Protein AF-A0A7C1K0L9-F1 (afdb_monomer_lite)

pLDDT: mean 90.0, std 12.3, range [24.45, 98.69]

Secondary structure (DSSP, 8-state):
-HHHHHHHHHHTTT-HHHHHHHHH------S-S-HHHHHHHHHT-TT--S-S---S-S-TTTTSGGGGGG-S--GGG-SSSS-GGGT-SS-BS-TTSTTB--SSTT-SHHHHHHHHHHHH-TT--EEEEEEESS-EEEES---EETGGGEESPPPPHHHHHHHHHHHHHHHHHHHHHH-----GGGEEEHHHHS---TT-HHHHHHHHH--EEEEEEE-PPEEEEETTEEEEE---SS--IIIIIHHHHHHHHHHHHHHHHHHHHHHH--PPP-EEEES-SEEESSPEEEEEEESSS--EEEEESBSPPP-TTSPBP-BSSTTPPBPEEEE-S-EEEEEEEE-SS--BPPPEEEEEEE-BPPPEEEE--SEEETTPPPEE-EEEETT-PPPEEEES-TTTEEEETTEEEE-SSEEEEEEEE---BTTB---EEEEEEEEEPEEEEEEEEEEEETTPPP--EEEEE---TT--GGG-BS--EEEES--TTPPSEEEEEEEE-TT-B-SSEEEEE---EEEEEPEEEEEEE-S-SEEE-SSTT--EEEEEEEEEEEEGGGSTT-TT--S----GGGEEEEEEEGGGTTEEEEE--SPEEEETTEEEEEEEEEEEEEE-TTSSEEEEEEEEEEEETEEB--STT-EEEEEE---TTEEEEEEEEE-SS--STTPPPTT-EEEEEEEEE--SSS----------------

Radius of gyration: 68.53 Å; chains: 1; bounding box: 120×63×201 Å

Sequence (706 aa):
CLETAERLLRNYAIDPTTKTMVDNLDIFIMPSYNPDGGHYSMYDSNSQRKNMTRYCPVTATSGMPASRNSWGVDNNRNNGVGSIYDGYAGASLSCTSETYAGPAKYSEPENLNEKWIVDTFENIKFSMNIHTYGGYYMWSPGAYITSGRVTLPRPNIGVEAYFFAGANLVLNRIKEIRGTVVLPERTGPVADVLYSAAGNSADDHWYRKDIIAYSFEAGADRFVSTTTGVQQTPVGFQPNYATEGKFEALEFASGNYGLLETALQYAFDNEPPVAELVPNGGESEDPIRATFRYVNEPAIIYYTLDGSEPTFSSPTWEAQGPRQPGQVFLFTQNTTVKWIAKDIKGNVSAVREAFFKVEKLANIEFSAPTSKTYGEPPFAIGVVASTGQTVTLTSQTPTICAVSGNVVTILNVGECVVRGSTVASPGFGATFAETSIQINKATLNYTANSTKQYSDPILYSFQFDGFQYNDTAAVISGSPSCTTAATPTSPPGVYPIACTNATLSAANYEFNYAGGSLVVTPEDARALYSGLQFILTSSPSSNKVSVYLAASIQDITDLPGDPAYDQHGGDIRTATVTFVNRDANNAVLCTAGPIQLHDPRNPKAGAASCTWTADVGGADSVQFTVGIVVGGNYIRNASEENAIVTVAKPLSGFVVGGGYLTNQASAGAAAGDAGLCTNWGFGVRTAKSGAFFGIGAGAQLVEQHQ

Structure (mmCIF, N/CA/C/O backbone):
data_AF-A0A7C1K0L9-F1
#
_entry.id   AF-A0A7C1K0L9-F1
#
loop_
_atom_site.group_PDB
_atom_site.id
_atom_site.type_symbol
_atom_site.label_atom_id
_atom_site.label_alt_id
_atom_site.label_comp_id
_atom_site.label_asym_id
_atom_site.label_entity_id
_atom_site.label_seq_id
_atom_site.pdbx_PDB_ins_code
_atom_site.Cartn_x
_atom_site.Cartn_y
_atom_site.Cartn_z
_atom_site.occupancy
_atom_site.B_iso_or_equiv
_atom_site.auth_seq_id
_atom_site.auth_comp_id
_atom_site.auth_asym_id
_atom_site.auth_atom_id
_atom_site.pdbx_PDB_model_num
ATOM 1 N N . CYS A 1 1 ? 36.297 3.171 -34.021 1.00 89.62 1 CYS A N 1
ATOM 2 C CA . CYS A 1 1 ? 36.309 1.817 -34.626 1.00 89.62 1 CYS A CA 1
ATOM 3 C C . CYS A 1 1 ? 37.681 1.146 -34.570 1.00 89.62 1 CYS A C 1
ATOM 5 O O . CYS A 1 1 ? 37.800 0.155 -33.866 1.00 89.62 1 CYS A O 1
ATOM 7 N N . LEU A 1 2 ? 38.714 1.661 -35.257 1.00 93.81 2 LEU A N 1
ATOM 8 C CA . LEU A 1 2 ? 40.044 1.015 -35.272 1.00 93.81 2 LEU A CA 1
ATOM 9 C C . LEU A 1 2 ? 40.676 0.890 -33.879 1.00 93.81 2 LEU A C 1
ATOM 11 O O . LEU A 1 2 ? 41.194 -0.167 -33.550 1.00 93.81 2 LEU A O 1
ATOM 15 N N . GLU A 1 3 ? 40.555 1.924 -33.044 1.00 95.06 3 GLU A N 1
ATOM 16 C CA . GLU A 1 3 ? 41.002 1.876 -31.644 1.00 95.06 3 GLU A CA 1
ATOM 17 C C . GLU A 1 3 ? 40.314 0.750 -30.852 1.00 95.06 3 GLU A C 1
ATOM 19 O O . GLU A 1 3 ? 40.964 0.026 -30.110 1.00 95.06 3 GLU A O 1
ATOM 24 N N . THR A 1 4 ? 39.004 0.544 -31.037 1.00 96.00 4 THR A N 1
ATOM 25 C CA . THR A 1 4 ? 38.278 -0.569 -30.400 1.00 96.00 4 THR A CA 1
ATOM 26 C C . THR A 1 4 ? 38.851 -1.919 -30.836 1.00 96.00 4 THR A C 1
ATOM 28 O O . THR A 1 4 ? 39.086 -2.775 -29.991 1.00 96.00 4 THR A O 1
ATOM 31 N N . ALA A 1 5 ? 39.115 -2.098 -32.134 1.00 96.50 5 ALA A N 1
ATOM 32 C CA . ALA A 1 5 ? 39.697 -3.331 -32.661 1.00 96.50 5 ALA A CA 1
ATOM 33 C C . ALA A 1 5 ? 41.124 -3.580 -32.134 1.00 96.50 5 ALA A C 1
ATOM 35 O O . ALA A 1 5 ? 41.442 -4.705 -31.752 1.00 96.50 5 ALA A O 1
ATOM 36 N N . GLU A 1 6 ? 41.968 -2.541 -32.070 1.00 96.19 6 GLU A N 1
ATOM 37 C CA . GLU A 1 6 ? 43.324 -2.637 -31.504 1.00 96.19 6 GLU A CA 1
ATOM 38 C C . GLU A 1 6 ? 43.280 -3.091 -30.047 1.00 96.19 6 GLU A C 1
ATOM 40 O O . GLU A 1 6 ? 43.954 -4.062 -29.697 1.00 96.19 6 GLU A O 1
ATOM 45 N N . ARG A 1 7 ? 42.427 -2.462 -29.229 1.00 95.62 7 ARG A N 1
ATOM 46 C CA . ARG A 1 7 ? 42.307 -2.797 -27.809 1.00 95.62 7 ARG A CA 1
ATOM 47 C C . ARG A 1 7 ? 41.825 -4.221 -27.595 1.00 95.62 7 ARG A C 1
ATOM 49 O O . ARG A 1 7 ? 42.387 -4.909 -26.747 1.00 95.62 7 ARG A O 1
ATOM 56 N N . LEU A 1 8 ? 40.835 -4.681 -28.366 1.00 97.31 8 LEU A N 1
ATOM 57 C CA . LEU A 1 8 ? 40.322 -6.049 -28.249 1.00 97.31 8 LEU A CA 1
ATOM 58 C C . LEU A 1 8 ? 41.441 -7.064 -28.494 1.00 97.31 8 LEU A C 1
ATOM 60 O O . LEU A 1 8 ? 41.640 -7.965 -27.685 1.00 97.31 8 LEU A O 1
ATOM 64 N N . LEU A 1 9 ? 42.223 -6.874 -29.559 1.00 96.12 9 LEU A N 1
ATOM 65 C CA . LEU A 1 9 ? 43.330 -7.766 -29.905 1.00 96.12 9 LEU A CA 1
ATOM 66 C C . LEU A 1 9 ? 44.467 -7.706 -28.883 1.00 96.12 9 LEU A C 1
ATOM 68 O O . LEU A 1 9 ? 44.981 -8.738 -28.452 1.00 96.12 9 LEU A O 1
ATOM 72 N N . ARG A 1 10 ? 44.875 -6.498 -28.492 1.00 96.62 10 ARG A N 1
ATOM 73 C CA . ARG A 1 10 ? 46.032 -6.290 -27.620 1.00 96.62 10 ARG A CA 1
ATOM 74 C C . ARG A 1 10 ? 45.766 -6.713 -26.182 1.00 96.62 10 ARG A C 1
ATOM 76 O O . ARG A 1 10 ? 46.664 -7.246 -25.530 1.00 96.62 10 ARG A O 1
ATOM 83 N N . ASN A 1 11 ? 44.546 -6.495 -25.700 1.00 97.12 11 ASN A N 1
ATOM 84 C CA . ASN A 1 11 ? 44.176 -6.787 -24.321 1.00 97.12 11 ASN A CA 1
ATOM 85 C C . ASN A 1 11 ? 43.691 -8.229 -24.134 1.00 97.12 11 ASN A C 1
ATOM 87 O O . ASN A 1 11 ? 43.693 -8.707 -23.005 1.00 97.12 11 ASN A O 1
ATOM 91 N N . TYR A 1 12 ? 43.357 -8.959 -25.205 1.00 97.50 12 TYR A N 1
ATOM 92 C CA . TYR A 1 12 ? 42.834 -10.330 -25.128 1.00 97.50 12 TYR A CA 1
ATOM 93 C C . TYR A 1 12 ? 43.663 -11.278 -24.242 1.00 97.50 12 TYR A C 1
ATOM 95 O O . TYR A 1 12 ? 43.108 -12.080 -23.497 1.00 97.50 12 TYR A O 1
ATOM 103 N N . ALA A 1 13 ? 44.996 -11.190 -24.288 1.00 96.25 13 ALA A N 1
ATOM 104 C CA . ALA A 1 13 ? 45.869 -12.081 -23.521 1.00 96.25 13 ALA A CA 1
ATOM 105 C C . ALA A 1 13 ? 46.115 -11.640 -22.064 1.00 96.25 13 ALA A C 1
ATOM 107 O O . ALA A 1 13 ? 46.673 -12.419 -21.291 1.00 96.25 13 ALA A O 1
ATOM 108 N N . ILE A 1 14 ? 45.763 -10.403 -21.695 1.00 96.94 14 ILE A N 1
ATOM 109 C CA . ILE A 1 14 ? 46.200 -9.771 -20.435 1.00 96.94 14 ILE A CA 1
ATOM 110 C C . ILE A 1 14 ? 45.066 -9.158 -19.605 1.00 96.94 14 ILE A C 1
ATOM 112 O O . ILE A 1 14 ? 45.254 -8.946 -18.410 1.00 96.94 14 ILE A O 1
ATOM 116 N N . ASP A 1 15 ? 43.906 -8.889 -20.204 1.00 96.31 15 ASP A N 1
ATOM 117 C CA . ASP A 1 15 ? 42.732 -8.331 -19.537 1.00 96.31 15 ASP A CA 1
ATOM 118 C C . ASP A 1 15 ? 41.598 -9.373 -19.485 1.00 96.31 15 ASP A C 1
ATOM 120 O O . ASP A 1 15 ? 41.034 -9.720 -20.531 1.00 96.31 15 ASP A O 1
ATOM 124 N N . PRO A 1 16 ? 41.233 -9.880 -18.292 1.00 95.62 16 PRO A N 1
ATOM 125 C CA . PRO A 1 16 ? 40.204 -10.910 -18.147 1.00 95.62 16 PRO A CA 1
ATOM 126 C C . PRO A 1 16 ? 38.833 -10.502 -18.698 1.00 95.62 16 PRO A C 1
ATOM 128 O O . PRO A 1 16 ? 38.117 -11.347 -19.239 1.00 95.62 16 PRO A O 1
ATOM 131 N N . THR A 1 17 ? 38.468 -9.221 -18.598 1.00 92.62 17 THR A N 1
ATOM 132 C CA . THR A 1 17 ? 37.181 -8.710 -19.093 1.00 92.62 17 THR A CA 1
ATOM 133 C C . THR A 1 17 ? 37.135 -8.747 -20.619 1.00 92.62 17 THR A C 1
ATOM 135 O O . THR A 1 17 ? 36.217 -9.332 -21.192 1.00 92.62 17 THR A O 1
ATOM 138 N N . THR A 1 18 ? 38.162 -8.209 -21.286 1.00 96.25 18 THR A N 1
ATOM 139 C CA . THR A 1 18 ? 38.326 -8.287 -22.746 1.00 96.25 18 THR A CA 1
ATOM 140 C C . THR A 1 18 ? 38.319 -9.733 -23.215 1.00 96.25 18 THR A C 1
ATOM 142 O O . THR A 1 18 ? 37.598 -10.063 -24.155 1.00 96.25 18 THR A O 1
ATOM 145 N N . LYS A 1 19 ? 39.082 -10.604 -22.543 1.00 97.31 19 LYS A N 1
ATOM 146 C CA . LYS A 1 19 ? 39.115 -12.028 -22.871 1.00 97.31 19 LYS A CA 1
ATOM 147 C C . LYS A 1 19 ? 37.724 -12.651 -22.812 1.00 97.31 19 LYS A C 1
ATOM 149 O O . LYS A 1 19 ? 37.319 -13.308 -23.761 1.00 97.31 19 LYS A O 1
ATOM 154 N N . THR A 1 20 ? 36.983 -12.395 -21.737 1.00 96.94 20 THR A N 1
ATOM 155 C CA . THR A 1 20 ? 35.627 -12.929 -21.562 1.00 96.94 20 THR A CA 1
ATOM 156 C C . THR A 1 20 ? 34.686 -12.445 -22.665 1.00 96.94 20 THR A C 1
ATOM 158 O O . THR A 1 20 ? 33.937 -13.252 -23.204 1.00 96.94 20 THR A O 1
ATOM 161 N N . MET A 1 21 ? 34.736 -11.165 -23.047 1.00 95.81 21 MET A N 1
ATOM 162 C CA . MET A 1 21 ? 33.913 -10.654 -24.150 1.00 95.81 21 MET A CA 1
ATOM 163 C C . MET A 1 21 ? 34.259 -11.326 -25.481 1.00 95.81 21 MET A C 1
ATOM 165 O O . MET A 1 21 ? 33.361 -11.792 -26.170 1.00 95.81 21 MET A O 1
ATOM 169 N N . VAL A 1 22 ? 35.545 -11.413 -25.829 1.00 97.00 22 VAL A N 1
ATOM 170 C CA . VAL A 1 22 ? 35.992 -12.009 -27.101 1.00 97.00 22 VAL A CA 1
ATOM 171 C C . VAL A 1 22 ? 35.728 -13.518 -27.155 1.00 97.00 22 VAL A C 1
ATOM 173 O O . VAL A 1 22 ? 35.393 -14.031 -28.215 1.00 97.00 22 VAL A O 1
ATOM 176 N N . ASP A 1 23 ? 35.838 -14.231 -26.030 1.00 97.19 23 ASP A N 1
ATOM 177 C CA . ASP A 1 23 ? 35.571 -15.676 -25.963 1.00 97.19 23 ASP A CA 1
ATOM 178 C C . ASP A 1 23 ? 34.076 -16.019 -26.119 1.00 97.19 23 ASP A C 1
ATOM 180 O O . ASP A 1 23 ? 33.750 -17.160 -26.442 1.00 97.19 23 ASP A O 1
ATOM 184 N N . ASN A 1 24 ? 33.167 -15.069 -25.858 1.00 97.19 24 ASN A N 1
ATOM 185 C CA . ASN A 1 24 ? 31.724 -15.332 -25.760 1.00 97.19 24 ASN A CA 1
ATOM 186 C C . ASN A 1 24 ? 30.854 -14.515 -26.731 1.00 97.19 24 ASN A C 1
ATOM 188 O O . ASN A 1 24 ? 29.643 -14.730 -26.773 1.00 97.19 24 ASN A O 1
ATOM 192 N N . LEU A 1 25 ? 31.433 -13.588 -27.500 1.00 96.75 25 LEU A N 1
ATOM 193 C CA . LEU A 1 25 ? 30.716 -12.759 -28.470 1.00 96.75 25 LEU A CA 1
ATOM 194 C C . LEU A 1 25 ? 31.362 -12.848 -29.854 1.00 96.75 25 LEU A C 1
ATOM 196 O O . LEU A 1 25 ? 32.574 -12.694 -29.993 1.00 96.75 25 LEU A O 1
ATOM 200 N N . ASP A 1 26 ? 30.527 -12.955 -30.888 1.00 95.31 26 ASP A N 1
ATOM 201 C CA . ASP A 1 26 ? 30.936 -12.652 -32.259 1.00 95.31 26 ASP A CA 1
ATOM 202 C C . ASP A 1 26 ? 30.895 -11.131 -32.467 1.00 95.31 26 ASP A C 1
ATOM 204 O O . ASP A 1 26 ? 29.837 -10.503 -32.372 1.00 95.31 26 ASP A O 1
ATOM 208 N N . ILE A 1 27 ? 32.051 -10.516 -32.737 1.00 95.94 27 ILE A N 1
ATOM 209 C CA . ILE A 1 27 ? 32.189 -9.055 -32.826 1.00 95.94 27 ILE A CA 1
ATOM 210 C C . ILE A 1 27 ? 32.507 -8.641 -34.265 1.00 95.94 27 ILE A C 1
ATOM 212 O O . ILE A 1 27 ? 33.616 -8.845 -34.760 1.00 95.94 27 ILE A O 1
ATOM 216 N N . PHE A 1 28 ? 31.551 -7.978 -34.917 1.00 95.44 28 PHE A N 1
ATOM 217 C CA . PHE A 1 28 ? 31.742 -7.364 -36.230 1.00 95.44 28 PHE A CA 1
ATOM 218 C C . PHE A 1 28 ? 32.124 -5.890 -36.077 1.00 95.44 28 PHE A C 1
ATOM 220 O O . PHE A 1 28 ? 31.393 -5.103 -35.479 1.00 95.44 28 PHE A O 1
ATOM 227 N N . ILE A 1 29 ? 33.265 -5.496 -36.648 1.00 94.81 29 ILE A N 1
ATOM 228 C CA . ILE A 1 29 ? 33.697 -4.095 -36.711 1.00 94.81 29 ILE A CA 1
ATOM 229 C C . ILE A 1 29 ? 33.878 -3.723 -38.177 1.00 94.81 29 ILE A C 1
ATOM 231 O O . ILE A 1 29 ? 34.674 -4.338 -38.882 1.00 94.81 29 ILE A O 1
ATOM 235 N N . MET A 1 30 ? 33.177 -2.675 -38.610 1.00 92.94 30 MET A N 1
ATOM 236 C CA . MET A 1 30 ? 33.280 -2.091 -39.946 1.00 92.94 30 MET A CA 1
ATOM 237 C C . MET A 1 30 ? 33.881 -0.682 -39.829 1.00 92.94 30 MET A C 1
ATOM 239 O O . MET A 1 30 ? 33.156 0.282 -39.591 1.00 92.94 30 MET A O 1
ATOM 243 N N . PRO A 1 31 ? 35.219 -0.528 -39.919 1.00 90.50 31 PRO A N 1
ATOM 244 C CA . PRO A 1 31 ? 35.871 0.757 -39.666 1.00 90.50 31 PRO A CA 1
ATOM 245 C C . PRO A 1 31 ? 35.583 1.820 -40.725 1.00 90.50 31 PRO A C 1
ATOM 247 O O . PRO A 1 31 ? 35.658 3.005 -40.416 1.00 90.50 31 PRO A O 1
ATOM 250 N N . SER A 1 32 ? 35.280 1.396 -41.952 1.00 91.44 32 SER A N 1
ATOM 251 C CA . SER A 1 32 ? 34.882 2.266 -43.054 1.00 91.44 32 SER A CA 1
ATOM 252 C C . SER A 1 32 ? 33.637 1.687 -43.715 1.00 91.44 32 SER A C 1
ATOM 254 O O . SER A 1 32 ? 33.717 0.682 -44.417 1.00 91.44 32 SER A O 1
ATOM 256 N N . TYR A 1 33 ? 32.488 2.302 -43.438 1.00 93.12 33 TYR A N 1
ATOM 257 C CA . TYR A 1 33 ? 31.199 1.939 -44.032 1.00 93.12 33 TYR A CA 1
ATOM 258 C C . TYR A 1 33 ? 31.004 2.560 -45.426 1.00 93.12 33 TYR A C 1
ATOM 260 O O . TYR A 1 33 ? 30.399 1.956 -46.301 1.00 93.12 33 TYR A O 1
ATOM 268 N N . ASN A 1 34 ? 31.558 3.757 -45.642 1.00 96.06 34 ASN A N 1
ATOM 269 C CA . ASN A 1 34 ? 31.514 4.498 -46.903 1.00 96.06 34 ASN A CA 1
ATOM 270 C C . ASN A 1 34 ? 32.953 4.738 -47.406 1.00 96.06 34 ASN A C 1
ATOM 272 O O . ASN A 1 34 ? 33.499 5.828 -47.196 1.00 96.06 34 ASN A O 1
ATOM 276 N N . PRO A 1 35 ? 33.609 3.726 -48.006 1.00 95.31 35 PRO A N 1
ATOM 277 C CA . PRO A 1 35 ? 35.006 3.833 -48.414 1.00 95.31 35 PRO A CA 1
ATOM 278 C C . PRO A 1 35 ? 35.217 4.871 -49.519 1.00 95.31 35 PRO A C 1
ATOM 280 O O . PRO A 1 35 ? 36.175 5.635 -49.437 1.00 95.31 35 PRO A O 1
ATOM 283 N N . ASP A 1 36 ? 34.315 4.958 -50.499 1.00 95.75 36 ASP A N 1
ATOM 284 C CA . ASP A 1 36 ? 34.441 5.893 -51.621 1.00 95.75 36 ASP A CA 1
ATOM 285 C C . ASP A 1 36 ? 34.309 7.349 -51.165 1.00 95.75 36 ASP A C 1
ATOM 287 O O . ASP A 1 36 ? 35.156 8.185 -51.484 1.00 95.75 36 ASP A O 1
ATOM 291 N N . GLY A 1 37 ? 33.277 7.660 -50.373 1.00 96.00 37 GLY A N 1
ATOM 292 C CA . GLY A 1 37 ? 33.091 9.001 -49.817 1.00 96.00 37 GLY A CA 1
ATOM 293 C C . GLY A 1 37 ? 34.182 9.370 -48.812 1.00 96.00 37 GLY A C 1
ATOM 294 O O . GLY A 1 37 ? 34.662 10.504 -48.808 1.00 96.00 37 GLY A O 1
ATOM 295 N N . GLY A 1 38 ? 34.634 8.406 -48.002 1.00 93.81 38 GLY A N 1
ATOM 296 C CA . GLY A 1 38 ? 35.763 8.583 -47.089 1.00 93.81 38 GLY A CA 1
ATOM 297 C C . GLY A 1 38 ? 37.073 8.871 -47.824 1.00 93.81 38 GLY A C 1
ATOM 298 O O . GLY A 1 38 ? 37.814 9.765 -47.429 1.00 93.81 38 GLY A O 1
ATOM 299 N N . HIS A 1 39 ? 37.339 8.175 -48.928 1.00 95.62 39 HIS A N 1
ATOM 300 C CA . HIS A 1 39 ? 38.498 8.437 -49.775 1.00 95.62 39 HIS A CA 1
ATOM 301 C C . HIS A 1 39 ? 38.405 9.833 -50.410 1.00 95.62 39 HIS A C 1
ATOM 303 O O . HIS A 1 39 ? 39.338 10.628 -50.306 1.00 95.62 39 HIS A O 1
ATOM 309 N N . TYR A 1 40 ? 37.251 10.175 -50.985 1.00 95.88 40 TYR A N 1
ATOM 310 C CA . TYR A 1 40 ? 37.019 11.484 -51.592 1.00 95.88 40 TYR A CA 1
ATOM 311 C C . TYR A 1 40 ? 37.153 12.637 -50.583 1.00 95.88 40 TYR A C 1
ATOM 313 O O . TYR A 1 40 ? 37.659 13.709 -50.925 1.00 95.88 40 TYR A O 1
ATOM 321 N N . SER A 1 41 ? 36.769 12.431 -49.318 1.00 94.88 41 SER A N 1
ATOM 322 C CA . SER A 1 41 ? 36.928 13.462 -48.288 1.00 94.88 41 SER A CA 1
ATOM 323 C C . SER A 1 41 ? 38.387 13.757 -47.939 1.00 94.88 41 SER A C 1
ATOM 325 O O . SER A 1 41 ? 38.734 14.902 -47.650 1.00 94.88 41 SER A O 1
ATOM 327 N N . MET A 1 42 ? 39.267 12.761 -48.034 1.00 93.75 42 MET A N 1
ATOM 328 C CA . MET A 1 42 ? 40.690 12.924 -47.730 1.00 93.75 42 MET A CA 1
ATOM 329 C C . MET A 1 42 ? 41.461 13.668 -48.828 1.00 93.75 42 MET A C 1
ATOM 331 O O . MET A 1 42 ? 42.414 14.378 -48.505 1.00 93.75 42 MET A O 1
ATOM 335 N N . TYR A 1 43 ? 41.070 13.522 -50.100 1.00 95.19 43 TYR A N 1
ATOM 336 C CA . TYR A 1 43 ? 41.871 14.012 -51.234 1.00 95.19 43 TYR A CA 1
ATOM 337 C C . TYR A 1 43 ? 41.194 15.086 -52.097 1.00 95.19 43 TYR A C 1
ATOM 339 O O . TYR A 1 43 ? 41.905 15.872 -52.724 1.00 95.19 43 TYR A O 1
ATOM 347 N N . ASP A 1 44 ? 39.859 15.171 -52.115 1.00 94.38 44 ASP A N 1
ATOM 348 C CA . ASP A 1 44 ? 39.124 16.045 -53.040 1.00 94.38 44 ASP A CA 1
ATOM 349 C C . ASP A 1 44 ? 38.229 17.077 -52.341 1.00 94.38 44 ASP A C 1
ATOM 351 O O . ASP A 1 44 ? 38.271 18.264 -52.677 1.00 94.38 44 ASP A O 1
ATOM 355 N N . SER A 1 45 ? 37.386 16.652 -51.394 1.00 93.75 45 SER A N 1
ATOM 356 C CA . SER A 1 45 ? 36.456 17.550 -50.698 1.00 93.75 45 SER A CA 1
ATOM 357 C C . SER A 1 45 ? 36.217 17.119 -49.258 1.00 93.75 45 SER A C 1
ATOM 359 O O . SER A 1 45 ? 35.386 16.260 -48.983 1.00 93.75 45 SER A O 1
ATOM 361 N N . ASN A 1 46 ? 36.887 17.782 -48.318 1.00 92.88 46 ASN A N 1
ATOM 362 C CA . ASN A 1 46 ? 36.852 17.433 -46.895 1.00 92.88 46 ASN A CA 1
ATOM 363 C C . ASN A 1 46 ? 35.459 17.477 -46.234 1.00 92.88 46 ASN A C 1
ATOM 365 O O . ASN A 1 46 ? 35.309 16.954 -45.137 1.00 92.88 46 ASN A O 1
ATOM 369 N N . SER A 1 47 ? 34.447 18.086 -46.858 1.00 92.19 47 SER A N 1
ATOM 370 C CA . SER A 1 47 ? 33.057 18.082 -46.371 1.00 92.19 47 SER A CA 1
ATOM 371 C C . SER A 1 47 ? 32.191 16.960 -46.962 1.00 92.19 47 SER A C 1
ATOM 373 O O . SER A 1 47 ? 30.998 16.907 -46.672 1.00 92.19 47 SER A O 1
ATOM 375 N N . GLN A 1 48 ? 32.753 16.069 -47.785 1.00 94.62 48 GLN A N 1
ATOM 376 C CA . GLN A 1 48 ? 32.014 14.949 -48.363 1.00 94.62 48 GLN A CA 1
ATOM 377 C C . GLN A 1 48 ? 31.548 13.977 -47.272 1.00 94.62 48 GLN A C 1
ATOM 379 O O . GLN A 1 48 ? 32.363 13.421 -46.538 1.00 94.62 48 GLN A O 1
ATOM 384 N N . ARG A 1 49 ? 30.234 13.731 -47.216 1.00 94.25 49 ARG A N 1
ATOM 385 C CA . ARG A 1 49 ? 29.614 12.764 -46.289 1.00 94.25 49 ARG A CA 1
ATOM 386 C C . ARG A 1 49 ? 28.911 11.593 -46.978 1.00 94.25 49 ARG A C 1
ATOM 388 O O . ARG A 1 49 ? 28.824 10.504 -46.416 1.00 94.25 49 ARG A O 1
ATOM 395 N N . LYS A 1 50 ? 28.375 11.832 -48.177 1.00 96.88 50 LYS A N 1
ATOM 396 C CA . LYS A 1 50 ? 27.638 10.849 -48.982 1.00 96.88 50 LYS A CA 1
ATOM 397 C C . LYS A 1 50 ? 28.604 9.868 -49.643 1.00 96.88 50 LYS A C 1
ATOM 399 O O . LYS A 1 50 ? 29.809 10.140 -49.691 1.00 96.88 50 LYS A O 1
ATOM 404 N N . ASN A 1 51 ? 28.108 8.748 -50.163 1.00 96.44 51 ASN A N 1
ATOM 405 C CA . ASN A 1 51 ? 28.918 7.918 -51.061 1.00 96.44 51 ASN A CA 1
ATOM 406 C C . ASN A 1 51 ? 29.188 8.651 -52.391 1.00 96.44 51 ASN A C 1
ATOM 408 O O . ASN A 1 51 ? 28.879 9.835 -52.522 1.00 96.44 51 ASN A O 1
ATOM 412 N N . MET A 1 52 ? 29.791 7.983 -53.375 1.00 94.94 52 MET A N 1
ATOM 413 C CA . MET A 1 52 ? 30.147 8.625 -54.650 1.00 94.94 52 MET A CA 1
ATOM 414 C C . MET A 1 52 ? 29.271 8.182 -55.832 1.00 94.94 52 MET A C 1
ATOM 416 O O . MET A 1 52 ? 29.535 8.574 -56.973 1.00 94.94 52 MET A O 1
ATOM 420 N N . THR A 1 53 ? 28.192 7.425 -55.587 1.00 93.50 53 THR A N 1
ATOM 421 C CA . THR A 1 53 ? 27.279 6.978 -56.647 1.00 93.50 53 THR A CA 1
ATOM 422 C C . THR A 1 53 ? 26.507 8.157 -57.235 1.00 93.50 53 THR A C 1
ATOM 424 O O . THR A 1 53 ? 25.827 8.923 -56.545 1.00 93.50 53 THR A O 1
ATOM 427 N N . ARG A 1 54 ? 26.572 8.316 -58.557 1.00 91.69 54 ARG A N 1
ATOM 428 C CA . ARG A 1 54 ? 25.920 9.428 -59.251 1.00 91.69 54 ARG A CA 1
ATOM 429 C C . ARG A 1 54 ? 24.579 9.011 -59.853 1.00 91.69 54 ARG A C 1
ATOM 431 O O . ARG A 1 54 ? 24.539 8.402 -60.917 1.00 91.69 54 ARG A O 1
ATOM 438 N N . TYR A 1 55 ? 23.493 9.498 -59.254 1.00 92.75 55 TYR A N 1
ATOM 439 C CA . TYR A 1 55 ? 22.134 9.397 -59.813 1.00 92.75 55 TYR A CA 1
ATOM 440 C C . TYR A 1 55 ? 21.613 10.697 -60.441 1.00 92.75 55 TYR A C 1
ATOM 442 O O . TYR A 1 55 ? 20.533 10.714 -61.029 1.00 92.75 55 TYR A O 1
ATOM 450 N N . CYS A 1 56 ? 22.358 11.803 -60.340 1.00 91.06 56 CYS A N 1
ATOM 451 C CA . CYS A 1 56 ? 21.907 13.072 -60.902 1.00 91.06 56 CYS A CA 1
ATOM 452 C C . CYS A 1 56 ? 21.896 13.076 -62.439 1.00 91.06 56 CYS A C 1
ATOM 454 O O . CYS A 1 56 ? 22.914 12.728 -63.052 1.00 91.06 56 CYS A O 1
ATOM 456 N N . PRO A 1 57 ? 20.819 13.573 -63.083 1.00 88.88 57 PRO A N 1
ATOM 457 C CA . PRO A 1 57 ? 20.783 13.742 -64.533 1.00 88.88 57 PRO A CA 1
ATOM 458 C C . PRO A 1 57 ? 21.890 14.696 -65.004 1.00 88.88 57 PRO A C 1
ATOM 460 O O . PRO A 1 57 ? 22.316 15.585 -64.267 1.00 88.88 57 PRO A O 1
ATOM 463 N N . VAL A 1 58 ? 22.378 14.518 -66.237 1.00 86.62 58 VAL A N 1
ATOM 464 C CA . VAL A 1 58 ? 23.404 15.399 -66.826 1.00 86.62 58 VAL A CA 1
ATOM 465 C C . VAL A 1 58 ? 22.779 16.758 -67.156 1.00 86.62 58 VAL A C 1
ATOM 467 O O . VAL A 1 58 ? 22.261 16.966 -68.248 1.00 86.62 58 VAL A O 1
ATOM 470 N N . THR A 1 59 ? 22.821 17.686 -66.203 1.00 85.12 59 THR A N 1
ATOM 471 C CA . THR A 1 59 ? 22.401 19.083 -66.387 1.00 85.12 59 THR A CA 1
ATOM 472 C C . THR A 1 59 ? 23.514 20.033 -65.954 1.00 85.12 59 THR A C 1
ATOM 474 O O . THR A 1 59 ? 24.417 19.635 -65.213 1.00 85.12 59 THR A O 1
ATOM 477 N N . ALA A 1 60 ? 23.436 21.298 -66.380 1.00 73.44 60 ALA A N 1
ATOM 478 C CA . ALA A 1 60 ? 24.417 22.325 -66.027 1.00 73.44 60 ALA A CA 1
ATOM 479 C C . ALA A 1 60 ? 24.576 22.529 -64.506 1.00 73.44 60 ALA A C 1
ATOM 481 O O . ALA A 1 60 ? 25.649 22.929 -64.065 1.00 73.44 60 ALA A O 1
ATOM 482 N N . THR A 1 61 ? 23.542 22.237 -63.709 1.00 77.94 61 THR A N 1
ATOM 483 C CA . THR A 1 61 ? 23.509 22.502 -62.261 1.00 77.94 61 THR A CA 1
ATOM 484 C C . THR A 1 61 ? 23.688 21.265 -61.382 1.00 77.94 61 THR A C 1
ATOM 486 O O . THR A 1 61 ? 24.002 21.423 -60.207 1.00 77.94 61 THR A O 1
ATOM 489 N N . SER A 1 62 ? 23.506 20.047 -61.907 1.00 80.69 62 SER A N 1
ATOM 490 C CA . SER A 1 62 ? 23.525 18.824 -61.083 1.00 80.69 62 SER A CA 1
ATOM 491 C C . SER A 1 62 ? 24.348 17.661 -61.635 1.00 80.69 62 SER A C 1
ATOM 493 O O . SER A 1 62 ? 24.605 16.707 -60.906 1.00 80.69 62 SER A O 1
ATOM 495 N N . GLY A 1 63 ? 24.768 17.696 -62.903 1.00 75.88 63 GLY A N 1
ATOM 496 C CA . GLY A 1 63 ? 25.397 16.538 -63.548 1.00 75.88 63 GLY A CA 1
ATOM 497 C C . GLY A 1 63 ? 26.731 16.798 -64.233 1.00 75.88 63 GLY A C 1
ATOM 498 O O . GLY A 1 63 ? 27.275 15.881 -64.843 1.00 75.88 63 GLY A O 1
ATOM 499 N N . MET A 1 64 ? 27.265 18.017 -64.132 1.00 85.25 64 MET A N 1
ATOM 500 C CA . MET A 1 64 ? 28.590 18.372 -64.650 1.00 85.25 64 MET A CA 1
ATOM 501 C C . MET A 1 64 ? 29.679 18.145 -63.592 1.00 85.25 64 MET A C 1
ATOM 503 O O . MET A 1 64 ? 29.380 18.257 -62.402 1.00 85.25 64 MET A O 1
ATOM 507 N N . PRO A 1 65 ? 30.952 17.917 -63.973 1.00 84.81 65 PRO A N 1
ATOM 508 C CA . PRO A 1 65 ? 32.048 17.706 -63.020 1.00 84.81 65 PRO A CA 1
ATOM 509 C C . PRO A 1 65 ? 32.196 18.799 -61.952 1.00 84.81 65 PRO A C 1
ATOM 511 O O . PRO A 1 65 ? 32.646 18.510 -60.853 1.00 84.81 65 PRO A O 1
ATOM 514 N N . ALA A 1 66 ? 31.776 20.038 -62.231 1.00 85.62 66 ALA A N 1
ATOM 515 C CA . ALA A 1 66 ? 31.761 21.123 -61.245 1.00 85.62 66 ALA A CA 1
ATOM 516 C C . ALA A 1 66 ? 30.800 20.873 -60.061 1.00 85.62 66 ALA A C 1
ATOM 518 O O . ALA A 1 66 ? 31.006 21.408 -58.979 1.00 85.62 66 ALA A O 1
ATOM 519 N N . SER A 1 67 ? 29.772 20.040 -60.250 1.00 86.94 67 SER A N 1
ATOM 520 C CA . SER A 1 67 ? 28.786 19.658 -59.226 1.00 86.94 67 SER A CA 1
ATOM 521 C C . SER A 1 67 ? 29.145 18.368 -58.480 1.00 86.94 67 SER A C 1
ATOM 523 O O . SER A 1 67 ? 28.355 17.897 -57.666 1.00 86.94 67 SER A O 1
ATOM 525 N N . ARG A 1 68 ? 30.333 17.796 -58.723 1.00 88.75 68 ARG A N 1
ATOM 526 C CA . ARG A 1 68 ? 30.738 16.487 -58.185 1.00 88.75 68 ARG A CA 1
ATOM 527 C C . ARG A 1 68 ? 30.684 16.376 -56.657 1.00 88.75 68 ARG A C 1
ATOM 529 O O . ARG A 1 68 ? 30.322 15.323 -56.155 1.00 88.75 68 ARG A O 1
ATOM 536 N N . ASN A 1 69 ? 30.932 17.473 -55.936 1.00 91.69 69 ASN A N 1
ATOM 537 C CA . ASN A 1 69 ? 30.846 17.522 -54.468 1.00 91.69 69 ASN A CA 1
ATOM 538 C C . ASN A 1 69 ? 29.401 17.416 -53.941 1.00 91.69 69 ASN A C 1
ATOM 540 O O . ASN A 1 69 ? 29.198 17.318 -52.742 1.00 91.69 69 ASN A O 1
ATOM 544 N N . SER A 1 70 ? 28.395 17.479 -54.821 1.00 89.75 70 SER A N 1
ATOM 545 C CA . SER A 1 70 ? 26.978 17.309 -54.469 1.00 89.75 70 SER A CA 1
ATOM 546 C C . SER A 1 70 ? 26.422 15.940 -54.867 1.00 89.75 70 SER A C 1
ATOM 548 O O . SER A 1 70 ? 25.250 15.664 -54.616 1.00 89.75 70 SER A O 1
ATOM 550 N N . TRP A 1 71 ? 27.224 15.083 -55.507 1.00 91.69 71 TRP A N 1
ATOM 551 C CA . TRP A 1 71 ? 26.806 13.735 -55.896 1.00 91.69 71 TRP A CA 1
ATOM 552 C C . TRP A 1 71 ? 26.846 12.774 -54.709 1.00 91.69 71 TRP A C 1
ATOM 554 O O . TRP A 1 71 ? 27.320 13.121 -53.628 1.00 91.69 71 TRP A O 1
ATOM 564 N N . GLY A 1 72 ? 26.309 11.574 -54.914 1.00 95.38 72 GLY A N 1
ATOM 565 C CA . GLY A 1 72 ? 26.212 10.567 -53.872 1.00 95.38 72 GLY A CA 1
ATOM 566 C C . GLY A 1 72 ? 24.849 10.496 -53.218 1.00 95.38 72 GLY A C 1
ATOM 567 O O . GLY A 1 72 ? 24.037 11.426 -53.299 1.00 95.38 72 GLY A O 1
ATOM 568 N N . VAL A 1 73 ? 24.658 9.389 -52.518 1.00 98.19 73 VAL A N 1
ATOM 569 C CA . VAL A 1 73 ? 23.537 9.070 -51.644 1.00 98.19 73 VAL A CA 1
ATOM 570 C C . VAL A 1 73 ? 23.991 9.168 -50.191 1.00 98.19 73 VAL A C 1
ATOM 572 O O . VAL A 1 73 ? 25.119 8.824 -49.839 1.00 98.19 73 VAL A O 1
ATOM 575 N N . ASP A 1 74 ? 23.115 9.687 -49.337 1.00 98.12 74 ASP A N 1
ATOM 576 C CA . ASP A 1 74 ? 23.296 9.603 -47.896 1.00 98.12 74 ASP A CA 1
ATOM 577 C C . ASP A 1 74 ? 22.989 8.174 -47.447 1.00 98.12 74 ASP A C 1
ATOM 579 O O . ASP A 1 74 ? 21.825 7.778 -47.338 1.00 98.12 74 ASP A O 1
ATOM 583 N N . ASN A 1 75 ? 24.039 7.398 -47.177 1.00 97.56 75 ASN A N 1
ATOM 584 C CA . ASN A 1 75 ? 23.895 6.003 -46.770 1.00 97.56 75 ASN A CA 1
ATOM 585 C C . ASN A 1 75 ? 23.070 5.861 -45.476 1.00 97.56 75 ASN A C 1
ATOM 587 O O . ASN A 1 75 ? 22.430 4.834 -45.277 1.00 97.56 75 ASN A O 1
ATOM 591 N N . ASN A 1 76 ? 22.996 6.886 -44.615 1.00 97.31 76 ASN A N 1
ATOM 592 C CA . ASN A 1 76 ? 22.142 6.864 -43.419 1.00 97.31 76 ASN A CA 1
ATOM 593 C C . ASN A 1 76 ? 20.725 7.428 -43.675 1.00 97.31 76 ASN A C 1
ATOM 595 O O . ASN A 1 76 ? 20.037 7.854 -42.745 1.00 97.31 76 ASN A O 1
ATOM 599 N N . ARG A 1 77 ? 20.304 7.483 -44.945 1.00 98.19 77 ARG A N 1
ATOM 600 C CA . ARG A 1 77 ? 18.924 7.727 -45.406 1.00 98.19 77 ARG A CA 1
ATOM 601 C C . ARG A 1 77 ? 18.427 6.665 -46.394 1.00 98.19 77 ARG A C 1
ATOM 603 O O . ARG A 1 77 ? 17.280 6.734 -46.832 1.00 98.19 77 ARG A O 1
ATOM 610 N N . ASN A 1 78 ? 19.283 5.712 -46.770 1.00 98.44 78 ASN A N 1
ATOM 611 C CA . ASN A 1 78 ? 19.013 4.716 -47.808 1.00 98.44 78 ASN A CA 1
ATOM 612 C C . ASN A 1 78 ? 18.492 3.372 -47.259 1.00 98.44 78 ASN A C 1
ATOM 614 O O . ASN A 1 78 ? 18.147 2.497 -48.049 1.00 98.44 78 ASN A O 1
ATOM 618 N N . ASN A 1 79 ? 18.394 3.189 -45.936 1.00 97.56 79 ASN A N 1
ATOM 619 C CA . ASN A 1 79 ? 17.890 1.938 -45.357 1.00 97.56 79 ASN A CA 1
ATOM 620 C C . ASN A 1 79 ? 16.372 1.753 -45.546 1.00 97.56 79 ASN A C 1
ATOM 622 O O . ASN A 1 79 ? 15.656 2.651 -45.997 1.00 97.56 79 ASN A O 1
ATOM 626 N N . GLY A 1 80 ? 15.886 0.545 -45.258 1.00 95.19 80 GLY A N 1
ATOM 627 C CA . GLY A 1 80 ? 14.580 0.066 -45.696 1.00 95.19 80 GLY A CA 1
ATOM 628 C C . GLY A 1 80 ? 13.396 0.494 -44.836 1.00 95.19 80 GLY A C 1
ATOM 629 O O . GLY A 1 80 ? 12.309 0.708 -45.383 1.00 95.19 80 GLY A O 1
ATOM 630 N N . VAL A 1 81 ? 13.579 0.598 -43.519 1.00 96.56 81 VAL A N 1
ATOM 631 C CA . VAL A 1 81 ? 12.509 0.950 -42.569 1.00 96.56 81 VAL A CA 1
ATOM 632 C C . VAL A 1 81 ? 12.474 2.451 -42.282 1.00 96.56 81 VAL A C 1
ATOM 634 O O . VAL A 1 81 ? 13.509 3.109 -42.195 1.00 96.56 81 VAL A O 1
ATOM 637 N N . GLY A 1 82 ? 11.266 3.008 -42.124 1.00 96.44 82 GLY A N 1
ATOM 638 C CA . GLY A 1 82 ? 11.091 4.415 -41.756 1.00 96.44 82 GLY A CA 1
ATOM 639 C C . GLY A 1 82 ? 11.638 5.376 -42.799 1.00 96.44 82 GLY A C 1
ATOM 640 O O . GLY A 1 82 ? 12.118 6.449 -42.448 1.00 96.44 82 GLY A O 1
ATOM 641 N N . SER A 1 83 ? 11.666 4.970 -44.066 1.00 97.69 83 SER A N 1
ATOM 642 C CA . SER A 1 83 ? 12.316 5.725 -45.132 1.00 97.69 83 SER A CA 1
ATOM 643 C C . SER A 1 83 ? 11.413 6.833 -45.679 1.00 97.69 83 SER A C 1
ATOM 645 O O . SER A 1 83 ? 10.204 6.874 -45.436 1.00 97.69 83 SER A O 1
ATOM 647 N N . ILE A 1 84 ? 11.980 7.717 -46.503 1.00 97.81 84 ILE A N 1
ATOM 648 C CA . ILE A 1 84 ? 11.181 8.716 -47.228 1.00 97.81 84 ILE A CA 1
ATOM 649 C C . ILE A 1 84 ? 10.176 8.075 -48.192 1.00 97.81 84 ILE A C 1
ATOM 651 O O . ILE A 1 84 ? 9.114 8.637 -48.443 1.00 97.81 84 ILE A O 1
ATOM 655 N N . TYR A 1 85 ? 10.472 6.865 -48.674 1.00 97.62 85 TYR A N 1
ATOM 656 C CA . TYR A 1 85 ? 9.568 6.076 -49.511 1.00 97.62 85 TYR A CA 1
ATOM 657 C C . TYR A 1 85 ? 8.370 5.518 -48.734 1.00 97.62 85 TYR A C 1
ATOM 659 O O . TYR A 1 85 ? 7.368 5.161 -49.344 1.00 97.62 85 TYR A O 1
ATOM 667 N N . ASP A 1 86 ? 8.456 5.489 -47.402 1.00 96.50 86 ASP A N 1
ATOM 668 C CA . ASP A 1 86 ? 7.362 5.133 -46.490 1.00 96.50 86 ASP A CA 1
ATOM 669 C C . ASP A 1 86 ? 6.590 6.370 -45.991 1.00 96.50 86 ASP A C 1
ATOM 671 O O . ASP A 1 86 ? 5.686 6.251 -45.169 1.00 96.50 86 ASP A O 1
ATOM 675 N N . GLY A 1 87 ? 6.944 7.571 -46.468 1.00 95.94 87 GLY A N 1
ATOM 676 C CA . GLY A 1 87 ? 6.305 8.834 -46.085 1.00 95.94 87 GLY A CA 1
ATOM 677 C C . GLY A 1 87 ? 6.919 9.535 -44.867 1.00 95.94 87 GLY A C 1
ATOM 678 O O . GLY A 1 87 ? 6.382 10.550 -44.418 1.00 95.94 87 GLY A O 1
ATOM 679 N N . TYR A 1 88 ? 8.041 9.041 -44.336 1.00 97.94 88 TYR A N 1
ATOM 680 C CA . TYR A 1 88 ? 8.727 9.662 -43.201 1.00 97.94 88 TYR A CA 1
ATOM 681 C C . TYR A 1 88 ? 9.605 10.846 -43.629 1.00 97.94 88 TYR A C 1
ATOM 683 O O . TYR A 1 88 ? 10.148 10.895 -44.733 1.00 97.94 88 TYR A O 1
ATOM 691 N N . ALA A 1 89 ? 9.767 11.820 -42.734 1.00 97.06 89 ALA A N 1
ATOM 692 C CA . ALA A 1 89 ? 10.532 13.036 -42.993 1.00 97.06 89 ALA A CA 1
ATOM 693 C C . ALA A 1 89 ? 12.024 12.879 -42.657 1.00 97.06 89 ALA A C 1
ATOM 695 O O . ALA A 1 89 ? 12.409 12.005 -41.885 1.00 97.06 89 ALA A O 1
ATOM 696 N N . GLY A 1 90 ? 12.879 13.764 -43.180 1.00 96.19 90 GLY A N 1
ATOM 697 C CA . GLY A 1 90 ? 14.305 13.798 -42.810 1.00 96.19 90 GLY A CA 1
ATOM 698 C C . GLY A 1 90 ? 15.296 13.353 -43.871 1.00 96.19 90 GLY A C 1
ATOM 699 O O . GLY A 1 90 ? 16.505 13.454 -43.657 1.00 96.19 90 GLY A O 1
ATOM 700 N N . ALA A 1 91 ? 14.793 12.888 -45.008 1.00 97.88 91 ALA A N 1
ATOM 701 C CA . ALA A 1 91 ? 15.580 12.641 -46.204 1.00 97.88 91 ALA A CA 1
ATOM 702 C C . ALA A 1 91 ? 15.090 13.523 -47.360 1.00 97.88 91 ALA A C 1
ATOM 704 O O . ALA A 1 91 ? 14.126 14.279 -47.226 1.00 97.88 91 ALA A O 1
ATOM 705 N N . SER A 1 92 ? 15.756 13.420 -48.502 1.00 97.50 92 SER A N 1
ATOM 706 C CA . SER A 1 92 ? 15.416 14.140 -49.723 1.00 97.50 92 SER A CA 1
ATOM 707 C C . SER A 1 92 ? 15.395 13.196 -50.918 1.00 97.50 92 SER A C 1
ATOM 709 O O . SER A 1 92 ? 16.176 12.252 -50.983 1.00 97.50 92 SER A O 1
ATOM 711 N N . LEU A 1 93 ? 14.532 13.480 -51.894 1.00 96.38 93 LEU A N 1
ATOM 712 C CA . LEU A 1 93 ? 14.548 12.833 -53.213 1.00 96.38 93 LEU A CA 1
ATOM 713 C C . LEU A 1 93 ? 15.353 13.640 -54.247 1.00 96.38 93 LEU A C 1
ATOM 715 O O . LEU A 1 93 ? 15.497 13.219 -55.392 1.00 96.38 93 LEU A O 1
ATOM 719 N N . SER A 1 94 ? 15.886 14.805 -53.862 1.00 94.81 94 SER A N 1
ATOM 720 C CA . SER A 1 94 ? 16.757 15.595 -54.732 1.00 94.81 94 SER A CA 1
ATOM 721 C C . SER A 1 94 ? 18.171 15.029 -54.714 1.00 94.81 94 SER A C 1
ATOM 723 O O . SER A 1 94 ? 18.819 15.025 -53.671 1.00 94.81 94 SER A O 1
ATOM 725 N N . CYS A 1 95 ? 18.671 14.621 -55.879 1.00 93.00 95 CYS A N 1
ATOM 726 C CA . CYS A 1 95 ? 19.975 13.973 -56.025 1.00 93.00 95 CYS A CA 1
ATOM 727 C C . CYS A 1 95 ? 21.177 14.852 -55.611 1.00 93.00 95 CYS A C 1
ATOM 729 O O . CYS A 1 95 ? 22.252 14.330 -55.333 1.00 93.00 95 CYS A O 1
ATOM 731 N N . THR A 1 96 ? 21.005 16.179 -55.559 1.00 91.94 96 THR A N 1
ATOM 732 C CA . THR A 1 96 ? 22.030 17.136 -55.103 1.00 91.94 96 THR A CA 1
ATOM 733 C C . THR A 1 96 ? 21.916 17.475 -53.620 1.00 91.94 96 THR A C 1
ATOM 735 O O . THR A 1 96 ? 22.726 18.232 -53.096 1.00 91.94 96 THR A O 1
ATOM 738 N N . SER A 1 97 ? 20.896 16.961 -52.930 1.00 94.94 97 SER A N 1
ATOM 739 C CA . SER A 1 97 ? 20.711 17.201 -51.504 1.00 94.94 97 SER A CA 1
ATOM 740 C C . SER A 1 97 ? 21.747 16.440 -50.692 1.00 94.94 97 SER A C 1
ATOM 742 O O . SER A 1 97 ? 22.082 15.296 -51.007 1.00 94.94 97 SER A O 1
ATOM 744 N N . GLU A 1 98 ? 22.189 17.049 -49.597 1.00 95.69 98 GLU A N 1
ATOM 745 C CA . GLU A 1 98 ? 23.010 16.364 -48.611 1.00 95.69 98 GLU A CA 1
ATOM 746 C C . GLU A 1 98 ? 22.304 15.131 -48.064 1.00 95.69 98 GLU A C 1
ATOM 748 O O . GLU A 1 98 ? 22.955 14.121 -47.868 1.00 95.69 98 GLU A O 1
ATOM 753 N N . THR A 1 99 ? 20.995 15.164 -47.816 1.00 97.25 99 THR A N 1
ATOM 754 C CA . THR A 1 99 ? 20.220 14.034 -47.264 1.00 97.25 99 THR A CA 1
ATOM 755 C C . THR A 1 99 ? 19.531 13.209 -48.353 1.00 97.25 99 THR A C 1
ATOM 757 O O . THR A 1 99 ? 18.457 12.649 -48.126 1.00 97.25 99 THR A O 1
ATOM 760 N N . TYR A 1 100 ? 20.102 13.161 -49.562 1.00 97.94 100 TYR A N 1
ATOM 761 C CA . TYR A 1 100 ? 19.524 12.401 -50.669 1.00 97.94 100 TYR A CA 1
ATOM 762 C C . TYR A 1 100 ? 19.430 10.909 -50.330 1.00 97.94 100 TYR A C 1
ATOM 764 O O . TYR A 1 100 ? 20.447 10.274 -50.080 1.00 97.94 100 TYR A O 1
ATOM 772 N N . ALA A 1 101 ? 18.222 10.347 -50.367 1.00 98.12 101 ALA A N 1
ATOM 773 C CA . ALA A 1 101 ? 17.942 8.966 -49.974 1.00 98.12 101 ALA A CA 1
ATOM 774 C C . ALA A 1 101 ? 18.293 7.919 -51.043 1.00 98.12 101 ALA A C 1
ATOM 776 O O . ALA A 1 101 ? 17.997 6.747 -50.843 1.00 98.12 101 ALA A O 1
ATOM 777 N N . GLY A 1 102 ? 18.862 8.314 -52.186 1.00 97.56 102 GLY A N 1
ATOM 778 C CA . GLY A 1 102 ? 19.025 7.434 -53.348 1.00 97.56 102 GLY A CA 1
ATOM 779 C C . GLY A 1 102 ? 17.738 7.318 -54.164 1.00 97.56 102 GLY A C 1
ATOM 780 O O . GLY A 1 102 ? 16.758 7.973 -53.820 1.00 97.56 102 GLY A O 1
ATOM 781 N N . PRO A 1 103 ? 17.722 6.557 -55.271 1.00 96.94 103 PRO A N 1
ATOM 782 C CA . PRO A 1 103 ? 16.537 6.353 -56.116 1.00 96.94 103 PRO A CA 1
ATOM 783 C C . PRO A 1 103 ? 15.530 5.325 -55.573 1.00 96.94 103 PRO A C 1
ATOM 785 O O . PRO A 1 103 ? 14.392 5.288 -56.037 1.00 96.94 103 PRO A O 1
ATOM 788 N N . ALA A 1 104 ? 15.943 4.476 -54.630 1.00 97.81 104 ALA A N 1
ATOM 789 C CA . ALA A 1 104 ? 15.108 3.483 -53.961 1.00 97.81 104 ALA A CA 1
ATOM 790 C C . ALA A 1 104 ? 15.753 3.084 -52.624 1.00 97.81 104 ALA A C 1
ATOM 792 O O . ALA A 1 104 ? 16.921 3.383 -52.387 1.00 97.81 104 ALA A O 1
ATOM 793 N N . LYS A 1 105 ? 15.008 2.379 -51.766 1.00 97.94 105 LYS A N 1
ATOM 794 C CA . LYS A 1 105 ? 15.558 1.753 -50.553 1.00 97.94 105 LYS A CA 1
ATOM 795 C C . LYS A 1 105 ? 16.653 0.747 -50.921 1.00 97.94 105 LYS A C 1
ATOM 797 O O . LYS A 1 105 ? 16.456 -0.031 -51.854 1.00 97.94 105 LYS A O 1
ATOM 802 N N . TYR A 1 106 ? 17.743 0.727 -50.160 1.00 97.62 106 TYR A N 1
ATOM 803 C CA . TYR A 1 106 ? 18.910 -0.135 -50.366 1.00 97.62 106 TYR A CA 1
ATOM 804 C C . TYR A 1 106 ? 19.445 -0.103 -51.806 1.00 97.62 106 TYR A C 1
ATOM 806 O O . TYR A 1 106 ? 19.807 -1.135 -52.371 1.00 97.62 106 TYR A O 1
ATOM 814 N N . SER A 1 107 ? 19.448 1.077 -52.427 1.00 98.00 107 SER A N 1
ATOM 815 C CA . SER A 1 107 ? 20.041 1.255 -53.753 1.00 98.00 107 SER A CA 1
ATOM 816 C C . SER A 1 107 ? 21.566 1.205 -53.716 1.00 98.00 107 SER A C 1
ATOM 818 O O . SER A 1 107 ? 22.184 0.893 -54.732 1.00 98.00 107 SER A O 1
ATOM 820 N N . GLU A 1 108 ? 22.171 1.503 -52.564 1.00 97.94 108 GLU A N 1
ATOM 821 C CA . GLU A 1 108 ? 23.620 1.602 -52.445 1.00 97.94 108 GLU A CA 1
ATOM 822 C C . GLU A 1 108 ? 24.261 0.269 -52.041 1.00 97.94 108 GLU A C 1
ATOM 824 O O . GLU A 1 108 ? 23.760 -0.414 -51.138 1.00 97.94 108 GLU A O 1
ATOM 829 N N . PRO A 1 109 ? 25.391 -0.112 -52.667 1.00 96.69 109 PRO A N 1
ATOM 830 C CA . PRO A 1 109 ? 26.098 -1.340 -52.322 1.00 96.69 109 PRO A CA 1
ATOM 831 C C . PRO A 1 109 ? 26.597 -1.337 -50.871 1.00 96.69 109 PRO A C 1
ATOM 833 O O . PRO A 1 109 ? 26.603 -2.390 -50.237 1.00 96.69 109 PRO A O 1
ATOM 836 N N . GLU A 1 110 ? 26.955 -0.178 -50.307 1.00 96.75 110 GLU A N 1
ATOM 837 C CA . GLU A 1 110 ? 27.345 -0.060 -48.896 1.00 96.75 110 GLU A CA 1
ATOM 838 C C . GLU A 1 110 ? 26.205 -0.480 -47.955 1.00 96.75 110 GLU A C 1
ATOM 840 O O . GLU A 1 110 ? 26.405 -1.310 -47.067 1.00 96.75 110 GLU A O 1
ATOM 845 N N . ASN A 1 111 ? 24.990 0.021 -48.203 1.00 97.56 111 ASN A N 1
ATOM 846 C CA . ASN A 1 111 ? 23.791 -0.346 -47.448 1.00 97.56 111 ASN A CA 1
ATOM 847 C C . ASN A 1 111 ? 23.411 -1.817 -47.640 1.00 97.56 111 ASN A C 1
ATOM 849 O O . ASN A 1 111 ? 22.999 -2.480 -46.689 1.00 97.56 111 ASN A O 1
ATOM 853 N N . LEU A 1 112 ? 23.565 -2.356 -48.853 1.00 97.00 112 LEU A N 1
ATOM 854 C CA . LEU A 1 112 ? 23.322 -3.775 -49.120 1.00 97.00 112 LEU A CA 1
ATOM 855 C C . LEU A 1 112 ? 24.304 -4.687 -48.371 1.00 97.00 112 LEU A C 1
ATOM 857 O O . LEU A 1 112 ? 23.901 -5.770 -47.949 1.00 97.00 112 LEU A O 1
ATOM 861 N N . ASN A 1 113 ? 25.547 -4.252 -48.153 1.00 95.56 113 ASN A N 1
ATOM 862 C CA . ASN A 1 113 ? 26.530 -5.005 -47.372 1.00 95.56 113 ASN A CA 1
ATOM 863 C C . ASN A 1 113 ? 26.163 -5.058 -45.880 1.00 95.56 113 ASN A C 1
ATOM 865 O O . ASN A 1 113 ? 26.171 -6.142 -45.298 1.00 95.56 113 ASN A O 1
ATOM 869 N N . GLU A 1 114 ? 25.794 -3.927 -45.263 1.00 94.69 114 GLU A N 1
ATOM 870 C CA . GLU A 1 114 ? 25.302 -3.906 -43.870 1.00 94.69 114 GLU A CA 1
ATOM 871 C C . GLU A 1 114 ? 24.042 -4.767 -43.731 1.00 94.69 114 GLU A C 1
ATOM 873 O O . GLU A 1 114 ? 23.962 -5.639 -42.860 1.00 94.69 114 GLU A O 1
ATOM 878 N N . LYS A 1 115 ? 23.095 -4.599 -44.662 1.00 95.56 115 LYS A N 1
ATOM 879 C CA . LYS A 1 115 ? 21.878 -5.406 -44.722 1.00 95.56 115 LYS A CA 1
ATOM 880 C C . LYS A 1 115 ? 22.196 -6.899 -44.813 1.00 95.56 115 LYS A C 1
ATOM 882 O O . LYS A 1 115 ? 21.564 -7.682 -44.108 1.00 95.56 115 LYS A O 1
ATOM 887 N N . TRP A 1 116 ? 23.158 -7.290 -45.651 1.00 96.00 116 TRP A N 1
ATOM 888 C CA . TRP A 1 116 ? 23.585 -8.680 -45.808 1.00 96.00 116 TRP A CA 1
ATOM 889 C C . TRP A 1 116 ? 24.185 -9.251 -44.522 1.00 96.00 116 TRP A C 1
ATOM 891 O O . TRP A 1 116 ? 23.823 -10.367 -44.156 1.00 96.00 116 TRP A O 1
ATOM 901 N N . ILE A 1 117 ? 25.032 -8.500 -43.805 1.00 94.69 117 ILE A N 1
ATOM 902 C CA . ILE A 1 117 ? 25.582 -8.929 -42.506 1.00 94.69 117 ILE A CA 1
ATOM 903 C C . ILE A 1 117 ? 24.433 -9.224 -41.537 1.00 94.69 117 ILE A C 1
ATOM 905 O O . ILE A 1 117 ? 24.322 -10.329 -41.010 1.00 94.69 117 ILE A O 1
ATOM 909 N N . VAL A 1 118 ? 23.531 -8.260 -41.366 1.00 94.31 118 VAL A N 1
ATOM 910 C CA . VAL A 1 118 ? 22.394 -8.362 -40.442 1.00 94.31 118 VAL A CA 1
ATOM 911 C C . VAL A 1 118 ? 21.380 -9.440 -40.860 1.00 94.31 118 VAL A C 1
ATOM 913 O O . VAL A 1 118 ? 20.691 -10.013 -40.019 1.00 94.31 118 VAL A O 1
ATOM 916 N N . ASP A 1 119 ? 21.268 -9.742 -42.155 1.00 95.25 119 ASP A N 1
ATOM 917 C CA . ASP A 1 119 ? 20.428 -10.836 -42.654 1.00 95.25 119 ASP A CA 1
ATOM 918 C C . ASP A 1 119 ? 21.056 -12.216 -42.523 1.00 95.25 119 ASP A C 1
ATOM 920 O O . ASP A 1 119 ? 20.324 -13.191 -42.382 1.00 95.25 119 ASP A O 1
ATOM 924 N N . THR A 1 120 ? 22.380 -12.299 -42.601 1.00 96.19 120 THR A N 1
ATOM 925 C CA . THR A 1 120 ? 23.109 -13.570 -42.611 1.00 96.19 120 THR A CA 1
ATOM 926 C C . THR A 1 120 ? 23.368 -14.076 -41.197 1.00 96.19 120 THR A C 1
ATOM 928 O O . THR A 1 120 ? 23.291 -15.278 -40.951 1.00 96.19 120 THR A O 1
ATOM 931 N N . PHE A 1 121 ? 23.663 -13.173 -40.260 1.00 95.31 121 PHE A N 1
ATOM 932 C CA . PHE A 1 121 ? 24.019 -13.513 -38.883 1.00 95.31 121 PHE A CA 1
ATOM 933 C C . PHE A 1 121 ? 22.861 -13.190 -37.930 1.00 95.31 121 PHE A C 1
ATOM 935 O O . PHE A 1 121 ? 22.802 -12.124 -37.318 1.00 95.31 121 PHE A O 1
ATOM 942 N N . GLU A 1 122 ? 21.921 -14.130 -37.796 1.00 90.50 122 GLU A N 1
ATOM 943 C CA . GLU A 1 122 ? 20.689 -13.967 -36.999 1.00 90.50 122 GLU A CA 1
ATOM 944 C C . GLU A 1 122 ? 20.934 -13.779 -35.487 1.00 90.50 122 GLU A C 1
ATOM 946 O O . GLU A 1 122 ? 20.054 -13.313 -34.758 1.00 90.50 122 GLU A O 1
ATOM 951 N N . ASN A 1 123 ? 22.130 -14.135 -35.005 1.00 92.12 123 ASN A N 1
ATOM 952 C CA . ASN A 1 123 ? 22.552 -13.970 -33.615 1.00 92.12 123 ASN A CA 1
ATOM 953 C C . ASN A 1 123 ? 23.091 -12.565 -33.292 1.00 92.12 123 ASN A C 1
ATOM 955 O O . ASN A 1 123 ? 23.384 -12.298 -32.126 1.00 92.12 123 ASN A O 1
ATOM 959 N N . ILE A 1 124 ? 23.196 -11.653 -34.267 1.00 95.81 124 ILE A N 1
ATOM 960 C CA . ILE A 1 124 ? 23.475 -10.242 -33.976 1.00 95.81 124 ILE A CA 1
ATOM 961 C C . ILE A 1 124 ? 22.294 -9.686 -33.175 1.00 95.81 124 ILE A C 1
ATOM 963 O O . ILE A 1 124 ? 21.168 -9.648 -33.664 1.00 95.81 124 ILE A O 1
ATOM 967 N N . LYS A 1 125 ? 22.546 -9.263 -31.931 1.00 95.81 125 LYS A N 1
ATOM 968 C CA . LYS A 1 125 ? 21.529 -8.673 -31.037 1.00 95.81 125 LYS A CA 1
ATOM 969 C C . LYS A 1 125 ? 21.779 -7.226 -30.669 1.00 95.81 125 LYS A C 1
ATOM 971 O O . LYS A 1 125 ? 20.844 -6.534 -30.287 1.00 95.81 125 LYS A O 1
ATOM 976 N N . PHE A 1 126 ? 23.006 -6.756 -30.847 1.00 97.38 126 PHE A N 1
ATOM 977 C CA . PHE A 1 126 ? 23.395 -5.383 -30.569 1.00 97.38 126 PHE A CA 1
ATOM 978 C C . PHE A 1 126 ? 24.084 -4.799 -31.788 1.00 97.38 126 PHE A C 1
ATOM 980 O O . PHE A 1 126 ? 24.833 -5.487 -32.482 1.00 97.38 126 PHE A O 1
ATOM 987 N N . SER A 1 127 ? 23.845 -3.518 -32.041 1.00 96.19 127 SER A N 1
ATOM 988 C CA . SER A 1 127 ? 24.574 -2.776 -33.066 1.00 96.19 127 SER A CA 1
ATOM 989 C C . SER A 1 127 ? 24.826 -1.341 -32.617 1.00 96.19 127 SER A C 1
ATOM 991 O O . SER A 1 127 ? 24.102 -0.799 -31.781 1.00 96.19 127 SER A O 1
ATOM 993 N N . MET A 1 128 ? 25.886 -0.742 -33.155 1.00 95.38 128 MET A N 1
ATOM 994 C CA . MET A 1 128 ? 26.256 0.646 -32.901 1.00 95.38 128 MET A CA 1
ATOM 995 C C . MET A 1 128 ? 26.610 1.320 -34.212 1.00 95.38 128 MET A C 1
ATOM 997 O O . MET A 1 128 ? 27.640 1.008 -34.811 1.00 95.38 128 MET A O 1
ATOM 1001 N N . ASN A 1 129 ? 25.781 2.267 -34.633 1.00 92.62 129 ASN A N 1
ATOM 1002 C CA . ASN A 1 129 ? 26.121 3.147 -35.739 1.00 92.62 129 ASN A CA 1
ATOM 1003 C C . ASN A 1 129 ? 26.869 4.378 -35.202 1.00 92.62 129 ASN A C 1
ATOM 1005 O O . ASN A 1 129 ? 26.362 5.086 -34.336 1.00 92.62 129 ASN A O 1
ATOM 1009 N N . ILE A 1 130 ? 28.091 4.626 -35.673 1.00 93.31 130 ILE A N 1
ATOM 1010 C CA . ILE A 1 130 ? 28.968 5.664 -35.116 1.00 93.31 130 ILE A CA 1
ATOM 1011 C C . ILE A 1 130 ? 29.113 6.804 -36.122 1.00 93.31 130 ILE A C 1
ATOM 1013 O O . ILE A 1 130 ? 29.688 6.623 -37.193 1.00 93.31 130 ILE A O 1
ATOM 1017 N N . HIS A 1 131 ? 28.644 7.983 -35.726 1.00 94.38 131 HIS A N 1
ATOM 1018 C CA . HIS A 1 131 ? 28.756 9.254 -36.441 1.00 94.38 131 HIS A CA 1
ATOM 1019 C C . HIS A 1 131 ? 29.569 10.261 -35.619 1.00 94.38 131 HIS A C 1
ATOM 1021 O O . HIS A 1 131 ? 29.938 10.000 -34.472 1.00 94.38 131 HIS A O 1
ATOM 1027 N N . THR A 1 132 ? 29.860 11.413 -36.213 1.00 92.44 132 THR A N 1
ATOM 1028 C CA . THR A 1 132 ? 30.306 12.643 -35.543 1.00 92.44 132 THR A CA 1
ATOM 1029 C C . THR A 1 132 ? 29.575 13.817 -36.203 1.00 92.44 132 THR A C 1
ATOM 1031 O O . THR A 1 132 ? 29.244 13.712 -37.379 1.00 92.44 132 THR A O 1
ATOM 1034 N N . TYR A 1 133 ? 29.324 14.960 -35.554 1.00 91.62 133 TYR A N 1
ATOM 1035 C CA . TYR A 1 133 ? 29.641 15.302 -34.165 1.00 91.62 133 TYR A CA 1
ATOM 1036 C C . TYR A 1 133 ? 28.407 15.740 -33.373 1.00 91.62 133 TYR A C 1
ATOM 1038 O O . TYR A 1 133 ? 27.370 16.090 -33.937 1.00 91.62 133 TYR A O 1
ATOM 1046 N N . GLY A 1 134 ? 28.550 15.813 -32.049 1.00 88.88 134 GLY A N 1
ATOM 1047 C CA . GLY A 1 134 ? 27.586 16.512 -31.203 1.00 88.88 134 GLY A CA 1
ATOM 1048 C C . GLY A 1 134 ? 27.352 15.883 -29.839 1.00 88.88 134 GLY A C 1
ATOM 1049 O O . GLY A 1 134 ? 26.577 16.430 -29.064 1.00 88.88 134 GLY A O 1
ATOM 1050 N N . GLY A 1 135 ? 27.976 14.757 -29.505 1.00 93.06 135 GLY A N 1
ATOM 1051 C CA . GLY A 1 135 ? 27.740 14.103 -28.218 1.00 93.06 135 GLY A CA 1
ATOM 1052 C C . GLY A 1 135 ? 26.275 13.710 -28.051 1.00 93.06 135 GLY A C 1
ATOM 1053 O O . GLY A 1 135 ? 25.616 14.200 -27.136 1.00 93.06 135 GLY A O 1
ATOM 1054 N N . TYR A 1 136 ? 25.773 12.868 -28.954 1.00 95.38 136 TYR A N 1
ATOM 1055 C CA . TYR A 1 136 ? 24.447 12.254 -28.863 1.00 95.38 136 TYR A CA 1
ATOM 1056 C C . TYR A 1 136 ? 24.578 10.750 -28.662 1.00 95.38 136 TYR A C 1
ATOM 1058 O O . TYR A 1 136 ? 25.483 10.124 -29.218 1.00 95.38 136 TYR A O 1
ATOM 1066 N N . TYR A 1 137 ? 23.650 10.173 -27.903 1.00 96.75 137 TYR A N 1
ATOM 1067 C CA . TYR A 1 137 ? 23.526 8.728 -27.756 1.00 96.75 137 TYR A CA 1
ATOM 1068 C C . TYR A 1 137 ? 22.077 8.302 -27.913 1.00 96.75 137 TYR A C 1
ATOM 1070 O O . TYR A 1 137 ? 21.219 8.653 -27.106 1.00 96.75 137 TYR A O 1
ATOM 1078 N N . MET A 1 138 ? 21.792 7.597 -28.998 1.00 97.06 138 MET A N 1
ATOM 1079 C CA . MET A 1 138 ? 20.437 7.518 -29.516 1.00 97.06 138 MET A CA 1
ATOM 1080 C C . MET A 1 138 ? 20.033 6.103 -29.899 1.00 97.06 138 MET A C 1
ATOM 1082 O O . MET A 1 138 ? 20.884 5.242 -30.096 1.00 97.06 138 MET A O 1
ATOM 1086 N N . TRP A 1 139 ? 18.730 5.876 -30.025 1.00 96.62 139 TRP A N 1
ATOM 1087 C CA . TRP A 1 139 ? 18.137 4.619 -30.495 1.00 96.62 139 TRP A CA 1
ATOM 1088 C C . TRP A 1 139 ? 16.798 4.880 -31.203 1.00 96.62 139 TRP A C 1
ATOM 1090 O O . TRP A 1 139 ? 16.409 6.030 -31.422 1.00 96.62 139 TRP A O 1
ATOM 1100 N N . SER A 1 140 ? 16.097 3.824 -31.604 1.00 95.50 140 SER A N 1
ATOM 1101 C CA . SER A 1 140 ? 14.795 3.914 -32.272 1.00 95.50 140 SER A CA 1
ATOM 1102 C C . SER A 1 140 ? 13.647 4.334 -31.336 1.00 95.50 140 SER A C 1
ATOM 1104 O O . SER A 1 140 ? 13.659 3.992 -30.156 1.00 95.50 140 SER A O 1
ATOM 1106 N N . PRO A 1 141 ? 12.594 5.005 -31.843 1.00 96.38 141 PRO A N 1
ATOM 1107 C CA . PRO A 1 141 ? 12.401 5.446 -33.226 1.00 96.38 141 PRO A CA 1
ATOM 1108 C C . PRO A 1 141 ? 13.249 6.667 -33.605 1.00 96.38 141 PRO A C 1
ATOM 1110 O O . PRO A 1 141 ? 13.378 7.615 -32.828 1.00 96.38 141 PRO A O 1
ATOM 1113 N N . GLY A 1 142 ? 13.735 6.690 -34.846 1.00 95.44 142 GLY A N 1
ATOM 1114 C CA . GLY A 1 142 ? 14.413 7.848 -35.426 1.00 95.44 142 GLY A CA 1
ATOM 1115 C C . GLY A 1 142 ? 13.640 8.625 -36.471 1.00 95.44 142 GLY A C 1
ATOM 1116 O O . GLY A 1 142 ? 13.909 9.810 -36.655 1.00 95.44 142 GLY A O 1
ATOM 1117 N N . ALA A 1 143 ? 12.646 8.020 -37.111 1.00 96.81 143 ALA A N 1
ATOM 1118 C CA . ALA A 1 143 ? 11.836 8.686 -38.122 1.00 96.81 143 ALA A CA 1
ATOM 1119 C C . ALA A 1 143 ? 10.417 9.029 -37.627 1.00 96.81 143 ALA A C 1
ATOM 1121 O O . ALA A 1 143 ? 9.774 8.247 -36.920 1.00 96.81 143 ALA A O 1
ATOM 1122 N N . TYR A 1 144 ? 9.894 10.182 -38.061 1.00 96.81 144 TYR A N 1
ATOM 1123 C CA . TYR A 1 144 ? 8.485 10.563 -37.941 1.00 96.81 144 TYR A CA 1
ATOM 1124 C C . TYR A 1 144 ? 7.904 11.143 -39.240 1.00 96.81 144 TYR A C 1
ATOM 1126 O O . TYR A 1 144 ? 8.590 11.778 -40.044 1.00 96.81 144 TYR A O 1
ATOM 1134 N N . ILE A 1 145 ? 6.598 10.970 -39.424 1.00 96.75 145 ILE A N 1
ATOM 1135 C CA . ILE A 1 145 ? 5.798 11.692 -40.417 1.00 96.75 145 ILE A CA 1
ATOM 1136 C C . ILE A 1 145 ? 5.569 13.116 -39.897 1.00 96.75 145 ILE A C 1
ATOM 1138 O O . ILE A 1 145 ? 5.174 13.305 -38.747 1.00 96.75 145 ILE A O 1
ATOM 1142 N N . THR A 1 146 ? 5.825 14.140 -40.722 1.00 94.00 146 THR A N 1
ATOM 1143 C CA . THR A 1 146 ? 5.773 15.551 -40.286 1.00 94.00 146 THR A CA 1
ATOM 1144 C C . THR A 1 146 ? 4.410 15.945 -39.723 1.00 94.00 146 THR A C 1
ATOM 1146 O O . THR A 1 146 ? 4.343 16.597 -38.681 1.00 94.00 146 THR A O 1
ATOM 1149 N N . SER A 1 147 ? 3.327 15.546 -40.396 1.00 94.12 147 SER A N 1
ATOM 1150 C CA . SER A 1 147 ? 1.969 15.798 -39.910 1.00 94.12 147 SER A CA 1
ATOM 1151 C C . SER A 1 147 ? 1.727 15.006 -38.627 1.00 94.12 147 SER A C 1
ATOM 1153 O O . SER A 1 147 ? 1.830 13.782 -38.623 1.00 94.12 147 SER A O 1
ATOM 1155 N N . GLY A 1 148 ? 1.454 15.706 -37.526 1.00 89.31 148 GLY A N 1
ATOM 1156 C CA . GLY A 1 148 ? 1.204 15.087 -36.221 1.00 89.31 148 GLY A CA 1
ATOM 1157 C C . GLY A 1 148 ? 2.426 14.457 -35.540 1.00 89.31 148 GLY A C 1
ATOM 1158 O O . GLY A 1 148 ? 2.263 13.905 -34.459 1.00 89.31 148 GLY A O 1
ATOM 1159 N N . ARG A 1 149 ? 3.634 14.544 -36.131 1.00 91.50 149 ARG A N 1
ATOM 1160 C CA . ARG A 1 149 ? 4.872 13.910 -35.623 1.00 91.50 149 ARG A CA 1
ATOM 1161 C C . ARG A 1 149 ? 4.687 12.426 -35.273 1.00 91.50 149 ARG A C 1
ATOM 1163 O O . ARG A 1 149 ? 5.133 11.960 -34.227 1.00 91.50 149 ARG A O 1
ATOM 1170 N N . VAL A 1 150 ? 4.028 11.682 -36.156 1.00 94.31 150 VAL A N 1
ATOM 1171 C CA . VAL A 1 150 ? 3.775 10.248 -35.955 1.00 94.31 150 VAL A CA 1
ATOM 1172 C C . VAL A 1 150 ? 5.068 9.472 -36.200 1.00 94.31 150 VAL A C 1
ATOM 1174 O O . VAL A 1 150 ? 5.537 9.400 -37.335 1.00 94.31 150 VAL A O 1
ATOM 1177 N N . THR A 1 151 ? 5.673 8.931 -35.143 1.00 95.75 151 THR A N 1
ATOM 1178 C CA . THR A 1 151 ? 6.902 8.127 -35.226 1.00 95.75 151 THR A CA 1
ATOM 1179 C C . THR A 1 151 ? 6.624 6.714 -35.742 1.00 95.75 151 THR A C 1
ATOM 1181 O O . THR A 1 151 ? 5.475 6.279 -35.828 1.00 95.75 151 THR A O 1
ATOM 1184 N N . LEU A 1 152 ? 7.684 5.954 -36.030 1.00 95.81 152 LEU A N 1
ATOM 1185 C CA . LEU A 1 152 ? 7.599 4.489 -35.976 1.00 95.81 152 LEU A CA 1
ATOM 1186 C C . LEU A 1 152 ? 7.107 4.019 -34.584 1.00 95.81 152 LEU A C 1
ATOM 1188 O O . LEU A 1 152 ? 7.206 4.797 -33.621 1.00 95.81 152 LEU A O 1
ATOM 1192 N N . PRO A 1 153 ? 6.553 2.792 -34.466 1.00 93.88 153 PRO A N 1
ATOM 1193 C CA . PRO A 1 153 ? 6.016 2.285 -33.206 1.00 93.88 153 PRO A CA 1
ATOM 1194 C C . PRO A 1 153 ? 7.035 2.396 -32.077 1.00 93.88 153 PRO A C 1
ATOM 1196 O O . PRO A 1 153 ? 8.111 1.812 -32.144 1.00 93.88 153 PRO A O 1
ATOM 1199 N N . ARG A 1 154 ? 6.710 3.158 -31.033 1.00 91.69 154 ARG A N 1
ATOM 1200 C CA . ARG A 1 154 ? 7.627 3.309 -29.905 1.00 91.69 154 ARG A CA 1
ATOM 1201 C C . ARG A 1 154 ? 7.781 1.980 -29.165 1.00 91.69 154 ARG A C 1
ATOM 1203 O O . ARG A 1 154 ? 6.782 1.281 -28.991 1.00 91.69 154 ARG A O 1
ATOM 1210 N N . PRO A 1 155 ? 8.998 1.648 -28.705 1.00 92.69 155 PRO A N 1
ATOM 1211 C CA . PRO A 1 155 ? 9.181 0.550 -27.773 1.00 92.69 155 PRO A CA 1
ATOM 1212 C C . PRO A 1 155 ? 8.329 0.747 -26.514 1.00 92.69 155 PRO A C 1
ATOM 1214 O O . PRO A 1 155 ? 8.134 1.878 -26.065 1.00 92.69 155 PRO A O 1
ATOM 1217 N N . ASN A 1 156 ? 7.856 -0.358 -25.934 1.00 94.88 156 ASN A N 1
ATOM 1218 C CA . ASN A 1 156 ? 7.240 -0.351 -24.607 1.00 94.88 156 ASN A CA 1
ATOM 1219 C C . ASN A 1 156 ? 8.196 0.293 -23.581 1.00 94.88 156 ASN A C 1
ATOM 1221 O O . ASN A 1 156 ? 9.417 0.165 -23.705 1.00 94.88 156 ASN A O 1
ATOM 1225 N N . ILE A 1 157 ? 7.653 0.924 -22.536 1.00 95.81 157 ILE A N 1
ATOM 1226 C CA . ILE A 1 157 ? 8.449 1.608 -21.499 1.00 95.81 157 ILE A CA 1
ATOM 1227 C C . ILE A 1 157 ? 9.517 0.711 -20.842 1.00 95.81 157 ILE A C 1
ATOM 1229 O O . ILE A 1 157 ? 10.568 1.204 -20.445 1.00 95.81 157 ILE A O 1
ATOM 1233 N N . GLY A 1 158 ? 9.296 -0.602 -20.740 1.00 96.25 158 GLY A N 1
ATOM 1234 C CA . GLY A 1 158 ? 10.291 -1.566 -20.261 1.00 96.25 158 GLY A CA 1
ATOM 1235 C C . GLY A 1 158 ? 11.443 -1.789 -21.225 1.00 96.25 158 GLY A C 1
ATOM 1236 O O . GLY A 1 158 ? 12.597 -1.819 -20.806 1.00 96.25 158 GLY A O 1
ATOM 1237 N N . VAL A 1 159 ? 11.149 -1.851 -22.523 1.00 95.81 159 VAL A N 1
ATOM 1238 C CA . VAL A 1 159 ? 12.177 -1.923 -23.569 1.00 95.81 159 VAL A CA 1
ATOM 1239 C C . VAL A 1 159 ? 12.969 -0.618 -23.617 1.00 95.81 159 VAL A C 1
ATOM 1241 O O . VAL A 1 159 ? 14.194 -0.640 -23.667 1.00 95.81 159 VAL A O 1
ATOM 1244 N N . GLU A 1 160 ? 12.299 0.532 -23.536 1.00 94.56 160 GLU A N 1
ATOM 1245 C CA . GLU A 1 160 ? 12.975 1.832 -23.487 1.00 94.56 160 GLU A CA 1
ATOM 1246 C C . GLU A 1 160 ? 13.837 1.982 -22.221 1.00 94.56 160 GLU A C 1
ATOM 1248 O O . GLU A 1 160 ? 14.974 2.447 -22.294 1.00 94.56 160 GLU A O 1
ATOM 1253 N N . ALA A 1 161 ? 13.356 1.520 -21.064 1.00 95.62 161 ALA A N 1
ATOM 1254 C CA . ALA A 1 161 ? 14.152 1.473 -19.841 1.00 95.62 161 ALA A CA 1
ATOM 1255 C C . ALA A 1 161 ? 15.385 0.558 -19.977 1.00 95.62 161 ALA A C 1
ATOM 1257 O O . ALA A 1 161 ? 16.437 0.884 -19.424 1.00 95.62 161 ALA A O 1
ATOM 1258 N N . TYR A 1 162 ? 15.304 -0.527 -20.757 1.00 96.44 162 TYR A N 1
ATOM 1259 C CA . TYR A 1 162 ? 16.469 -1.343 -21.108 1.00 96.44 162 TYR A CA 1
ATOM 1260 C C . TYR A 1 162 ? 17.469 -0.577 -21.989 1.00 96.44 162 TYR A C 1
ATOM 1262 O O . TYR A 1 162 ? 18.670 -0.609 -21.715 1.00 96.44 162 TYR A O 1
ATOM 1270 N N . PHE A 1 163 ? 16.993 0.182 -22.987 1.00 96.19 163 PHE A N 1
ATOM 1271 C CA . PHE A 1 163 ? 17.855 1.076 -23.774 1.00 96.19 163 PHE A CA 1
ATOM 1272 C C . PHE A 1 163 ? 18.597 2.079 -22.877 1.00 96.19 163 PHE A C 1
ATOM 1274 O O . PHE A 1 163 ? 19.803 2.270 -23.021 1.00 96.19 163 PHE A O 1
ATOM 1281 N N . PHE A 1 164 ? 17.913 2.675 -21.895 1.00 95.25 164 PHE A N 1
ATOM 1282 C CA . PHE A 1 164 ? 18.557 3.554 -20.914 1.00 95.25 164 PHE A CA 1
ATOM 1283 C C . PHE A 1 164 ? 19.563 2.821 -20.014 1.00 95.25 164 PHE A C 1
ATOM 1285 O O . PHE A 1 164 ? 20.618 3.377 -19.707 1.00 95.25 164 PHE A O 1
ATOM 1292 N N . ALA A 1 165 ? 19.276 1.588 -19.590 1.00 95.06 165 ALA A N 1
ATOM 1293 C CA . ALA A 1 165 ? 20.199 0.795 -18.779 1.00 95.06 165 ALA A CA 1
ATOM 1294 C C . ALA A 1 165 ? 21.508 0.496 -19.535 1.00 95.06 165 ALA A C 1
ATOM 1296 O O . ALA A 1 165 ? 22.590 0.759 -19.005 1.00 95.06 165 ALA A O 1
ATOM 1297 N N . GLY A 1 166 ? 21.419 0.051 -20.795 1.00 94.81 166 GLY A N 1
ATOM 1298 C CA . GLY A 1 166 ? 22.587 -0.151 -21.662 1.00 94.81 166 GLY A CA 1
ATOM 1299 C C . GLY A 1 166 ? 23.323 1.157 -21.972 1.00 94.81 166 GLY A C 1
ATOM 1300 O O . GLY A 1 166 ? 24.552 1.222 -21.882 1.00 94.81 166 GLY A O 1
ATOM 1301 N N . ALA A 1 167 ? 22.576 2.238 -22.228 1.00 95.69 167 ALA A N 1
ATOM 1302 C CA . ALA A 1 167 ? 23.140 3.574 -22.405 1.00 95.69 167 ALA A CA 1
ATOM 1303 C C . ALA A 1 167 ? 23.990 4.004 -21.212 1.00 95.69 167 ALA A C 1
ATOM 1305 O O . ALA A 1 167 ? 25.090 4.518 -21.396 1.00 95.69 167 ALA A O 1
ATOM 1306 N N . ASN A 1 168 ? 23.523 3.770 -19.986 1.00 95.56 168 ASN A N 1
ATOM 1307 C CA . ASN A 1 168 ? 24.266 4.147 -18.788 1.00 95.56 168 ASN A CA 1
ATOM 1308 C C . ASN A 1 168 ? 25.626 3.446 -18.714 1.00 95.56 168 ASN A C 1
ATOM 1310 O O . ASN A 1 168 ? 26.617 4.098 -18.386 1.00 95.56 168 ASN A O 1
ATOM 1314 N N . LEU A 1 169 ? 25.705 2.153 -19.047 1.00 95.00 169 LEU A N 1
ATOM 1315 C CA . LEU A 1 169 ? 26.975 1.423 -19.047 1.00 95.00 169 LEU A CA 1
ATOM 1316 C C . LEU A 1 169 ? 27.951 2.015 -20.072 1.00 95.00 169 LEU A C 1
ATOM 1318 O O . LEU A 1 169 ? 29.088 2.358 -19.745 1.00 95.00 169 LEU A O 1
ATOM 1322 N N . VAL A 1 170 ? 27.469 2.225 -21.293 1.00 96.81 170 VAL A N 1
ATOM 1323 C CA . VAL A 1 170 ? 28.233 2.801 -22.402 1.00 96.81 170 VAL A CA 1
ATOM 1324 C C . VAL A 1 170 ? 28.720 4.226 -22.095 1.00 96.81 170 VAL A C 1
ATOM 1326 O O . VAL A 1 170 ? 29.900 4.542 -22.268 1.00 96.81 170 VAL A O 1
ATOM 1329 N N . LEU A 1 171 ? 27.835 5.094 -21.603 1.00 96.44 171 LEU A N 1
ATOM 1330 C CA . LEU A 1 171 ? 28.157 6.483 -21.275 1.00 96.44 171 LEU A CA 1
ATOM 1331 C C . LEU A 1 171 ? 29.100 6.588 -20.068 1.00 96.44 171 LEU A C 1
ATOM 1333 O O . LEU A 1 171 ? 29.977 7.453 -20.054 1.00 96.44 171 LEU A O 1
ATOM 1337 N N . ASN A 1 172 ? 28.984 5.685 -19.089 1.00 96.06 172 ASN A N 1
ATOM 1338 C CA . ASN A 1 172 ? 29.938 5.601 -17.984 1.00 96.06 172 ASN A CA 1
ATOM 1339 C C . ASN A 1 172 ? 31.343 5.243 -18.485 1.00 96.06 172 ASN A C 1
ATOM 1341 O O . ASN A 1 172 ? 32.303 5.906 -18.094 1.00 96.06 172 ASN A O 1
ATOM 1345 N N . ARG A 1 173 ? 31.472 4.287 -19.416 1.00 95.69 173 ARG A N 1
ATOM 1346 C CA . ARG A 1 173 ? 32.769 3.949 -20.028 1.00 95.69 173 ARG A CA 1
ATOM 1347 C C . ARG A 1 173 ? 33.394 5.108 -20.808 1.00 95.69 173 ARG A C 1
ATOM 1349 O O . ARG A 1 173 ? 34.610 5.282 -20.773 1.00 95.69 173 ARG A O 1
ATOM 1356 N N . ILE A 1 174 ? 32.591 5.932 -21.482 1.00 95.38 174 ILE A N 1
ATOM 1357 C CA . ILE A 1 174 ? 33.084 7.166 -22.126 1.00 95.38 174 ILE A CA 1
ATOM 1358 C C . ILE A 1 174 ? 33.628 8.138 -21.077 1.00 95.38 174 ILE A C 1
ATOM 1360 O O . ILE A 1 174 ? 34.731 8.675 -21.213 1.00 95.38 174 ILE A O 1
ATOM 1364 N N . LYS A 1 175 ? 32.868 8.332 -19.997 1.00 94.56 175 LYS A N 1
ATOM 1365 C CA . LYS A 1 175 ? 33.217 9.247 -18.911 1.00 94.56 175 LYS A CA 1
ATOM 1366 C C . LYS A 1 175 ? 34.530 8.873 -18.216 1.00 94.56 175 LYS A C 1
ATOM 1368 O O . LYS A 1 175 ? 35.249 9.774 -17.790 1.00 94.56 175 LYS A O 1
ATOM 1373 N N . GLU A 1 176 ? 34.875 7.589 -18.130 1.00 94.25 176 GLU A N 1
ATOM 1374 C CA . GLU A 1 176 ? 36.090 7.095 -17.458 1.00 94.25 176 GLU A CA 1
ATOM 1375 C C . GLU A 1 176 ? 37.400 7.679 -18.011 1.00 94.25 176 GLU A C 1
ATOM 1377 O O . GLU A 1 176 ? 38.362 7.822 -17.259 1.00 94.25 176 GLU A O 1
ATOM 1382 N N . ILE A 1 177 ? 37.460 8.040 -19.299 1.00 92.00 177 ILE A N 1
ATOM 1383 C CA . ILE A 1 177 ? 38.720 8.474 -19.923 1.00 92.00 177 ILE A CA 1
ATOM 1384 C C . ILE A 1 177 ? 39.093 9.911 -19.551 1.00 92.00 177 ILE A C 1
ATOM 1386 O O . ILE A 1 177 ? 40.239 10.179 -19.191 1.00 92.00 177 ILE A O 1
ATOM 1390 N N . ARG A 1 178 ? 38.148 10.853 -19.660 1.00 91.19 178 ARG A N 1
ATOM 1391 C CA . ARG A 1 178 ? 38.413 12.286 -19.416 1.00 91.19 178 ARG A CA 1
ATOM 1392 C C . ARG A 1 178 ? 37.251 13.057 -18.790 1.00 91.19 178 ARG A C 1
ATOM 1394 O O . ARG A 1 178 ? 37.264 14.284 -18.780 1.00 91.19 178 ARG A O 1
ATOM 1401 N N . GLY A 1 179 ? 36.246 12.356 -18.270 1.00 90.75 179 GLY A N 1
ATOM 1402 C CA . GLY A 1 179 ? 35.045 12.968 -17.703 1.00 90.75 179 GLY A CA 1
ATOM 1403 C C . GLY A 1 179 ? 34.038 13.455 -18.747 1.00 90.75 179 GLY A C 1
ATOM 1404 O O . GLY A 1 179 ? 33.203 14.290 -18.415 1.00 90.75 179 GLY A O 1
ATOM 1405 N N . THR A 1 180 ? 34.108 12.963 -19.987 1.00 91.25 180 THR A N 1
ATOM 1406 C CA . THR A 1 180 ? 33.166 13.326 -21.056 1.00 91.25 180 THR A CA 1
ATOM 1407 C C . THR A 1 180 ? 31.755 12.870 -20.718 1.00 91.25 180 THR A C 1
ATOM 1409 O O . THR A 1 180 ? 31.540 11.728 -20.316 1.00 91.25 180 THR A O 1
ATOM 1412 N N . VAL A 1 181 ? 30.786 13.770 -20.884 1.00 90.31 181 VAL A N 1
ATOM 1413 C CA . VAL A 1 181 ? 29.376 13.519 -20.577 1.00 90.31 181 VAL A CA 1
ATOM 1414 C C . VAL A 1 181 ? 28.530 13.796 -21.812 1.00 90.31 181 VAL A C 1
ATOM 1416 O O . VAL A 1 181 ? 28.589 14.885 -22.379 1.00 90.31 181 VAL A O 1
ATOM 1419 N N . VAL A 1 182 ? 27.705 12.821 -22.188 1.00 92.62 182 VAL A N 1
ATOM 1420 C CA . VAL A 1 182 ? 26.570 13.023 -23.096 1.00 92.62 182 VAL A CA 1
ATOM 1421 C C . VAL A 1 182 ? 25.393 13.517 -22.257 1.00 92.62 182 VAL A C 1
ATOM 1423 O O . VAL A 1 182 ? 25.037 12.901 -21.251 1.00 92.62 182 VAL A O 1
ATOM 1426 N N . LEU A 1 183 ? 24.825 14.664 -22.627 1.00 90.81 183 LEU A N 1
ATOM 1427 C CA . LEU A 1 183 ? 23.767 15.308 -21.847 1.00 90.81 183 LEU A CA 1
ATOM 1428 C C . LEU A 1 183 ? 22.460 14.499 -21.910 1.00 90.81 183 LEU A C 1
ATOM 1430 O O . LEU A 1 183 ? 22.137 13.980 -22.975 1.00 90.81 183 LEU A O 1
ATOM 1434 N N . PRO A 1 184 ? 21.636 14.476 -20.843 1.00 91.12 184 PRO A N 1
ATOM 1435 C CA . PRO A 1 184 ? 20.333 13.800 -20.865 1.00 91.12 184 PRO A CA 1
ATOM 1436 C C . PRO A 1 184 ? 19.398 14.268 -21.993 1.00 91.12 184 PRO A C 1
ATOM 1438 O O . PRO A 1 184 ? 18.603 13.493 -22.520 1.00 91.12 184 PRO A O 1
ATOM 1441 N N . GLU A 1 185 ? 19.500 15.531 -22.407 1.00 91.12 185 GLU A N 1
ATOM 1442 C CA . GLU A 1 185 ? 18.749 16.094 -23.538 1.00 91.12 185 GLU A CA 1
ATOM 1443 C C . GLU A 1 185 ? 19.173 15.503 -24.894 1.00 91.12 185 GLU A C 1
ATOM 1445 O O . GLU A 1 185 ? 18.392 15.544 -25.838 1.00 91.12 185 GLU A O 1
ATOM 1450 N N . ARG A 1 186 ? 20.378 14.920 -24.969 1.00 93.88 186 ARG A N 1
ATOM 1451 C CA . ARG A 1 186 ? 20.980 14.268 -26.144 1.00 93.88 186 ARG A CA 1
ATOM 1452 C C . ARG A 1 186 ? 21.027 12.736 -26.034 1.00 93.88 186 ARG A C 1
ATOM 1454 O O . ARG A 1 186 ? 21.620 12.086 -26.895 1.00 93.88 186 ARG A O 1
ATOM 1461 N N . THR A 1 187 ? 20.386 12.173 -25.006 1.00 95.50 187 THR A N 1
ATOM 1462 C CA . THR A 1 187 ? 20.262 10.726 -24.783 1.00 95.50 187 THR A CA 1
ATOM 1463 C C . THR A 1 187 ? 18.801 10.299 -24.883 1.00 95.50 187 THR A C 1
ATOM 1465 O O . THR A 1 187 ? 17.976 10.738 -24.077 1.00 95.50 187 THR A O 1
ATOM 1468 N N . GLY A 1 188 ? 18.459 9.461 -25.861 1.00 95.56 188 GLY A N 1
ATOM 1469 C CA . GLY A 1 188 ? 17.072 9.044 -26.095 1.00 95.56 188 GLY A CA 1
ATOM 1470 C C . GLY A 1 188 ? 16.791 8.602 -27.531 1.00 95.56 188 GLY A C 1
ATOM 1471 O O . GLY A 1 188 ? 17.701 8.584 -28.360 1.00 95.56 188 GLY A O 1
ATOM 1472 N N . PRO A 1 189 ? 15.527 8.307 -27.872 1.00 95.88 189 PRO A N 1
ATOM 1473 C CA . PRO A 1 189 ? 15.136 8.063 -29.254 1.00 95.88 189 PRO A CA 1
ATOM 1474 C C . PRO A 1 189 ? 15.589 9.189 -30.195 1.00 95.88 189 PRO A C 1
ATOM 1476 O O . PRO A 1 189 ? 15.430 10.368 -29.869 1.00 95.88 189 PRO A O 1
ATOM 1479 N N . VAL A 1 190 ? 16.117 8.851 -31.376 1.00 95.69 190 VAL A N 1
ATOM 1480 C CA . VAL A 1 190 ? 16.623 9.825 -32.368 1.00 95.69 190 VAL A CA 1
ATOM 1481 C C . VAL A 1 190 ? 15.555 10.884 -32.696 1.00 95.69 190 VAL A C 1
ATOM 1483 O O . VAL A 1 190 ? 15.863 12.074 -32.785 1.00 95.69 190 VAL A O 1
ATOM 1486 N N . ALA A 1 191 ? 14.284 10.480 -32.793 1.00 94.31 191 ALA A N 1
ATOM 1487 C CA . ALA A 1 191 ? 13.162 11.382 -33.055 1.00 94.31 191 ALA A CA 1
ATOM 1488 C C . ALA A 1 191 ? 12.913 12.420 -31.939 1.00 94.31 191 ALA A C 1
ATOM 1490 O O . ALA A 1 191 ? 12.308 13.460 -32.210 1.00 94.31 191 ALA A O 1
ATOM 1491 N N . ASP A 1 192 ? 13.365 12.149 -30.710 1.00 92.56 192 ASP A N 1
ATOM 1492 C CA . ASP A 1 192 ? 13.150 13.005 -29.538 1.00 92.56 192 ASP A CA 1
ATOM 1493 C C . ASP A 1 192 ? 14.308 13.969 -29.291 1.00 92.56 192 ASP A C 1
ATOM 1495 O O . ASP A 1 192 ? 14.081 15.096 -28.849 1.00 92.56 192 ASP A O 1
ATOM 1499 N N . VAL A 1 193 ? 15.543 13.527 -29.547 1.00 93.56 193 VAL A N 1
ATOM 1500 C CA . VAL A 1 193 ? 16.752 14.280 -29.172 1.00 93.56 193 VAL A CA 1
ATOM 1501 C C . VAL A 1 193 ? 17.445 14.969 -30.345 1.00 93.56 193 VAL A C 1
ATOM 1503 O O . VAL A 1 193 ? 18.254 15.868 -30.120 1.00 93.56 193 VAL A O 1
ATOM 1506 N N . LEU A 1 194 ? 17.130 14.588 -31.587 1.00 93.12 194 LEU A N 1
ATOM 1507 C CA . LEU A 1 194 ? 17.766 15.130 -32.787 1.00 93.12 194 LEU A CA 1
ATOM 1508 C C . LEU A 1 194 ? 16.733 15.744 -33.753 1.00 93.12 194 LEU A C 1
ATOM 1510 O O . LEU A 1 194 ? 16.311 16.888 -33.584 1.00 93.12 194 LEU A O 1
ATOM 1514 N N . TYR A 1 195 ? 16.349 15.010 -34.794 1.00 93.56 195 TYR A N 1
ATOM 1515 C CA . TYR A 1 195 ? 15.320 15.348 -35.778 1.00 93.56 195 TYR A CA 1
ATOM 1516 C C . TYR A 1 195 ? 14.896 14.053 -36.489 1.00 93.56 195 TYR A C 1
ATOM 1518 O O . TYR A 1 195 ? 15.573 13.034 -36.368 1.00 93.56 195 TYR A O 1
ATOM 1526 N N . SER A 1 196 ? 13.792 14.074 -37.249 1.00 97.12 196 SER A N 1
ATOM 1527 C CA . SER A 1 196 ? 13.382 12.890 -38.023 1.00 97.12 196 SER A CA 1
ATOM 1528 C C . SER A 1 196 ? 14.484 12.465 -38.987 1.00 97.12 196 SER A C 1
ATOM 1530 O O . SER A 1 196 ? 14.845 13.244 -39.861 1.00 97.12 196 SER A O 1
ATOM 1532 N N . ALA A 1 197 ? 14.980 11.239 -38.887 1.00 96.31 197 ALA A N 1
ATOM 1533 C CA . ALA A 1 197 ? 16.037 10.711 -39.743 1.00 96.31 197 ALA A CA 1
ATOM 1534 C C . ALA A 1 197 ? 15.506 9.552 -40.598 1.00 96.31 197 ALA A C 1
ATOM 1536 O O . ALA A 1 197 ? 15.797 8.390 -40.328 1.00 96.31 197 ALA A O 1
ATOM 1537 N N . ALA A 1 198 ? 14.696 9.849 -41.618 1.00 98.00 198 ALA A N 1
ATOM 1538 C CA . ALA A 1 198 ? 14.101 8.802 -42.446 1.00 98.00 198 ALA A CA 1
ATOM 1539 C C . ALA A 1 198 ? 15.149 7.910 -43.140 1.00 98.00 198 ALA A C 1
ATOM 1541 O O . ALA A 1 198 ? 16.018 8.421 -43.841 1.00 98.00 198 ALA A O 1
ATOM 1542 N N . GLY A 1 199 ? 15.032 6.587 -42.989 1.00 97.62 199 GLY A N 1
ATOM 1543 C CA . GLY A 1 199 ? 15.936 5.602 -43.601 1.00 97.62 199 GLY A CA 1
ATOM 1544 C C . GLY A 1 199 ? 17.292 5.453 -42.897 1.00 97.62 199 GLY A C 1
ATOM 1545 O O . GLY A 1 199 ? 18.288 5.123 -43.548 1.00 97.62 199 GLY A O 1
ATOM 1546 N N . ASN A 1 200 ? 17.351 5.719 -41.588 1.00 97.06 200 ASN A N 1
ATOM 1547 C CA . ASN A 1 200 ? 18.535 5.466 -40.760 1.00 97.06 200 ASN A CA 1
ATOM 1548 C C . ASN A 1 200 ? 18.710 3.965 -40.453 1.00 97.06 200 ASN A C 1
ATOM 1550 O O . ASN A 1 200 ? 17.738 3.209 -40.479 1.00 97.06 200 ASN A O 1
ATOM 1554 N N . SER A 1 201 ? 19.939 3.522 -40.163 1.00 95.44 201 SER A N 1
ATOM 1555 C CA . SER A 1 201 ? 20.198 2.089 -39.929 1.00 95.44 201 SER A CA 1
ATOM 1556 C C . SER A 1 201 ? 19.693 1.569 -38.580 1.00 95.44 201 SER A C 1
ATOM 1558 O O . SER A 1 201 ? 19.343 0.396 -38.493 1.00 95.44 201 SER A O 1
ATOM 1560 N N . ALA A 1 202 ? 19.576 2.411 -37.545 1.00 95.56 202 ALA A N 1
ATOM 1561 C CA . ALA A 1 202 ? 19.087 1.971 -36.235 1.00 95.56 202 ALA A CA 1
ATOM 1562 C C . ALA A 1 202 ? 17.614 1.532 -36.292 1.00 95.56 202 ALA A C 1
ATOM 1564 O O . ALA A 1 202 ? 17.282 0.449 -35.812 1.00 95.56 202 ALA A O 1
ATOM 1565 N N . ASP A 1 203 ? 16.760 2.314 -36.963 1.00 97.25 203 ASP A N 1
ATOM 1566 C CA . ASP A 1 203 ? 15.371 1.927 -37.237 1.00 97.25 203 ASP A CA 1
ATOM 1567 C C . ASP A 1 203 ? 15.305 0.655 -38.087 1.00 97.25 203 ASP A C 1
ATOM 1569 O O . ASP A 1 203 ? 14.511 -0.240 -37.799 1.00 97.25 203 ASP A O 1
ATOM 1573 N N . ASP A 1 204 ? 16.159 0.527 -39.101 1.00 96.81 204 ASP A N 1
ATOM 1574 C CA . ASP A 1 204 ? 16.205 -0.689 -39.910 1.00 96.81 204 ASP A CA 1
ATOM 1575 C C . ASP A 1 204 ? 16.533 -1.934 -39.081 1.00 96.81 204 ASP A C 1
ATOM 1577 O O . ASP A 1 204 ? 15.832 -2.939 -39.165 1.00 96.81 204 ASP A O 1
ATOM 1581 N N . HIS A 1 205 ? 17.568 -1.855 -38.249 1.00 96.81 205 HIS A N 1
ATOM 1582 C CA . HIS A 1 205 ? 18.028 -2.951 -37.402 1.00 96.81 205 HIS A CA 1
ATOM 1583 C C . HIS A 1 205 ? 16.982 -3.342 -36.353 1.00 96.81 205 HIS A C 1
ATOM 1585 O O . HIS A 1 205 ? 16.675 -4.526 -36.204 1.00 96.81 205 HIS A O 1
ATOM 1591 N N . TRP A 1 206 ? 16.403 -2.361 -35.659 1.00 96.44 206 TRP A N 1
ATOM 1592 C CA . TRP A 1 206 ? 15.411 -2.610 -34.618 1.00 96.44 206 TRP A CA 1
ATOM 1593 C C . TRP A 1 206 ? 14.132 -3.224 -35.193 1.00 96.44 206 TRP A C 1
ATOM 1595 O O . TRP A 1 206 ? 13.774 -4.345 -34.847 1.00 96.44 206 TRP A O 1
ATOM 1605 N N . TYR A 1 207 ? 13.467 -2.548 -36.130 1.00 96.94 207 TYR A N 1
ATOM 1606 C CA . TYR A 1 207 ? 12.132 -2.965 -36.573 1.00 96.94 207 TYR A CA 1
ATOM 1607 C C . TYR A 1 207 ? 12.129 -4.168 -37.521 1.00 96.94 207 TYR A C 1
ATOM 1609 O O . TYR A 1 207 ? 11.087 -4.798 -37.698 1.00 96.94 207 TYR A O 1
ATOM 1617 N N . ARG A 1 208 ? 13.254 -4.480 -38.176 1.00 95.44 208 ARG A N 1
ATOM 1618 C CA . ARG A 1 208 ? 13.346 -5.622 -39.099 1.00 95.44 208 ARG A CA 1
ATOM 1619 C C . ARG A 1 208 ? 13.861 -6.891 -38.428 1.00 95.44 208 ARG A C 1
ATOM 1621 O O . ARG A 1 208 ? 13.608 -7.975 -38.954 1.00 95.44 208 ARG A O 1
ATOM 1628 N N . LYS A 1 209 ? 14.648 -6.761 -37.354 1.00 95.50 209 LYS A N 1
ATOM 1629 C CA . LYS A 1 209 ? 15.454 -7.862 -36.797 1.00 95.50 209 LYS A CA 1
ATOM 1630 C C . LYS A 1 209 ? 15.495 -7.930 -35.272 1.00 95.50 209 LYS A C 1
ATOM 1632 O O . LYS A 1 209 ? 16.199 -8.793 -34.748 1.00 95.50 209 LYS A O 1
ATOM 1637 N N . ASP A 1 210 ? 14.785 -7.047 -34.571 1.00 94.06 210 ASP A N 1
ATOM 1638 C CA . ASP A 1 210 ? 14.820 -6.935 -33.108 1.00 94.06 210 ASP A CA 1
ATOM 1639 C C . ASP A 1 210 ? 16.254 -6.755 -32.571 1.00 94.06 210 ASP A C 1
ATOM 1641 O O . ASP A 1 210 ? 16.619 -7.256 -31.506 1.00 94.06 210 ASP A O 1
ATOM 1645 N N . ILE A 1 211 ? 17.103 -6.064 -33.341 1.00 97.00 211 ILE A N 1
ATOM 1646 C CA . ILE A 1 211 ? 18.468 -5.727 -32.931 1.00 97.00 211 ILE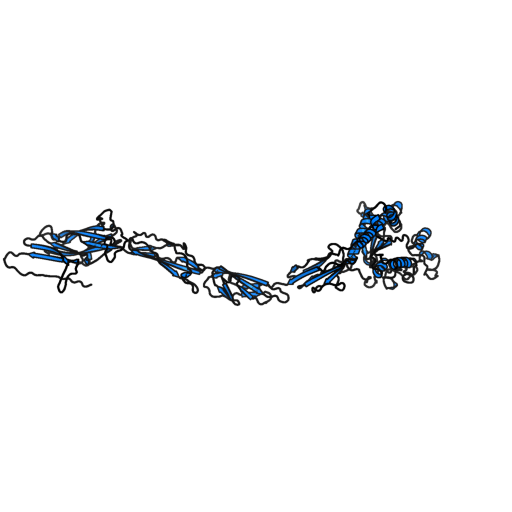 A CA 1
ATOM 1647 C C . ILE A 1 211 ? 18.408 -4.464 -32.082 1.00 97.00 211 ILE A C 1
ATOM 1649 O O . ILE A 1 211 ? 17.943 -3.422 -32.542 1.00 97.00 211 ILE A O 1
ATOM 1653 N N . ILE A 1 212 ? 18.950 -4.537 -30.869 1.00 97.06 212 ILE A N 1
ATOM 1654 C CA . ILE A 1 212 ? 19.092 -3.414 -29.943 1.00 97.06 212 ILE A CA 1
ATOM 1655 C C . ILE A 1 212 ? 20.157 -2.475 -30.521 1.00 97.06 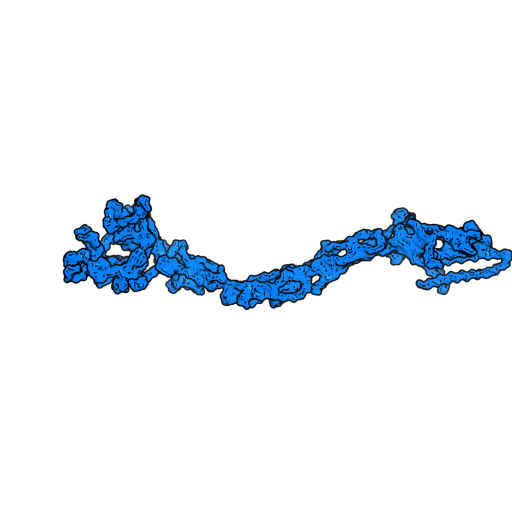212 ILE A C 1
ATOM 1657 O O . ILE A 1 212 ? 21.365 -2.638 -30.322 1.00 97.06 212 ILE A O 1
ATOM 1661 N N . ALA A 1 213 ? 19.688 -1.539 -31.342 1.00 96.12 213 ALA A N 1
ATOM 1662 C CA . ALA A 1 213 ? 20.517 -0.676 -32.159 1.00 96.12 213 ALA A CA 1
ATOM 1663 C C . ALA A 1 213 ? 20.676 0.696 -31.510 1.00 96.12 213 ALA A C 1
ATOM 1665 O O . ALA A 1 213 ? 19.710 1.442 -31.338 1.00 96.12 213 ALA A O 1
ATOM 1666 N N . TYR A 1 214 ? 21.921 1.032 -31.193 1.00 97.38 214 TYR A N 1
ATOM 1667 C CA . TYR A 1 214 ? 22.304 2.349 -30.716 1.00 97.38 214 TYR A CA 1
ATOM 1668 C C . TYR A 1 214 ? 22.989 3.149 -31.822 1.00 97.38 214 TYR A C 1
ATOM 1670 O O . TYR A 1 214 ? 23.488 2.612 -32.815 1.00 97.38 214 TYR A O 1
ATOM 1678 N N . SER A 1 215 ? 23.024 4.462 -31.651 1.00 94.56 215 SER A N 1
ATOM 1679 C CA . SER A 1 215 ? 23.765 5.380 -32.503 1.00 94.56 215 SER A CA 1
ATOM 1680 C C . SER A 1 215 ? 24.504 6.414 -31.667 1.00 94.56 215 SER A C 1
ATOM 1682 O O . SER A 1 215 ? 23.933 6.999 -30.748 1.00 94.56 215 SER A O 1
ATOM 1684 N N . PHE A 1 216 ? 25.760 6.666 -32.015 1.00 89.81 216 PHE A N 1
ATOM 1685 C CA . PHE A 1 216 ? 26.551 7.757 -31.462 1.00 89.81 216 PHE A CA 1
ATOM 1686 C C . PHE A 1 216 ? 26.659 8.904 -32.452 1.00 89.81 216 PHE A C 1
ATOM 1688 O O . PHE A 1 216 ? 26.932 8.672 -33.622 1.00 89.81 216 PHE A O 1
ATOM 1695 N N . GLU A 1 217 ? 26.592 10.128 -31.941 1.00 93.69 217 GLU A N 1
ATOM 1696 C CA . GLU A 1 217 ? 27.336 11.254 -32.503 1.00 93.69 217 GLU A CA 1
ATOM 1697 C C . GLU A 1 217 ? 28.510 11.512 -31.557 1.00 93.69 217 GLU A C 1
ATOM 1699 O O . GLU A 1 217 ? 28.332 12.090 -30.482 1.00 93.69 217 GLU A O 1
ATOM 1704 N N . ALA A 1 218 ? 29.698 11.020 -31.904 1.00 92.94 218 ALA A N 1
ATOM 1705 C CA . ALA A 1 218 ? 30.905 11.204 -31.109 1.00 92.94 218 ALA A CA 1
ATOM 1706 C C . ALA A 1 218 ? 31.371 12.673 -31.119 1.00 92.94 218 ALA A C 1
ATOM 1708 O O . ALA A 1 218 ? 30.795 13.514 -31.805 1.00 92.94 218 ALA A O 1
ATOM 1709 N N . GLY A 1 219 ? 32.369 13.018 -30.308 1.00 90.38 219 GLY A N 1
ATOM 1710 C CA . GLY A 1 219 ? 32.791 14.411 -30.141 1.00 90.38 219 GLY A CA 1
ATOM 1711 C C . GLY A 1 219 ? 31.734 15.242 -29.412 1.00 90.38 219 GLY A C 1
ATOM 1712 O O . GLY A 1 219 ? 31.012 16.047 -30.009 1.00 90.38 219 GLY A O 1
ATOM 1713 N N . ALA A 1 220 ? 31.615 15.011 -28.103 1.00 91.12 220 ALA A N 1
ATOM 1714 C CA . ALA A 1 220 ? 30.787 15.840 -27.236 1.00 91.12 220 ALA A CA 1
ATOM 1715 C C . ALA A 1 220 ? 31.439 17.213 -27.029 1.00 91.12 220 ALA A C 1
ATOM 1717 O O . ALA A 1 220 ? 32.660 17.325 -26.905 1.00 91.12 220 ALA A O 1
ATOM 1718 N N . ASP A 1 221 ? 30.618 18.260 -26.959 1.00 90.00 221 ASP A N 1
ATOM 1719 C CA . ASP A 1 221 ? 31.127 19.607 -26.726 1.00 90.00 221 ASP A CA 1
ATOM 1720 C C . ASP A 1 221 ? 31.867 19.697 -25.383 1.00 90.00 221 ASP A C 1
ATOM 1722 O O . ASP A 1 221 ? 31.471 19.118 -24.367 1.00 90.00 221 ASP A O 1
ATOM 1726 N N . ARG A 1 222 ? 32.945 20.479 -25.363 1.00 88.50 222 ARG A N 1
ATOM 1727 C CA . ARG A 1 222 ? 33.795 20.633 -24.184 1.00 88.50 222 ARG A CA 1
ATOM 1728 C C . ARG A 1 222 ? 33.242 21.699 -23.257 1.00 88.50 222 ARG A C 1
ATOM 1730 O O . ARG A 1 222 ? 32.947 22.809 -23.691 1.00 88.50 222 ARG A O 1
ATOM 1737 N N . PHE A 1 223 ? 33.212 21.406 -21.963 1.00 86.31 223 PHE A N 1
ATOM 1738 C CA . PHE A 1 223 ? 32.888 22.381 -20.926 1.00 86.31 223 PHE A CA 1
ATOM 1739 C C . PHE A 1 223 ? 34.179 22.974 -20.361 1.00 86.31 223 PHE A C 1
ATOM 1741 O O . PHE A 1 223 ? 34.953 22.293 -19.689 1.00 86.31 223 PHE A O 1
ATOM 1748 N N . VAL A 1 224 ? 34.435 24.243 -20.670 1.00 84.06 224 VAL A N 1
ATOM 1749 C CA . VAL A 1 224 ? 35.649 24.962 -20.269 1.00 84.06 224 VAL A CA 1
ATOM 1750 C C . VAL A 1 224 ? 35.307 25.934 -19.145 1.00 84.06 224 VAL A C 1
ATOM 1752 O O . VAL A 1 224 ? 34.375 26.726 -19.269 1.00 84.06 224 VAL A O 1
ATOM 1755 N N . SER A 1 225 ? 36.061 25.883 -18.046 1.00 86.06 225 SER A N 1
ATOM 1756 C CA . SER A 1 225 ? 35.935 26.856 -16.956 1.00 86.06 225 SER A CA 1
ATOM 1757 C C . SER A 1 225 ? 36.449 28.226 -17.406 1.00 86.06 225 SER A C 1
ATOM 1759 O O . SER A 1 225 ? 37.553 28.339 -17.943 1.00 86.06 225 SER A O 1
ATOM 1761 N N . THR A 1 226 ? 35.651 29.264 -17.189 1.00 85.88 226 THR A N 1
ATOM 1762 C CA . THR A 1 226 ? 35.969 30.666 -17.469 1.00 85.88 226 THR A CA 1
ATOM 1763 C C . THR A 1 226 ? 35.835 31.487 -16.185 1.00 85.88 226 THR A C 1
ATOM 1765 O O . THR A 1 226 ? 35.240 31.048 -15.202 1.00 85.88 226 THR A O 1
ATOM 1768 N N . THR A 1 227 ? 36.354 32.717 -16.173 1.00 86.75 227 THR A N 1
ATOM 1769 C CA . THR A 1 227 ? 36.263 33.615 -15.004 1.00 86.75 227 THR A CA 1
ATOM 1770 C C . THR A 1 227 ? 34.817 33.898 -14.567 1.00 86.75 227 THR A C 1
ATOM 1772 O O . THR A 1 227 ? 34.588 34.265 -13.418 1.00 86.75 227 THR A O 1
ATOM 1775 N N . THR A 1 228 ? 33.836 33.729 -15.461 1.00 87.50 228 THR A N 1
ATOM 1776 C CA . THR A 1 228 ? 32.411 34.008 -15.214 1.00 87.50 228 THR A CA 1
ATOM 1777 C C . THR A 1 228 ? 31.536 32.752 -15.141 1.00 87.50 228 THR A C 1
ATOM 1779 O O . THR A 1 228 ? 30.320 32.886 -15.021 1.00 87.50 228 THR A O 1
ATOM 1782 N N . GLY A 1 229 ? 32.109 31.544 -15.214 1.00 88.25 229 GLY A N 1
ATOM 1783 C CA . GLY A 1 229 ? 31.350 30.294 -15.129 1.00 88.25 229 GLY A CA 1
ATOM 1784 C C . GLY A 1 229 ? 31.924 29.174 -15.991 1.00 88.25 229 GLY A C 1
ATOM 1785 O O . GLY A 1 229 ? 33.129 28.962 -16.036 1.00 88.25 229 GLY A O 1
ATOM 1786 N N . VAL A 1 230 ? 31.051 28.429 -16.665 1.00 86.50 230 VAL A N 1
ATOM 1787 C CA . VAL A 1 230 ? 31.430 27.338 -17.570 1.00 86.50 230 VAL A CA 1
ATOM 1788 C C . VAL A 1 230 ? 30.892 27.656 -18.959 1.00 86.50 230 VAL A C 1
ATOM 1790 O O . VAL A 1 230 ? 29.728 28.023 -19.102 1.00 86.50 230 VAL A O 1
ATOM 1793 N N . GLN A 1 231 ? 31.732 27.515 -19.981 1.00 88.06 231 GLN A N 1
ATOM 1794 C CA . GLN A 1 231 ? 31.362 27.713 -21.378 1.00 88.06 231 GLN A CA 1
ATOM 1795 C C . GLN A 1 231 ? 31.454 26.396 -22.149 1.00 88.06 231 GLN A C 1
ATOM 1797 O O . GLN A 1 231 ? 32.485 25.722 -22.128 1.00 88.06 231 GLN A O 1
ATOM 1802 N N . GLN A 1 232 ? 30.390 26.063 -22.876 1.00 88.44 232 GLN A N 1
ATOM 1803 C CA . GLN A 1 232 ? 30.373 24.954 -23.826 1.00 88.44 232 GLN A CA 1
ATOM 1804 C C . GLN A 1 232 ? 31.061 25.376 -25.135 1.00 88.44 232 GLN A C 1
ATOM 1806 O O . GLN A 1 232 ? 30.751 26.429 -25.694 1.00 88.44 232 GLN A O 1
ATOM 1811 N N . THR A 1 233 ? 32.014 24.574 -25.608 1.00 88.38 233 THR A N 1
ATOM 1812 C CA . THR A 1 233 ? 32.810 24.826 -26.818 1.00 88.38 233 THR A CA 1
ATOM 1813 C C . THR A 1 233 ? 32.693 23.634 -27.769 1.00 88.38 233 THR A C 1
ATOM 1815 O O . THR A 1 233 ? 33.051 22.524 -27.366 1.00 88.38 233 THR A O 1
ATOM 1818 N N . PRO A 1 234 ? 32.233 23.832 -29.018 1.00 89.75 234 PRO A N 1
ATOM 1819 C CA . PRO A 1 234 ? 32.062 22.734 -29.959 1.00 89.75 234 PRO A CA 1
ATOM 1820 C C . PRO A 1 234 ? 33.398 22.177 -30.449 1.00 89.75 234 PRO A C 1
ATOM 1822 O O . PRO A 1 234 ? 34.332 22.934 -30.718 1.00 89.75 234 PRO A O 1
ATOM 1825 N N . VAL A 1 235 ? 33.467 20.853 -30.597 1.00 90.94 235 VAL A N 1
ATOM 1826 C CA . VAL A 1 235 ? 34.649 20.146 -31.130 1.00 90.94 235 VAL A CA 1
ATOM 1827 C C . VAL A 1 235 ? 34.632 20.032 -32.660 1.00 90.94 235 VAL A C 1
ATOM 1829 O O . VAL A 1 235 ? 35.685 20.083 -33.296 1.00 90.94 235 VAL A O 1
ATOM 1832 N N . GLY A 1 236 ? 33.434 19.989 -33.258 1.00 91.44 236 GLY A N 1
ATOM 1833 C CA . GLY A 1 236 ? 33.219 19.943 -34.708 1.00 91.44 236 GLY A CA 1
ATOM 1834 C C . GLY A 1 236 ? 33.509 18.579 -35.349 1.00 91.44 236 GLY A C 1
ATOM 1835 O O . GLY A 1 236 ? 33.898 17.628 -34.684 1.00 91.44 236 GLY A O 1
ATOM 1836 N N . PHE A 1 237 ? 33.330 18.484 -36.672 1.00 90.50 237 PHE A N 1
ATOM 1837 C CA . PHE A 1 237 ? 33.546 17.241 -37.438 1.00 90.50 237 PHE A CA 1
ATOM 1838 C C . PHE A 1 237 ? 35.027 16.879 -37.652 1.00 90.50 237 PHE A C 1
ATOM 1840 O O . PHE A 1 237 ? 35.342 15.735 -37.965 1.00 90.50 237 PHE A O 1
ATOM 1847 N N . GLN A 1 238 ? 35.935 17.857 -37.558 1.00 90.38 238 GLN A N 1
ATOM 1848 C CA . GLN A 1 238 ? 37.361 17.705 -37.883 1.00 90.38 238 GLN A CA 1
ATOM 1849 C C . GLN A 1 238 ? 38.248 18.254 -36.753 1.00 90.38 238 GLN A C 1
ATOM 1851 O O . GLN A 1 238 ? 39.012 19.201 -36.969 1.00 90.38 238 GLN A O 1
ATOM 1856 N N . PRO A 1 239 ? 38.140 17.709 -35.527 1.00 91.88 239 PRO A N 1
ATOM 1857 C CA . PRO A 1 239 ? 38.969 18.152 -34.418 1.00 91.88 239 PRO A CA 1
ATOM 1858 C C . PRO A 1 239 ? 40.449 17.869 -34.704 1.00 91.88 239 PRO A C 1
ATOM 1860 O O . PRO A 1 239 ? 40.811 16.888 -35.359 1.00 91.88 239 PRO A O 1
ATOM 1863 N N . ASN A 1 240 ? 41.345 18.710 -34.176 1.00 92.81 240 ASN A N 1
ATOM 1864 C CA . ASN A 1 240 ? 42.778 18.438 -34.265 1.00 92.81 240 ASN A CA 1
ATOM 1865 C C . ASN A 1 240 ? 43.089 17.101 -33.576 1.00 92.81 240 ASN A C 1
ATOM 1867 O O . ASN A 1 240 ? 42.770 16.909 -32.400 1.00 92.81 240 ASN A O 1
ATOM 1871 N N . TYR A 1 241 ? 43.736 16.188 -34.301 1.00 92.06 241 TYR A N 1
ATOM 1872 C CA . TYR A 1 241 ? 43.979 14.835 -33.808 1.00 92.06 241 TYR A CA 1
ATOM 1873 C C . TYR A 1 241 ? 44.799 14.807 -32.512 1.00 92.06 241 TYR A C 1
ATOM 1875 O O . TYR A 1 241 ? 44.452 14.085 -31.583 1.00 92.06 241 TYR A O 1
ATOM 1883 N N . ALA A 1 242 ? 45.865 15.606 -32.413 1.00 92.88 242 ALA A N 1
ATOM 1884 C CA . ALA A 1 242 ? 46.765 15.570 -31.263 1.00 92.88 242 ALA A CA 1
ATOM 1885 C C . ALA A 1 242 ? 46.117 16.115 -29.982 1.00 92.88 242 ALA A C 1
ATOM 1887 O O . ALA A 1 242 ? 46.427 15.632 -28.894 1.00 92.88 242 ALA A O 1
ATOM 1888 N N . THR A 1 243 ? 45.239 17.114 -30.104 1.00 90.81 243 THR A N 1
ATOM 1889 C CA . THR A 1 243 ? 44.653 17.797 -28.943 1.00 90.81 243 THR A CA 1
ATOM 1890 C C . THR A 1 243 ? 43.259 17.313 -28.574 1.00 90.81 243 THR A C 1
ATOM 1892 O O . THR A 1 243 ? 42.873 17.488 -27.426 1.00 90.81 243 THR A O 1
ATOM 1895 N N . GLU A 1 244 ? 42.503 16.743 -29.515 1.00 92.19 244 GLU A N 1
ATOM 1896 C CA . GLU A 1 244 ? 41.101 16.374 -29.293 1.00 92.19 244 GLU A CA 1
ATOM 1897 C C . GLU A 1 244 ? 40.732 15.044 -29.967 1.00 92.19 244 GLU A C 1
ATOM 1899 O O . GLU A 1 244 ? 40.340 14.110 -29.272 1.00 92.19 244 GLU A O 1
ATOM 1904 N N . GLY A 1 245 ? 40.955 14.895 -31.279 1.00 92.56 245 GLY A N 1
ATOM 1905 C CA . GLY A 1 245 ? 40.483 13.722 -32.031 1.00 92.56 245 GLY A CA 1
ATOM 1906 C C . GLY A 1 245 ? 41.028 12.379 -31.523 1.00 92.56 245 GLY A C 1
ATOM 1907 O O . GLY A 1 245 ? 40.314 11.378 -31.518 1.00 92.56 245 GLY A O 1
ATOM 1908 N N . LYS A 1 246 ? 42.271 12.341 -31.018 1.00 93.12 246 LYS A N 1
ATOM 1909 C CA . LYS A 1 246 ? 42.821 11.158 -30.339 1.00 93.12 246 LYS A CA 1
ATOM 1910 C C . LYS A 1 246 ? 42.020 10.821 -29.082 1.00 93.12 246 LYS A C 1
ATOM 1912 O O . LYS A 1 246 ? 41.715 9.658 -28.862 1.00 93.12 246 LYS A O 1
ATOM 1917 N N . PHE A 1 247 ? 41.700 11.805 -28.245 1.00 92.81 247 PHE A N 1
ATOM 1918 C CA . PHE A 1 247 ? 40.979 11.569 -26.993 1.00 92.81 247 PHE A CA 1
ATOM 1919 C C . PHE A 1 247 ? 39.526 11.160 -27.238 1.00 92.81 247 PHE A C 1
ATOM 1921 O O . PHE A 1 247 ? 39.044 10.263 -26.549 1.00 92.81 247 PHE A O 1
ATOM 1928 N N . GLU A 1 248 ? 38.883 11.719 -28.266 1.00 93.38 248 GLU A N 1
ATOM 1929 C CA . GLU A 1 248 ? 37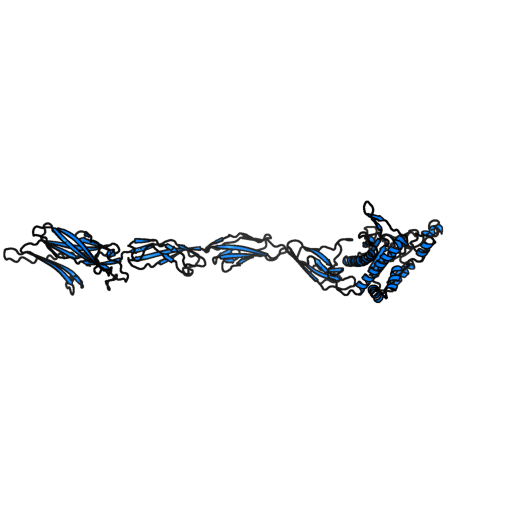.582 11.241 -28.747 1.00 93.38 248 GLU A CA 1
ATOM 1930 C C . GLU A 1 248 ? 37.645 9.774 -29.200 1.00 93.38 248 GLU A C 1
ATOM 1932 O O . GLU A 1 248 ? 36.818 8.948 -28.814 1.00 93.38 248 GLU A O 1
ATOM 1937 N N . ALA A 1 249 ? 38.673 9.388 -29.959 1.00 92.81 249 ALA A N 1
ATOM 1938 C CA . ALA A 1 249 ? 38.845 7.986 -30.330 1.00 92.81 249 ALA A CA 1
ATOM 1939 C C . ALA A 1 249 ? 38.996 7.081 -29.093 1.00 92.81 249 ALA A C 1
ATOM 1941 O O . ALA A 1 249 ? 38.414 5.997 -29.061 1.00 92.81 249 ALA A O 1
ATOM 1942 N N . LEU A 1 250 ? 39.733 7.527 -28.067 1.00 94.94 250 LEU A N 1
ATOM 1943 C CA . LEU A 1 250 ? 39.957 6.742 -26.854 1.00 94.94 250 LEU A CA 1
ATOM 1944 C C . LEU A 1 250 ? 38.690 6.575 -26.002 1.00 94.94 250 LEU A C 1
ATOM 1946 O O . LEU A 1 250 ? 38.461 5.477 -25.495 1.00 94.94 250 LEU A O 1
ATOM 1950 N N . GLU A 1 251 ? 37.903 7.637 -25.821 1.00 94.81 251 GLU A N 1
ATOM 1951 C CA . GLU A 1 251 ? 36.702 7.628 -24.976 1.00 94.81 251 GLU A CA 1
ATOM 1952 C C . GLU A 1 251 ? 35.551 6.853 -25.617 1.00 94.81 251 GLU A C 1
ATOM 1954 O O . GLU A 1 251 ? 34.951 5.997 -24.972 1.00 94.81 251 GLU A O 1
ATOM 1959 N N . PHE A 1 252 ? 35.291 7.064 -26.910 1.00 94.62 252 PHE A N 1
ATOM 1960 C CA . PHE A 1 252 ? 34.215 6.365 -27.607 1.00 94.62 252 PHE A CA 1
ATOM 1961 C C . PHE A 1 252 ? 34.602 4.913 -27.913 1.00 94.62 252 PHE A C 1
ATOM 1963 O O . PHE A 1 252 ? 33.729 4.049 -27.974 1.00 94.62 252 PHE A O 1
ATOM 1970 N N . ALA A 1 253 ? 35.900 4.589 -28.000 1.00 95.69 253 ALA A N 1
ATOM 1971 C CA . ALA A 1 253 ? 36.335 3.194 -27.974 1.00 95.69 253 ALA A CA 1
ATOM 1972 C C . ALA A 1 253 ? 36.028 2.513 -26.633 1.00 95.69 253 ALA A C 1
ATOM 1974 O O . ALA A 1 253 ? 35.617 1.355 -26.648 1.00 95.69 253 ALA A O 1
ATOM 1975 N N . SER A 1 254 ? 36.169 3.216 -25.503 1.00 95.75 254 SER A N 1
ATOM 1976 C CA . SER A 1 254 ? 35.699 2.713 -24.204 1.00 95.75 254 SER A CA 1
ATOM 1977 C C . SER A 1 254 ? 34.172 2.588 -24.172 1.00 95.75 254 SER A C 1
ATOM 1979 O O . SER A 1 254 ? 33.654 1.585 -23.694 1.00 95.75 254 SER A O 1
ATOM 1981 N N . GLY A 1 255 ? 33.434 3.534 -24.759 1.00 95.81 255 GLY A N 1
ATOM 1982 C CA . GLY A 1 255 ? 31.982 3.410 -24.942 1.00 95.81 255 GLY A CA 1
ATOM 1983 C C . GLY A 1 255 ? 31.575 2.130 -25.679 1.00 95.81 255 GLY A C 1
ATOM 1984 O O . GLY A 1 255 ? 30.684 1.414 -25.229 1.00 95.81 255 GLY A O 1
ATOM 1985 N N . ASN A 1 256 ? 32.280 1.782 -26.760 1.00 96.31 256 ASN A N 1
ATOM 1986 C CA . ASN A 1 256 ? 32.054 0.523 -27.478 1.00 96.31 256 ASN A CA 1
ATOM 1987 C C . ASN A 1 256 ? 32.326 -0.714 -26.609 1.00 96.31 256 ASN A C 1
ATOM 1989 O O . ASN A 1 256 ? 31.633 -1.713 -26.762 1.00 96.31 256 ASN A O 1
ATOM 1993 N N . TYR A 1 257 ? 33.282 -0.660 -25.677 1.00 96.31 257 TYR A N 1
ATOM 1994 C CA . TYR A 1 257 ? 33.459 -1.726 -24.684 1.00 96.31 257 TYR A CA 1
ATOM 1995 C C . TYR A 1 257 ? 32.230 -1.860 -23.777 1.00 96.31 257 TYR A C 1
ATOM 1997 O O . TYR A 1 257 ? 31.773 -2.973 -23.552 1.00 96.31 257 TYR A O 1
ATOM 2005 N N . GLY A 1 258 ? 31.626 -0.749 -23.344 1.00 96.06 258 GLY A N 1
ATOM 2006 C CA . GLY A 1 258 ? 30.368 -0.785 -22.587 1.00 96.06 258 GLY A CA 1
ATOM 2007 C C . GLY A 1 258 ? 29.212 -1.435 -23.359 1.00 96.06 258 GLY A C 1
ATOM 2008 O O . GLY A 1 258 ? 28.360 -2.096 -22.767 1.00 96.06 258 GLY A O 1
ATOM 2009 N N . LEU A 1 259 ? 29.196 -1.322 -24.692 1.00 97.06 259 LEU A N 1
ATOM 2010 C CA . LEU A 1 259 ? 28.210 -2.016 -25.527 1.00 97.06 259 LEU A CA 1
ATOM 2011 C C . LEU A 1 259 ? 28.465 -3.524 -25.537 1.00 97.06 259 LEU A C 1
ATOM 2013 O O . LEU A 1 259 ? 27.522 -4.299 -25.412 1.00 97.06 259 LEU A O 1
ATOM 2017 N N . LEU A 1 260 ? 29.726 -3.941 -25.673 1.00 97.38 260 LEU A N 1
ATOM 2018 C CA . LEU A 1 260 ? 30.103 -5.354 -25.617 1.00 97.38 260 LEU A CA 1
ATOM 2019 C C . LEU A 1 260 ? 29.791 -5.959 -24.243 1.00 97.38 260 LEU A C 1
ATOM 2021 O O . LEU A 1 260 ? 29.286 -7.072 -24.168 1.00 97.38 260 LEU A O 1
ATOM 2025 N N . GLU A 1 261 ? 30.001 -5.209 -23.162 1.00 96.12 261 GLU A N 1
ATOM 2026 C CA . GLU A 1 261 ? 29.600 -5.612 -21.811 1.00 96.12 261 GLU A CA 1
ATOM 2027 C C . GLU A 1 261 ? 28.079 -5.754 -21.691 1.00 96.12 261 GLU A C 1
ATOM 2029 O O . GLU A 1 261 ? 27.608 -6.744 -21.136 1.00 96.12 261 GLU A O 1
ATOM 2034 N N . THR A 1 262 ? 27.307 -4.827 -22.271 1.00 96.06 262 THR A N 1
ATOM 2035 C CA . THR A 1 262 ? 25.837 -4.930 -22.338 1.00 96.06 262 THR A CA 1
ATOM 2036 C C . THR A 1 262 ? 25.415 -6.188 -23.105 1.00 96.06 262 THR A C 1
ATOM 2038 O O . THR A 1 262 ? 24.546 -6.933 -22.656 1.00 96.06 262 THR A O 1
ATOM 2041 N N . ALA A 1 263 ? 26.063 -6.469 -24.239 1.00 96.81 263 ALA A N 1
ATOM 2042 C CA . ALA A 1 263 ? 25.791 -7.657 -25.042 1.00 96.81 263 ALA A CA 1
ATOM 2043 C C . ALA A 1 263 ? 26.140 -8.955 -24.301 1.00 96.81 263 ALA A C 1
ATOM 2045 O O . ALA A 1 263 ? 25.400 -9.933 -24.391 1.00 96.81 263 ALA A O 1
ATOM 2046 N N . LEU A 1 264 ? 27.232 -8.960 -23.535 1.00 95.88 264 LEU A N 1
ATOM 2047 C CA . LEU A 1 264 ? 27.634 -10.092 -22.707 1.00 95.88 264 LEU A CA 1
ATOM 2048 C C . LEU A 1 264 ? 26.652 -10.325 -21.550 1.00 95.88 264 LEU A C 1
ATOM 2050 O O . LEU A 1 264 ? 26.272 -11.466 -21.295 1.00 95.88 264 LEU A O 1
ATOM 2054 N N . GLN A 1 265 ? 26.206 -9.251 -20.887 1.00 95.19 265 GLN A N 1
ATOM 2055 C CA . GLN A 1 265 ? 25.167 -9.316 -19.855 1.00 95.19 265 GLN A CA 1
ATOM 2056 C C . GLN A 1 265 ? 23.877 -9.907 -20.430 1.00 95.19 265 GLN A C 1
ATOM 2058 O O . GLN A 1 265 ? 23.361 -10.871 -19.882 1.00 95.19 265 GLN A O 1
ATOM 2063 N N . TYR A 1 266 ? 23.427 -9.430 -21.593 1.00 96.00 266 TYR A N 1
ATOM 2064 C CA . TYR A 1 266 ? 22.291 -10.016 -22.308 1.00 96.00 266 TYR A CA 1
ATOM 2065 C C . TYR A 1 266 ? 22.512 -11.488 -22.691 1.00 96.00 266 TYR A C 1
ATOM 2067 O O . TYR A 1 266 ? 21.581 -12.294 -22.680 1.00 96.00 266 TYR A O 1
ATOM 2075 N N . ALA A 1 267 ? 23.725 -11.870 -23.095 1.00 94.19 267 ALA A N 1
ATOM 2076 C CA . ALA A 1 267 ? 24.020 -13.240 -23.502 1.00 94.19 267 ALA A CA 1
ATOM 2077 C C . ALA A 1 267 ? 23.849 -14.226 -22.337 1.00 94.19 267 ALA A C 1
ATOM 2079 O O . ALA A 1 267 ? 23.276 -15.297 -22.545 1.00 94.19 267 ALA A O 1
ATOM 2080 N N . PHE A 1 268 ? 24.294 -13.835 -21.140 1.00 95.06 268 PHE A N 1
ATOM 2081 C CA . PHE A 1 268 ? 24.278 -14.664 -19.933 1.00 95.06 268 PHE A CA 1
ATOM 2082 C C . PHE A 1 268 ? 23.092 -14.446 -19.003 1.00 95.06 268 PHE A C 1
ATOM 2084 O O . PHE A 1 268 ? 22.970 -15.163 -18.006 1.00 95.06 268 PHE A O 1
ATOM 2091 N N . ASP A 1 269 ? 22.224 -13.498 -19.320 1.00 95.88 269 ASP A N 1
ATOM 2092 C CA . ASP A 1 269 ? 21.006 -13.288 -18.567 1.00 95.88 269 ASP A CA 1
ATOM 2093 C C . ASP A 1 269 ? 20.062 -14.494 -18.704 1.00 95.88 269 ASP A C 1
ATOM 2095 O O . ASP A 1 269 ? 19.618 -14.863 -19.795 1.00 95.88 269 ASP A O 1
ATOM 2099 N N . ASN A 1 270 ? 19.802 -15.117 -17.558 1.00 96.12 270 ASN A N 1
ATOM 2100 C CA . ASN A 1 270 ? 18.859 -16.212 -17.369 1.00 96.12 270 ASN A CA 1
ATOM 2101 C C . ASN A 1 270 ? 17.964 -15.948 -16.141 1.00 96.12 270 ASN A C 1
ATOM 2103 O O . ASN A 1 270 ? 17.309 -16.873 -15.652 1.00 96.12 270 ASN A O 1
ATOM 2107 N N . GLU A 1 271 ? 17.999 -1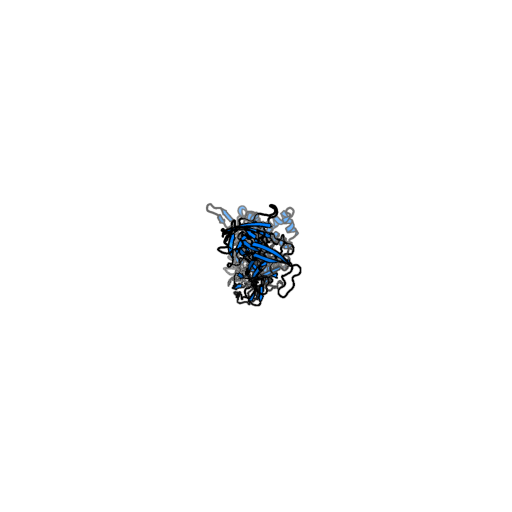4.734 -15.579 1.00 96.38 271 GLU A N 1
ATOM 2108 C CA . GLU A 1 271 ? 17.233 -14.383 -14.388 1.00 96.38 271 GLU A CA 1
ATOM 2109 C C . GLU A 1 271 ? 15.875 -13.817 -14.818 1.00 96.38 271 GLU A C 1
ATOM 2111 O O . GLU A 1 271 ? 15.812 -12.908 -15.633 1.00 96.38 271 GLU A O 1
ATOM 2116 N N . PRO A 1 272 ? 14.749 -14.345 -14.314 1.00 97.62 272 PRO A N 1
ATOM 2117 C CA . PRO A 1 272 ? 13.461 -13.728 -14.581 1.00 97.62 272 PRO A CA 1
ATOM 2118 C C . PRO A 1 272 ? 13.353 -12.322 -13.976 1.00 97.62 272 PRO A C 1
ATOM 2120 O O . PRO A 1 272 ? 13.702 -12.136 -12.804 1.00 97.62 272 PRO A O 1
ATOM 2123 N N . PRO A 1 273 ? 12.736 -11.361 -14.681 1.00 98.00 273 PRO A N 1
ATOM 2124 C CA . PRO A 1 273 ? 12.569 -10.018 -14.157 1.00 98.00 273 PRO A CA 1
ATOM 2125 C C . PRO A 1 273 ? 11.584 -9.993 -12.986 1.00 98.00 273 PRO A C 1
ATOM 2127 O O . PRO A 1 273 ? 10.631 -10.775 -12.895 1.00 98.00 273 PRO A O 1
ATOM 2130 N N . VAL A 1 274 ? 11.758 -9.019 -12.103 1.00 97.50 274 VAL A N 1
ATOM 2131 C CA . VAL A 1 274 ? 10.895 -8.763 -10.956 1.00 97.50 274 VAL A CA 1
ATOM 2132 C C . VAL A 1 274 ? 10.331 -7.355 -11.062 1.00 97.50 274 VAL A C 1
ATOM 2134 O O . VAL A 1 274 ? 11.049 -6.356 -10.998 1.00 97.50 274 VAL A O 1
ATOM 2137 N N . ALA A 1 275 ? 9.007 -7.287 -11.163 1.00 97.38 275 ALA A N 1
ATOM 2138 C CA . ALA A 1 275 ? 8.249 -6.051 -11.101 1.00 97.38 275 ALA A CA 1
ATOM 2139 C C . ALA A 1 275 ? 7.230 -6.096 -9.963 1.00 97.38 275 ALA A C 1
ATOM 2141 O O . ALA A 1 275 ? 6.655 -7.146 -9.652 1.00 97.38 275 ALA A O 1
ATOM 2142 N N . GLU A 1 276 ? 6.984 -4.934 -9.373 1.00 97.25 276 GLU A N 1
ATOM 2143 C CA . GLU A 1 276 ? 6.029 -4.755 -8.285 1.00 97.25 276 GLU A CA 1
ATOM 2144 C C . GLU A 1 276 ? 5.068 -3.621 -8.594 1.00 97.25 276 GLU A C 1
ATOM 2146 O O . GLU A 1 276 ? 5.464 -2.580 -9.120 1.00 97.25 276 GLU A O 1
ATOM 2151 N N . LEU A 1 277 ? 3.809 -3.815 -8.222 1.00 97.94 277 LEU A N 1
ATOM 2152 C CA . LEU A 1 277 ? 2.822 -2.750 -8.192 1.00 97.94 277 LEU A CA 1
ATOM 2153 C C . LEU A 1 277 ? 2.960 -1.985 -6.872 1.00 97.94 277 LEU A C 1
ATOM 2155 O O . LEU A 1 277 ? 3.071 -2.599 -5.813 1.00 97.94 277 LEU A O 1
ATOM 2159 N N . VAL A 1 278 ? 2.982 -0.654 -6.923 1.00 97.31 278 VAL A N 1
ATOM 2160 C CA . VAL A 1 278 ? 3.163 0.203 -5.746 1.00 97.31 278 VAL A CA 1
ATOM 2161 C C . VAL A 1 278 ? 1.991 1.181 -5.621 1.00 97.31 278 VAL A C 1
ATOM 2163 O O . VAL A 1 278 ? 1.816 1.999 -6.527 1.00 97.31 278 VAL A O 1
ATOM 2166 N N . PRO A 1 279 ? 1.215 1.138 -4.517 1.00 97.31 279 PRO A N 1
ATOM 2167 C CA . PRO A 1 279 ? 1.319 0.167 -3.423 1.00 97.31 279 PRO A CA 1
ATOM 2168 C C . PRO A 1 279 ? 0.936 -1.251 -3.878 1.00 97.31 279 PRO A C 1
ATOM 2170 O O . PRO A 1 279 ? 0.181 -1.419 -4.835 1.00 97.31 279 PRO A O 1
ATOM 2173 N N . ASN A 1 280 ? 1.469 -2.269 -3.197 1.00 95.19 280 ASN A N 1
ATOM 2174 C CA . ASN A 1 280 ? 1.221 -3.675 -3.523 1.00 95.19 280 ASN A CA 1
ATOM 2175 C C . ASN A 1 280 ? -0.056 -4.172 -2.828 1.00 95.19 280 ASN A C 1
ATOM 2177 O O . ASN A 1 280 ? -0.002 -4.940 -1.869 1.00 95.19 280 ASN A O 1
ATOM 2181 N N . GLY A 1 281 ? -1.198 -3.655 -3.278 1.00 93.69 281 GLY A N 1
ATOM 2182 C CA . GLY A 1 281 ? -2.487 -3.834 -2.617 1.00 93.69 281 GLY A CA 1
ATOM 2183 C C . GLY A 1 281 ? -2.704 -2.861 -1.456 1.00 93.69 281 GLY A C 1
ATOM 2184 O O . GLY A 1 281 ? -1.854 -2.024 -1.141 1.00 93.69 281 GLY A O 1
ATOM 2185 N N . GLY A 1 282 ? -3.879 -2.946 -0.841 1.00 92.06 282 GLY A N 1
ATOM 2186 C CA . GLY A 1 282 ? -4.258 -2.100 0.290 1.00 92.06 282 GLY A CA 1
ATOM 2187 C C . GLY A 1 282 ? -5.766 -1.915 0.414 1.00 92.06 282 GLY A C 1
ATOM 2188 O O . GLY A 1 282 ? -6.517 -2.246 -0.504 1.00 92.06 282 GLY A O 1
ATOM 2189 N N . GLU A 1 283 ? -6.193 -1.372 1.554 1.00 91.31 283 GLU A N 1
ATOM 2190 C CA . GLU A 1 283 ? -7.591 -1.029 1.831 1.00 91.31 283 GLU A CA 1
ATOM 2191 C C . GLU A 1 283 ? -7.737 0.490 1.973 1.00 91.31 283 GLU A C 1
ATOM 2193 O O . GLU A 1 283 ? -6.925 1.125 2.649 1.00 91.31 283 GLU A O 1
ATOM 2198 N N . SER A 1 284 ? -8.748 1.082 1.333 1.00 88.88 284 SER A N 1
ATOM 2199 C CA . SER A 1 284 ? -9.069 2.507 1.481 1.00 88.88 284 SER A CA 1
ATOM 2200 C C . SER A 1 284 ? -10.545 2.791 1.199 1.00 88.88 284 SER A C 1
ATOM 2202 O O . SER A 1 284 ? -11.187 2.082 0.427 1.00 88.88 284 SER A O 1
ATOM 2204 N N . GLU A 1 285 ? -11.079 3.856 1.799 1.00 86.19 285 GLU A N 1
ATOM 2205 C CA . GLU A 1 285 ? -12.406 4.396 1.461 1.00 86.19 285 GLU A CA 1
ATOM 2206 C C . GLU A 1 285 ? -12.363 5.316 0.226 1.00 86.19 285 GLU A C 1
ATOM 2208 O O . GLU A 1 285 ? -13.389 5.565 -0.416 1.00 86.19 285 GLU A O 1
ATOM 2213 N N . ASP A 1 286 ? -11.164 5.797 -0.117 1.00 89.00 286 ASP A N 1
ATOM 2214 C CA . ASP A 1 286 ? -10.884 6.652 -1.267 1.00 89.00 286 ASP A CA 1
ATOM 2215 C C . ASP A 1 286 ? -10.207 5.864 -2.401 1.00 89.00 286 ASP A C 1
ATOM 2217 O O . ASP A 1 286 ? -9.546 4.851 -2.149 1.00 89.00 286 ASP A O 1
ATOM 2221 N N . PRO A 1 287 ? -10.303 6.333 -3.662 1.00 93.06 287 PRO A N 1
ATOM 2222 C CA . PRO A 1 287 ? -9.628 5.690 -4.780 1.00 93.06 287 PRO A CA 1
ATOM 2223 C C . PRO A 1 287 ? -8.120 5.512 -4.558 1.00 93.06 287 PRO A C 1
ATOM 2225 O O . PRO A 1 287 ? -7.407 6.465 -4.235 1.00 93.06 287 PRO A O 1
ATOM 2228 N N . ILE A 1 288 ? -7.614 4.302 -4.799 1.00 95.31 288 ILE A N 1
ATOM 2229 C CA . ILE A 1 288 ? -6.194 3.978 -4.629 1.00 95.31 288 ILE A CA 1
ATOM 2230 C C . ILE A 1 288 ? -5.459 4.206 -5.949 1.00 95.31 288 ILE A C 1
ATOM 2232 O O . ILE A 1 288 ? -5.848 3.681 -6.995 1.00 95.31 288 ILE A O 1
ATOM 2236 N N . ARG A 1 289 ? -4.369 4.979 -5.901 1.00 97.31 289 ARG A N 1
ATOM 2237 C CA . ARG A 1 289 ? -3.453 5.162 -7.034 1.00 97.31 289 ARG A CA 1
ATOM 2238 C C . ARG A 1 289 ? -2.317 4.157 -6.939 1.00 97.31 289 ARG A C 1
ATOM 2240 O O . ARG A 1 289 ? -1.658 4.112 -5.904 1.00 97.31 289 ARG A O 1
ATOM 2247 N N . ALA A 1 290 ? -2.054 3.420 -8.013 1.00 97.69 290 ALA A N 1
ATOM 2248 C CA . ALA A 1 290 ? -0.933 2.486 -8.070 1.00 97.69 290 ALA A CA 1
ATOM 2249 C C . ALA A 1 290 ? -0.171 2.577 -9.393 1.00 97.69 290 ALA A C 1
ATOM 2251 O O . ALA A 1 290 ? -0.742 2.921 -10.423 1.00 97.69 290 ALA A O 1
ATOM 2252 N N . THR A 1 291 ? 1.119 2.261 -9.391 1.00 97.81 291 THR A N 1
ATOM 2253 C CA . THR A 1 291 ? 1.931 2.160 -10.612 1.00 97.81 291 THR A CA 1
ATOM 2254 C C . THR A 1 291 ? 2.986 1.076 -10.459 1.00 97.81 291 THR A C 1
ATOM 2256 O O . THR A 1 291 ? 3.362 0.739 -9.335 1.00 97.81 291 THR A O 1
ATOM 2259 N N . PHE A 1 292 ? 3.434 0.492 -11.567 1.00 98.25 292 PHE A N 1
ATOM 2260 C CA . PHE A 1 292 ? 4.487 -0.511 -11.509 1.00 98.25 292 PHE A CA 1
ATOM 2261 C C . PHE A 1 292 ? 5.861 0.134 -11.314 1.00 98.25 292 PHE A C 1
ATOM 2263 O O . PHE A 1 292 ? 6.112 1.272 -11.709 1.00 98.25 292 PHE A O 1
ATOM 2270 N N . ARG A 1 293 ? 6.774 -0.631 -10.722 1.00 96.12 293 ARG A N 1
ATOM 2271 C CA . ARG A 1 293 ? 8.208 -0.351 -10.725 1.00 96.12 293 ARG A CA 1
ATOM 2272 C C . ARG A 1 293 ? 8.991 -1.620 -11.024 1.00 96.12 293 ARG A C 1
ATOM 2274 O O . ARG A 1 293 ? 8.589 -2.716 -10.627 1.00 96.12 293 ARG A O 1
ATOM 2281 N N . TYR A 1 294 ? 10.146 -1.443 -11.649 1.00 96.88 294 TYR A N 1
ATOM 2282 C CA . TYR A 1 294 ? 11.158 -2.485 -11.772 1.00 96.88 294 TYR A CA 1
ATOM 2283 C C . TYR A 1 294 ? 11.892 -2.661 -10.438 1.00 96.88 294 TYR A C 1
ATOM 2285 O O . TYR A 1 294 ? 12.139 -1.678 -9.729 1.00 96.88 294 TYR A O 1
ATOM 2293 N N . VAL A 1 295 ? 12.206 -3.905 -10.074 1.00 96.88 295 VAL A N 1
ATOM 2294 C CA . VAL A 1 295 ? 12.934 -4.233 -8.839 1.00 96.88 295 VAL A CA 1
ATOM 2295 C C . VAL A 1 295 ? 14.376 -4.620 -9.137 1.00 96.88 295 VAL A C 1
ATOM 2297 O O . VAL A 1 295 ? 15.273 -4.014 -8.558 1.00 96.88 295 VAL A O 1
ATOM 2300 N N . ASN A 1 296 ? 14.601 -5.595 -10.020 1.00 95.75 296 ASN A N 1
ATOM 2301 C CA . ASN A 1 296 ? 15.943 -6.019 -10.433 1.00 95.75 296 ASN A CA 1
ATOM 2302 C C . ASN A 1 296 ? 16.324 -5.434 -11.804 1.00 95.75 296 ASN A C 1
ATOM 2304 O O . ASN A 1 296 ? 17.407 -4.871 -11.935 1.00 95.75 296 ASN A O 1
ATOM 2308 N N . GLU A 1 297 ? 15.428 -5.488 -12.793 1.00 95.56 297 GLU A N 1
ATOM 2309 C CA . GLU A 1 297 ? 15.727 -5.075 -14.166 1.00 95.56 297 GLU A CA 1
ATOM 2310 C C . GLU A 1 297 ? 14.498 -4.586 -14.960 1.00 95.56 297 GLU A C 1
ATOM 2312 O O . GLU A 1 297 ? 13.353 -4.862 -14.579 1.00 95.56 297 GLU A O 1
ATOM 2317 N N . PRO A 1 298 ? 14.709 -3.846 -16.068 1.00 97.00 298 PRO A N 1
ATOM 2318 C CA . PRO A 1 298 ? 13.643 -3.434 -16.978 1.00 97.00 298 PRO A CA 1
ATOM 2319 C C . PRO A 1 298 ? 12.950 -4.602 -17.690 1.00 97.00 298 PRO A C 1
ATOM 2321 O O . PRO A 1 298 ? 13.602 -5.484 -18.241 1.00 97.00 298 PRO A O 1
ATOM 2324 N N . ALA A 1 299 ? 11.619 -4.561 -17.768 1.00 97.88 299 ALA A N 1
ATOM 2325 C CA . ALA A 1 299 ? 10.830 -5.594 -18.437 1.00 97.88 299 ALA A CA 1
ATOM 2326 C C . ALA A 1 299 ? 9.487 -5.066 -18.952 1.00 97.88 299 ALA A C 1
ATOM 2328 O O . ALA A 1 299 ? 8.946 -4.090 -18.437 1.00 97.88 299 ALA A O 1
ATOM 2329 N N . ILE A 1 300 ? 8.905 -5.746 -19.936 1.00 98.31 300 ILE A N 1
ATOM 2330 C CA . ILE A 1 300 ? 7.513 -5.527 -20.335 1.00 98.31 300 ILE A CA 1
ATOM 2331 C C . ILE A 1 300 ? 6.613 -6.196 -19.295 1.00 98.31 300 ILE A C 1
ATOM 2333 O O . ILE A 1 300 ? 6.727 -7.400 -19.061 1.00 98.31 300 ILE A O 1
ATOM 2337 N N . ILE A 1 301 ? 5.704 -5.436 -18.687 1.00 98.62 301 ILE A N 1
ATOM 2338 C CA . ILE A 1 301 ? 4.771 -5.945 -17.674 1.00 98.62 301 ILE A CA 1
ATOM 2339 C C . ILE A 1 301 ? 3.401 -6.145 -18.315 1.00 98.62 301 ILE A C 1
ATOM 2341 O O . ILE A 1 301 ? 2.775 -5.173 -18.731 1.00 98.62 301 ILE A O 1
ATOM 2345 N N . TYR A 1 302 ? 2.933 -7.390 -18.357 1.00 98.62 302 TYR A N 1
ATOM 2346 C CA . TYR A 1 302 ? 1.606 -7.781 -18.834 1.00 98.62 302 TYR A CA 1
ATOM 2347 C C . TYR A 1 302 ? 0.687 -7.952 -17.633 1.00 98.62 302 TYR A C 1
ATOM 2349 O O . TYR A 1 302 ? 1.053 -8.663 -16.695 1.00 98.62 302 TYR A O 1
ATOM 2357 N N . TYR A 1 303 ? -0.493 -7.333 -17.647 1.00 98.50 303 TYR A N 1
ATOM 2358 C CA . TYR A 1 303 ? -1.390 -7.344 -16.492 1.00 98.50 303 TYR A CA 1
ATOM 2359 C C . TYR A 1 303 ? -2.859 -7.589 -16.849 1.00 98.50 303 TYR A C 1
ATOM 2361 O O . TYR A 1 303 ? -3.310 -7.365 -17.972 1.00 98.50 303 TYR A O 1
ATOM 2369 N N . THR A 1 304 ? -3.620 -8.018 -15.849 1.00 98.50 304 THR A N 1
ATOM 2370 C CA . THR A 1 304 ? -5.083 -8.120 -15.857 1.00 98.50 304 THR A CA 1
ATOM 2371 C C . THR A 1 304 ? -5.629 -7.408 -14.622 1.00 98.50 304 THR A C 1
ATOM 2373 O O . THR A 1 304 ? -4.956 -7.328 -13.595 1.00 98.50 304 THR A O 1
ATOM 2376 N N . LEU A 1 305 ? -6.838 -6.850 -14.723 1.00 97.50 305 LEU A N 1
ATOM 2377 C CA . LEU A 1 305 ? -7.504 -6.132 -13.621 1.00 97.50 305 LEU A CA 1
ATOM 2378 C C . LEU A 1 305 ? -8.741 -6.876 -13.089 1.00 97.50 305 LEU A C 1
ATOM 2380 O O . LEU A 1 305 ? -9.373 -6.439 -12.134 1.00 97.50 305 LEU A O 1
ATOM 2384 N N . ASP A 1 306 ? -9.103 -7.990 -13.721 1.00 94.94 306 ASP A N 1
ATOM 2385 C CA . ASP A 1 306 ? -10.269 -8.815 -13.395 1.00 94.94 306 ASP A CA 1
ATOM 2386 C C . ASP A 1 306 ? -9.900 -10.088 -12.609 1.00 94.94 306 ASP A C 1
ATOM 2388 O O . ASP A 1 306 ? -10.761 -10.923 -12.337 1.00 94.94 306 ASP A O 1
ATOM 2392 N N . GLY A 1 307 ? -8.625 -10.246 -12.235 1.00 94.31 307 GLY A N 1
ATOM 2393 C CA . GLY A 1 307 ? -8.102 -11.411 -11.520 1.00 94.31 307 GLY A CA 1
ATOM 2394 C C . GLY A 1 307 ? -7.795 -12.640 -12.387 1.00 94.31 307 GLY A C 1
ATOM 2395 O O . GLY A 1 307 ? -7.339 -13.654 -11.842 1.00 94.31 307 GLY A O 1
ATOM 2396 N N . SER A 1 308 ? -8.001 -12.576 -13.708 1.00 97.62 308 SER A N 1
ATOM 2397 C CA . SER A 1 308 ? -7.577 -13.634 -14.637 1.00 97.62 308 SER A CA 1
ATOM 2398 C C . SER A 1 308 ? -6.048 -13.716 -14.740 1.00 97.62 308 SER A C 1
ATOM 2400 O O . SER A 1 308 ? -5.346 -12.752 -14.442 1.00 97.62 308 SER A O 1
ATOM 2402 N N . GLU A 1 309 ? -5.490 -14.869 -15.118 1.00 97.88 309 GLU A N 1
ATOM 2403 C CA . GLU A 1 309 ? -4.038 -14.973 -15.312 1.00 97.88 309 GLU A CA 1
ATOM 2404 C C . GLU A 1 309 ? -3.594 -14.198 -16.567 1.00 97.88 309 GLU A C 1
ATOM 2406 O O . GLU A 1 309 ? -4.194 -14.360 -17.633 1.00 97.88 309 GLU A O 1
ATOM 2411 N N . PRO A 1 310 ? -2.554 -13.351 -16.468 1.00 98.19 310 PRO A N 1
ATOM 2412 C CA . PRO A 1 310 ? -2.055 -12.588 -17.602 1.00 98.19 310 PRO A CA 1
ATOM 2413 C C . PRO A 1 310 ? -1.343 -13.493 -18.617 1.00 98.19 310 PRO A C 1
ATOM 2415 O O . PRO A 1 310 ? -0.691 -14.476 -18.273 1.00 98.19 310 PRO A O 1
ATOM 2418 N N . THR A 1 311 ? -1.425 -13.113 -19.889 1.00 97.75 311 THR A N 1
ATOM 2419 C CA . THR A 1 311 ? -0.755 -13.768 -21.022 1.00 97.75 311 THR A CA 1
ATOM 2420 C C . THR A 1 311 ? 0.044 -12.734 -21.815 1.00 97.75 311 THR A C 1
ATOM 2422 O O . THR A 1 311 ? -0.120 -11.533 -21.614 1.00 97.75 311 THR A O 1
ATOM 2425 N N . PHE A 1 312 ? 0.834 -13.156 -22.807 1.00 96.94 312 PHE A N 1
ATOM 2426 C CA . PHE A 1 312 ? 1.497 -12.211 -23.723 1.00 96.94 312 PHE A CA 1
ATOM 2427 C C . PHE A 1 312 ? 0.542 -11.477 -24.681 1.00 96.94 312 PHE A C 1
ATOM 2429 O O . PHE A 1 312 ? 0.985 -10.632 -25.452 1.00 96.94 312 PHE A O 1
ATOM 2436 N N . SER A 1 313 ? -0.758 -11.787 -24.635 1.00 97.25 313 SER A N 1
ATOM 2437 C CA . SER A 1 313 ? -1.809 -11.002 -25.296 1.00 97.25 313 SER A CA 1
ATOM 2438 C C . SER A 1 313 ? -2.529 -10.028 -24.359 1.00 97.25 313 SER A C 1
ATOM 2440 O O . SER A 1 313 ? -3.370 -9.255 -24.813 1.00 97.25 313 SER A O 1
ATOM 2442 N N . SER A 1 314 ? -2.222 -10.061 -23.058 1.00 98.12 314 SER A N 1
ATOM 2443 C CA . SER A 1 314 ? -2.784 -9.126 -22.086 1.00 98.12 314 SER A CA 1
ATOM 2444 C C . SER A 1 314 ? -2.235 -7.709 -22.300 1.00 98.12 314 SER A C 1
ATOM 2446 O O . SER A 1 314 ? -1.139 -7.552 -22.843 1.00 98.12 314 SER A O 1
ATOM 2448 N N . PRO A 1 315 ? -2.962 -6.669 -21.854 1.00 98.00 315 PRO A N 1
ATOM 2449 C CA . PRO A 1 315 ? -2.467 -5.299 -21.872 1.00 98.00 315 PRO A CA 1
ATOM 2450 C C . PRO A 1 315 ? -1.116 -5.151 -21.169 1.00 98.00 315 PRO A C 1
ATOM 2452 O O . PRO A 1 315 ? -0.858 -5.782 -20.140 1.00 98.00 315 PRO A O 1
ATOM 2455 N N . THR A 1 316 ? -0.277 -4.277 -21.714 1.00 97.94 316 THR A N 1
ATOM 2456 C CA . THR A 1 316 ? 1.045 -3.955 -21.181 1.00 97.94 316 THR A CA 1
ATOM 2457 C C . THR A 1 316 ? 1.028 -2.643 -20.407 1.00 97.94 316 THR A C 1
ATOM 2459 O O . THR A 1 316 ? 0.239 -1.737 -20.686 1.00 97.94 316 THR A O 1
ATOM 2462 N N . TRP A 1 317 ? 1.884 -2.534 -19.393 1.00 97.62 317 TRP A N 1
ATOM 2463 C CA . TRP A 1 317 ? 2.143 -1.267 -18.715 1.00 97.62 317 TRP A CA 1
ATOM 2464 C C . TRP A 1 317 ? 2.947 -0.349 -19.638 1.00 97.62 317 TRP A C 1
ATOM 2466 O O . TRP A 1 317 ? 4.045 -0.709 -20.058 1.00 97.62 317 TRP A O 1
ATOM 2476 N N . GLU A 1 318 ? 2.393 0.821 -19.958 1.00 95.81 318 GLU A N 1
ATOM 2477 C CA . GLU A 1 318 ? 2.953 1.755 -20.942 1.00 95.81 318 GLU A CA 1
ATOM 2478 C C . GLU A 1 318 ? 3.320 3.110 -20.330 1.00 95.81 318 GLU A C 1
ATOM 2480 O O . GLU A 1 318 ? 2.851 3.479 -19.250 1.00 95.81 318 GLU A O 1
ATOM 2485 N N . ALA A 1 319 ? 4.138 3.886 -21.044 1.00 92.81 319 ALA A N 1
ATOM 2486 C CA . ALA A 1 319 ? 4.391 5.288 -20.719 1.00 92.81 319 ALA A CA 1
ATOM 2487 C C . ALA A 1 319 ? 3.152 6.159 -20.983 1.00 92.81 319 ALA A C 1
ATOM 2489 O O . ALA A 1 319 ? 2.382 5.917 -21.912 1.00 92.81 319 ALA A O 1
ATOM 2490 N N . GLN A 1 320 ? 2.988 7.239 -20.216 1.00 88.00 320 GLN A N 1
ATOM 2491 C CA . GLN A 1 320 ? 1.900 8.210 -20.426 1.00 88.00 320 GLN A CA 1
ATOM 2492 C C . GLN A 1 320 ? 2.124 9.136 -21.639 1.00 88.00 320 GLN A C 1
ATOM 2494 O O . GLN A 1 320 ? 1.263 9.944 -21.985 1.00 88.00 320 GLN A O 1
ATOM 2499 N N . GLY A 1 321 ? 3.286 9.035 -22.279 1.00 85.50 321 GLY A N 1
ATOM 2500 C CA . GLY A 1 321 ? 3.706 9.827 -23.427 1.00 85.50 321 GLY A CA 1
ATOM 2501 C C . GLY A 1 321 ? 5.220 9.724 -23.643 1.00 85.50 321 GLY A C 1
ATOM 2502 O O . GLY A 1 321 ? 5.907 9.067 -22.858 1.00 85.50 321 GLY A O 1
ATOM 2503 N N . PRO A 1 322 ? 5.767 10.380 -24.681 1.00 82.06 322 PRO A N 1
ATOM 2504 C CA . PRO A 1 322 ? 7.205 10.385 -24.939 1.00 82.06 322 PRO A CA 1
ATOM 2505 C C . PRO A 1 322 ? 7.986 10.913 -23.733 1.00 82.06 322 PRO A C 1
ATOM 2507 O O . PRO A 1 322 ? 7.727 12.027 -23.267 1.00 82.06 322 PRO A O 1
ATOM 2510 N N . ARG A 1 323 ? 8.935 10.111 -23.233 1.00 81.62 323 ARG A N 1
ATOM 2511 C CA . ARG A 1 323 ? 9.772 10.428 -22.061 1.00 81.62 323 ARG A CA 1
ATOM 2512 C C . ARG A 1 323 ? 8.966 10.762 -20.790 1.00 81.62 323 ARG A C 1
ATOM 2514 O O . ARG A 1 323 ? 9.447 11.504 -19.935 1.00 81.62 323 ARG A O 1
ATOM 2521 N N . GLN A 1 324 ? 7.740 10.249 -20.672 1.00 88.06 324 GLN A N 1
ATOM 2522 C CA . GLN A 1 324 ? 6.902 10.386 -19.477 1.00 88.06 324 GLN A CA 1
ATOM 2523 C C . GLN A 1 324 ? 6.995 9.135 -18.589 1.00 88.06 324 GLN A C 1
ATOM 2525 O O . GLN A 1 324 ? 7.340 8.059 -19.081 1.00 88.06 324 GLN A O 1
ATOM 2530 N N . PRO A 1 325 ? 6.653 9.244 -17.292 1.00 90.06 325 PRO A N 1
ATOM 2531 C CA . PRO A 1 325 ? 6.542 8.090 -16.408 1.00 90.06 325 PRO A CA 1
ATOM 2532 C C . PRO A 1 325 ? 5.524 7.053 -16.901 1.00 90.06 325 PRO A C 1
ATOM 2534 O O . PRO A 1 325 ? 4.666 7.329 -17.748 1.00 90.06 325 PRO A O 1
ATOM 2537 N N . GLY A 1 326 ? 5.601 5.855 -16.325 1.00 93.00 326 GLY A N 1
ATOM 2538 C CA . GLY A 1 326 ? 4.648 4.791 -16.608 1.00 93.00 326 GLY A CA 1
ATOM 2539 C C . GLY A 1 326 ? 3.236 5.091 -16.108 1.00 93.00 326 GLY A C 1
ATOM 2540 O O . GLY A 1 326 ? 3.012 5.929 -15.231 1.00 93.00 326 GLY A O 1
ATOM 2541 N N . GLN A 1 327 ? 2.267 4.388 -16.687 1.00 95.69 327 GLN A N 1
ATOM 2542 C CA . GLN A 1 327 ? 0.849 4.494 -16.372 1.00 95.69 327 GLN A CA 1
ATOM 2543 C C . GLN A 1 327 ? 0.594 4.386 -14.862 1.00 95.69 327 GLN A C 1
ATOM 2545 O O . GLN A 1 327 ? 1.143 3.527 -14.167 1.00 95.69 327 GLN A O 1
ATOM 2550 N N . VAL A 1 328 ? -0.304 5.240 -14.373 1.00 96.81 328 VAL A N 1
ATOM 2551 C CA . VAL A 1 328 ? -0.846 5.183 -13.015 1.00 96.81 328 VAL A CA 1
ATOM 2552 C C . VAL A 1 328 ? -2.277 4.661 -13.090 1.00 96.81 328 VAL A C 1
ATOM 2554 O O . VAL A 1 328 ? -3.119 5.241 -13.776 1.00 96.81 328 VAL A O 1
ATOM 2557 N N . PHE A 1 329 ? -2.547 3.573 -12.382 1.00 96.94 329 PHE A N 1
ATOM 2558 C CA . PHE A 1 329 ? -3.873 3.007 -12.182 1.00 96.94 329 PHE A CA 1
ATOM 2559 C C . PHE A 1 329 ? -4.621 3.782 -11.102 1.00 96.94 329 PHE A C 1
ATOM 2561 O O . PHE A 1 329 ? -4.024 4.210 -10.114 1.00 96.94 329 PHE A O 1
ATOM 2568 N N . LEU A 1 330 ? -5.929 3.942 -11.290 1.00 96.81 330 LEU A N 1
ATOM 2569 C CA . LEU A 1 330 ? -6.840 4.501 -10.298 1.00 96.81 330 LEU A CA 1
ATOM 2570 C C . LEU A 1 330 ? -7.924 3.462 -10.009 1.00 96.81 330 LEU A C 1
ATOM 2572 O O . LEU A 1 330 ? -8.827 3.270 -10.820 1.00 96.81 330 LEU A O 1
ATOM 2576 N N . PHE A 1 331 ? -7.824 2.790 -8.867 1.00 95.12 331 PHE A N 1
ATOM 2577 C CA . PHE A 1 331 ? -8.808 1.806 -8.433 1.00 95.12 331 PHE A CA 1
ATOM 2578 C C . PHE A 1 331 ? -9.891 2.498 -7.616 1.00 95.12 331 PHE A C 1
ATOM 2580 O O . PHE A 1 331 ? -9.600 3.126 -6.604 1.00 95.12 331 PHE A O 1
ATOM 2587 N N . THR A 1 332 ? -11.139 2.396 -8.063 1.00 91.81 332 THR A N 1
ATOM 2588 C CA . THR A 1 332 ? -12.314 2.994 -7.402 1.00 91.81 332 THR A CA 1
ATOM 2589 C C . THR A 1 332 ? -13.245 1.947 -6.790 1.00 91.81 332 THR A C 1
ATOM 2591 O O . THR A 1 332 ? -14.288 2.295 -6.250 1.00 91.81 332 THR A O 1
ATOM 2594 N N . GLN A 1 333 ? -12.899 0.670 -6.932 1.00 89.00 333 GLN A N 1
ATOM 2595 C CA . GLN A 1 333 ? -13.644 -0.488 -6.448 1.00 89.00 333 GLN A CA 1
ATOM 2596 C C . GLN A 1 333 ? -12.674 -1.644 -6.187 1.00 89.00 333 GLN A C 1
ATOM 2598 O O . GLN A 1 333 ? -11.517 -1.596 -6.623 1.00 89.00 333 GLN A O 1
ATOM 2603 N N . ASN A 1 334 ? -13.166 -2.705 -5.548 1.00 92.19 334 ASN A N 1
ATOM 2604 C CA . ASN A 1 334 ? -12.389 -3.922 -5.335 1.00 92.19 334 ASN A CA 1
ATOM 2605 C C . ASN A 1 334 ? -11.830 -4.459 -6.655 1.00 92.19 334 ASN A C 1
ATOM 2607 O O . ASN A 1 334 ? -12.585 -4.749 -7.585 1.00 92.19 334 ASN A O 1
ATOM 2611 N N . THR A 1 335 ? -10.507 -4.570 -6.730 1.00 95.69 335 THR A N 1
ATOM 2612 C CA . THR A 1 335 ? -9.788 -4.944 -7.949 1.00 95.69 335 THR A CA 1
ATOM 2613 C C . THR A 1 335 ? -8.679 -5.927 -7.601 1.00 95.69 335 THR A C 1
ATOM 2615 O O . THR A 1 335 ? -7.870 -5.665 -6.711 1.00 95.69 335 THR A O 1
ATOM 2618 N N . THR A 1 336 ? -8.627 -7.049 -8.319 1.00 97.81 336 THR A N 1
ATOM 2619 C CA . THR A 1 336 ? -7.496 -7.983 -8.252 1.00 97.81 336 THR A CA 1
ATOM 2620 C C . THR A 1 336 ? -6.635 -7.765 -9.481 1.00 97.81 336 THR A C 1
ATOM 2622 O O . THR A 1 336 ? -7.069 -8.040 -10.600 1.00 97.81 336 THR A O 1
ATOM 2625 N N . VAL A 1 337 ? -5.419 -7.272 -9.272 1.00 98.44 337 VAL A N 1
ATOM 2626 C CA . VAL A 1 337 ? -4.436 -7.102 -10.338 1.00 98.44 337 VAL A CA 1
ATOM 2627 C C . VAL A 1 337 ? -3.530 -8.317 -10.352 1.00 98.44 337 VAL A C 1
ATOM 2629 O O . VAL A 1 337 ? -2.942 -8.636 -9.320 1.00 98.44 337 VAL A O 1
ATOM 2632 N N . LYS A 1 338 ? -3.380 -8.966 -11.506 1.00 98.62 338 LYS A N 1
ATOM 2633 C CA . LYS A 1 338 ? -2.348 -9.990 -11.717 1.00 98.62 338 LYS A CA 1
ATOM 2634 C C . LYS A 1 338 ? -1.396 -9.556 -12.811 1.00 98.62 338 LYS A C 1
ATOM 2636 O O . LYS A 1 338 ? -1.820 -8.895 -13.756 1.00 98.62 338 LYS A O 1
ATOM 2641 N N . TRP A 1 339 ? -0.118 -9.907 -12.693 1.00 98.69 339 TRP A N 1
ATOM 2642 C CA . TRP A 1 339 ? 0.881 -9.564 -13.703 1.00 98.69 339 TRP A CA 1
ATOM 2643 C C . TRP A 1 339 ? 1.986 -10.609 -13.859 1.00 98.69 339 TRP A C 1
ATOM 2645 O O . TRP A 1 339 ? 2.305 -11.354 -12.931 1.00 98.69 339 TRP A O 1
ATOM 2655 N N . ILE A 1 340 ? 2.573 -10.620 -15.055 1.00 98.62 340 ILE A N 1
ATOM 2656 C CA . ILE A 1 340 ? 3.856 -11.251 -15.381 1.00 98.62 340 ILE A CA 1
ATOM 2657 C C . ILE A 1 340 ? 4.755 -10.201 -16.030 1.00 98.62 340 ILE A C 1
ATOM 2659 O O . ILE A 1 340 ? 4.275 -9.303 -16.723 1.00 98.62 340 ILE A O 1
ATOM 2663 N N . ALA A 1 341 ? 6.059 -10.310 -15.817 1.00 98.56 341 ALA A N 1
ATOM 2664 C CA . ALA A 1 341 ? 7.059 -9.479 -16.470 1.00 98.56 341 ALA A CA 1
ATOM 2665 C C . ALA A 1 341 ? 7.895 -10.333 -17.428 1.00 98.56 341 ALA A C 1
ATOM 2667 O O . ALA A 1 341 ? 8.227 -11.473 -17.104 1.00 98.56 341 ALA A O 1
ATOM 2668 N N . LYS A 1 342 ? 8.223 -9.787 -18.601 1.00 98.44 342 LYS A N 1
ATOM 2669 C CA . LYS A 1 342 ? 9.127 -10.398 -19.580 1.00 98.44 342 LYS A CA 1
ATOM 2670 C C . LYS A 1 342 ? 10.215 -9.405 -19.961 1.00 98.44 342 LYS A C 1
ATOM 2672 O O . LYS A 1 342 ? 9.895 -8.321 -20.452 1.00 98.44 342 LYS A O 1
ATOM 2677 N N . ASP A 1 343 ? 11.469 -9.757 -19.728 1.00 97.06 343 ASP A N 1
ATOM 2678 C CA . ASP A 1 343 ? 12.601 -8.916 -20.110 1.00 97.06 343 ASP A CA 1
ATOM 2679 C C . ASP A 1 343 ? 12.840 -8.968 -21.633 1.00 97.06 343 ASP A C 1
ATOM 2681 O O . ASP A 1 343 ? 12.144 -9.655 -22.393 1.00 97.06 343 ASP A O 1
ATOM 2685 N N . ILE A 1 344 ? 13.830 -8.210 -22.103 1.00 94.94 344 ILE A N 1
ATOM 2686 C CA . ILE A 1 344 ? 14.172 -8.144 -23.529 1.00 94.94 344 ILE A CA 1
ATOM 2687 C C . ILE A 1 344 ? 14.884 -9.411 -24.040 1.00 94.94 344 ILE A C 1
ATOM 2689 O O . ILE A 1 344 ? 14.904 -9.664 -25.247 1.00 94.94 344 ILE A O 1
ATOM 2693 N N . LYS A 1 345 ? 15.468 -10.220 -23.146 1.00 95.12 345 LYS A N 1
ATOM 2694 C CA . LYS A 1 345 ? 16.079 -11.517 -23.467 1.00 95.12 345 LYS A CA 1
ATOM 2695 C C . LYS A 1 345 ? 15.017 -12.590 -23.699 1.00 95.12 345 LYS A C 1
ATOM 2697 O O . LYS A 1 345 ? 15.186 -13.467 -24.547 1.00 95.12 345 LYS A O 1
ATOM 2702 N N . GLY A 1 346 ? 13.898 -12.466 -23.002 1.00 96.00 346 GLY A N 1
ATOM 2703 C CA . GLY A 1 346 ? 12.754 -13.347 -23.029 1.00 96.00 346 GLY A CA 1
ATOM 2704 C C . GLY A 1 346 ? 12.523 -14.135 -21.743 1.00 96.00 346 GLY A C 1
ATOM 2705 O O . GLY A 1 346 ? 11.628 -14.982 -21.780 1.00 96.00 346 GLY A O 1
ATOM 2706 N N . ASN A 1 347 ? 13.249 -13.890 -20.640 1.00 98.12 347 ASN A N 1
ATOM 2707 C CA . ASN A 1 347 ? 12.934 -14.553 -19.372 1.00 98.12 347 ASN A CA 1
ATOM 2708 C C . ASN A 1 347 ? 11.625 -13.991 -18.810 1.00 98.12 347 ASN A C 1
ATOM 2710 O O . ASN A 1 347 ? 11.259 -12.837 -19.041 1.00 98.12 347 ASN A O 1
ATOM 2714 N N . VAL A 1 348 ? 10.868 -14.842 -18.114 1.00 98.38 348 VAL A N 1
ATOM 2715 C CA . VAL A 1 348 ? 9.488 -14.545 -17.707 1.00 98.38 348 VAL A CA 1
ATOM 2716 C C . VAL A 1 348 ? 9.335 -14.780 -16.217 1.00 98.38 348 VAL A C 1
ATOM 2718 O O . VAL A 1 348 ? 9.655 -15.858 -15.714 1.00 98.38 348 VAL A O 1
ATOM 2721 N N . SER A 1 349 ? 8.818 -13.779 -15.511 1.00 98.31 349 SER A N 1
ATOM 2722 C CA . SER A 1 349 ? 8.528 -13.878 -14.086 1.00 98.31 349 SER A CA 1
ATOM 2723 C C . SER A 1 349 ? 7.407 -14.882 -13.804 1.00 98.31 349 SER A C 1
ATOM 2725 O O . SER A 1 349 ? 6.521 -15.110 -14.628 1.00 98.31 349 SER A O 1
ATOM 2727 N N . ALA A 1 350 ? 7.361 -15.404 -12.578 1.00 97.81 350 ALA A N 1
ATOM 2728 C CA . ALA A 1 350 ? 6.141 -16.030 -12.075 1.00 97.81 350 ALA A CA 1
ATOM 2729 C C . ALA A 1 350 ? 4.979 -15.015 -12.039 1.00 97.81 350 ALA A C 1
ATOM 2731 O O . ALA A 1 350 ? 5.211 -13.803 -11.936 1.00 97.81 350 ALA A O 1
ATOM 2732 N N . VAL A 1 351 ? 3.740 -15.517 -12.091 1.00 98.31 351 VAL A N 1
ATOM 2733 C CA . VAL A 1 351 ? 2.535 -14.697 -11.895 1.00 98.31 351 VAL A CA 1
ATOM 2734 C C . VAL A 1 351 ? 2.558 -14.107 -10.487 1.00 98.31 351 VAL A C 1
ATOM 2736 O O . VAL A 1 351 ? 2.767 -14.820 -9.504 1.00 98.31 351 VAL A O 1
ATOM 2739 N N . ARG A 1 352 ? 2.332 -12.799 -10.394 1.00 98.25 352 ARG A N 1
ATOM 2740 C CA . ARG A 1 352 ? 2.168 -12.063 -9.138 1.00 98.25 352 ARG A CA 1
ATOM 2741 C C . ARG A 1 352 ? 0.782 -11.446 -9.076 1.00 98.25 352 ARG A C 1
ATOM 2743 O O . ARG A 1 352 ? 0.159 -11.222 -10.112 1.00 98.25 352 ARG A O 1
ATOM 2750 N N . GLU A 1 353 ? 0.314 -11.171 -7.865 1.00 98.12 353 GLU A N 1
ATOM 2751 C CA . GLU A 1 353 ? -0.998 -10.576 -7.640 1.00 98.12 353 GLU A CA 1
ATOM 2752 C C . GLU A 1 353 ? -0.995 -9.532 -6.522 1.00 98.12 353 GLU A C 1
ATOM 2754 O O . GLU A 1 353 ? -0.176 -9.581 -5.603 1.00 98.12 353 GLU A O 1
ATOM 2759 N N . ALA A 1 354 ? -1.934 -8.594 -6.623 1.00 97.88 354 ALA A N 1
ATOM 2760 C CA . ALA A 1 354 ? -2.218 -7.569 -5.634 1.00 97.88 354 ALA A CA 1
ATOM 2761 C C . ALA A 1 354 ? -3.729 -7.341 -5.569 1.00 97.88 354 ALA A C 1
ATOM 2763 O O . ALA A 1 354 ? -4.389 -7.188 -6.601 1.00 97.88 354 ALA A O 1
ATOM 2764 N N . PHE A 1 355 ? -4.271 -7.277 -4.355 1.00 97.19 355 PHE A N 1
ATOM 2765 C CA . PHE A 1 355 ? -5.678 -6.970 -4.129 1.00 97.19 355 PHE A CA 1
ATOM 2766 C C . PHE A 1 355 ? -5.837 -5.561 -3.561 1.00 97.19 355 PHE A C 1
ATOM 2768 O O . PHE A 1 355 ? -5.242 -5.213 -2.538 1.00 97.19 355 PHE A O 1
ATOM 2775 N N . PHE A 1 356 ? -6.656 -4.754 -4.229 1.00 95.50 356 PHE A N 1
ATOM 2776 C CA . PHE A 1 356 ? -7.034 -3.418 -3.789 1.00 95.50 356 PHE A CA 1
ATOM 2777 C C . PHE A 1 356 ? -8.483 -3.453 -3.358 1.00 95.50 356 PHE A C 1
ATOM 2779 O O . PHE A 1 356 ? -9.360 -3.701 -4.185 1.00 95.50 356 PHE A O 1
ATOM 2786 N N . LYS A 1 357 ? -8.726 -3.182 -2.082 1.00 92.25 357 LYS A N 1
ATOM 2787 C CA . LYS A 1 357 ? -10.067 -3.038 -1.535 1.00 92.25 357 LYS A CA 1
ATOM 2788 C C . LYS A 1 357 ? -10.410 -1.557 -1.466 1.00 92.25 357 LYS A C 1
ATOM 2790 O O . LYS A 1 357 ? -9.740 -0.801 -0.763 1.00 92.25 357 LYS A O 1
ATOM 2795 N N . VAL A 1 358 ? -11.436 -1.150 -2.208 1.00 89.06 358 VAL A N 1
ATOM 2796 C CA . VAL A 1 358 ? -11.923 0.234 -2.221 1.00 89.06 358 VAL A CA 1
ATOM 2797 C C . VAL A 1 358 ? -13.404 0.212 -1.898 1.00 89.06 358 VAL A C 1
ATOM 2799 O O . VAL A 1 358 ? -14.243 -0.017 -2.770 1.00 89.06 358 VAL A O 1
ATOM 2802 N N . GLU A 1 359 ? -13.707 0.396 -0.618 1.00 83.50 359 GLU A N 1
ATOM 2803 C CA . GLU A 1 359 ? -15.053 0.315 -0.059 1.00 83.50 359 GLU A CA 1
ATOM 2804 C C . GLU A 1 359 ? -15.233 1.437 0.956 1.00 83.50 359 GLU A C 1
ATOM 2806 O O . GLU A 1 359 ? -14.425 1.578 1.870 1.00 83.50 359 GLU A O 1
ATOM 2811 N N . LYS A 1 360 ? -16.314 2.212 0.839 1.00 78.44 360 LYS A N 1
ATOM 2812 C CA . LYS A 1 360 ? -16.693 3.144 1.905 1.00 78.44 360 LYS A CA 1
ATOM 2813 C C . LYS A 1 360 ? -17.363 2.379 3.035 1.00 78.44 360 LYS A C 1
ATOM 2815 O O . LYS A 1 360 ? -18.147 1.465 2.782 1.00 78.44 360 LYS A O 1
ATOM 2820 N N . LEU A 1 361 ? -17.124 2.761 4.281 1.00 81.38 361 LEU A N 1
ATOM 2821 C CA . LEU A 1 361 ? -17.898 2.230 5.397 1.00 81.38 361 LEU A CA 1
ATOM 2822 C C . LEU A 1 361 ? -19.041 3.192 5.729 1.00 81.38 361 LEU A C 1
ATOM 2824 O O . LEU A 1 361 ? -18.917 4.413 5.638 1.00 81.38 361 LEU A O 1
ATOM 2828 N N . ALA A 1 362 ? -20.202 2.640 6.073 1.00 82.81 362 ALA A N 1
ATOM 2829 C CA . ALA A 1 362 ? -21.288 3.449 6.609 1.00 82.81 362 ALA A CA 1
ATOM 2830 C C . ALA A 1 362 ? -20.944 3.886 8.044 1.00 82.81 362 ALA A C 1
ATOM 2832 O O . ALA A 1 362 ? -20.449 3.086 8.836 1.00 82.81 362 ALA A O 1
ATOM 2833 N N . ASN A 1 363 ? -21.247 5.131 8.406 1.00 89.38 363 ASN A N 1
ATOM 2834 C CA . ASN A 1 363 ? -21.199 5.552 9.804 1.00 89.38 363 ASN A CA 1
ATOM 2835 C C . ASN A 1 363 ? -22.468 5.046 10.503 1.00 89.38 363 ASN A C 1
ATOM 2837 O O . ASN A 1 363 ? -23.561 5.280 9.986 1.00 89.38 363 ASN A O 1
ATOM 2841 N N . ILE A 1 364 ? -22.342 4.356 11.637 1.00 93.44 364 ILE A N 1
ATOM 2842 C CA . ILE A 1 364 ? -23.485 3.861 12.419 1.00 93.44 364 ILE A CA 1
ATOM 2843 C C . ILE A 1 364 ? -23.600 4.708 13.684 1.00 93.44 364 ILE A C 1
ATOM 2845 O O . ILE A 1 364 ? -22.721 4.676 14.541 1.00 93.44 364 ILE A O 1
ATOM 2849 N N . GLU A 1 365 ? -24.703 5.438 13.811 1.00 94.31 365 GLU A N 1
ATOM 2850 C CA . GLU A 1 365 ? -24.971 6.311 14.952 1.00 94.31 365 GLU A CA 1
ATOM 2851 C C . GLU A 1 365 ? -26.067 5.724 15.838 1.00 94.31 365 GLU A C 1
ATOM 2853 O O . GLU A 1 365 ? -27.140 5.337 15.363 1.00 94.31 365 GLU A O 1
ATOM 2858 N N . PHE A 1 366 ? -25.798 5.684 17.143 1.00 95.12 366 PHE A N 1
ATOM 2859 C CA . PHE A 1 366 ? -26.753 5.261 18.158 1.00 95.12 366 PHE A CA 1
ATOM 2860 C C . PHE A 1 366 ? -27.412 6.461 18.831 1.00 95.12 366 PHE A C 1
ATOM 2862 O O . PHE A 1 366 ? -26.764 7.444 19.179 1.00 95.12 366 PHE A O 1
ATOM 2869 N N . SER A 1 367 ? -28.706 6.327 19.102 1.00 94.81 367 SER A N 1
ATOM 2870 C CA . SER A 1 367 ? -29.448 7.167 20.034 1.00 94.81 367 SER A CA 1
ATOM 2871 C C . SER A 1 367 ? -29.921 6.282 21.185 1.00 94.81 367 SER A C 1
ATOM 2873 O O . SER A 1 367 ? -30.942 5.597 21.090 1.00 94.81 367 SER A O 1
ATOM 2875 N N . ALA A 1 368 ? -29.125 6.236 22.250 1.00 92.44 368 ALA A N 1
ATOM 2876 C CA . ALA A 1 368 ? -29.351 5.403 23.425 1.00 92.44 368 ALA A CA 1
ATOM 2877 C C . ALA A 1 368 ? -29.068 6.203 24.713 1.00 92.44 368 ALA A C 1
ATOM 2879 O O . ALA A 1 368 ? -28.280 7.151 24.683 1.00 92.44 368 ALA A O 1
ATOM 2880 N N . PRO A 1 369 ? -29.705 5.856 25.847 1.00 93.31 369 PRO A N 1
ATOM 2881 C CA . PRO A 1 369 ? -29.369 6.446 27.140 1.00 93.31 369 PRO A CA 1
ATOM 2882 C C . PRO A 1 369 ? -27.958 6.030 27.581 1.00 93.31 369 PRO A C 1
ATOM 2884 O O . PRO A 1 369 ? -27.505 4.937 27.259 1.00 93.31 369 PRO A O 1
ATOM 2887 N N . THR A 1 370 ? -27.281 6.871 28.363 1.00 93.06 370 THR A N 1
ATOM 2888 C CA . THR A 1 370 ? -25.944 6.561 28.906 1.00 93.06 370 THR A CA 1
ATOM 2889 C C . THR A 1 370 ? -25.994 5.599 30.093 1.00 93.06 370 THR A C 1
ATOM 2891 O O . THR A 1 370 ? -25.059 4.830 30.316 1.00 93.06 370 THR A O 1
ATOM 2894 N N . SER A 1 371 ? -27.086 5.622 30.856 1.00 95.69 371 SER A N 1
ATOM 2895 C CA . SER A 1 371 ? -27.307 4.719 31.979 1.00 95.69 371 SER A CA 1
ATOM 2896 C C . SER A 1 371 ? -28.784 4.415 32.194 1.00 95.69 371 SER A C 1
ATOM 2898 O O . SER A 1 371 ? -29.666 5.153 31.747 1.00 95.69 371 SER A O 1
ATOM 2900 N N . LYS A 1 372 ? -29.031 3.303 32.883 1.00 96.50 372 LYS A N 1
ATOM 2901 C CA . LYS A 1 372 ? -30.332 2.828 33.362 1.00 96.50 372 LYS A CA 1
ATOM 2902 C C . LYS A 1 372 ? -30.164 2.203 34.743 1.00 96.50 372 LYS A C 1
ATOM 2904 O O . LYS A 1 372 ? -29.041 1.903 35.141 1.00 96.50 372 LYS A O 1
ATOM 2909 N N . THR A 1 373 ? -31.256 1.971 35.456 1.00 96.00 373 THR A N 1
ATOM 2910 C CA . THR A 1 373 ? -31.230 1.245 36.733 1.00 96.00 373 THR A CA 1
ATOM 2911 C C . THR A 1 373 ? -31.888 -0.124 36.582 1.00 96.00 373 THR A C 1
ATOM 2913 O O . THR A 1 373 ? -32.871 -0.283 35.856 1.00 96.00 373 THR A O 1
ATOM 2916 N N . TYR A 1 374 ? -31.338 -1.137 37.254 1.00 96.88 374 TYR A N 1
ATOM 2917 C CA . TYR A 1 374 ? -31.950 -2.463 37.319 1.00 96.88 374 TYR A CA 1
ATOM 2918 C C . TYR A 1 374 ? -33.397 -2.376 37.840 1.00 96.88 374 TYR A C 1
ATOM 2920 O O . TYR A 1 374 ? -33.670 -1.657 38.796 1.00 96.88 374 TYR A O 1
ATOM 2928 N N . GLY A 1 375 ? -34.336 -3.073 37.199 1.00 93.19 375 GLY A N 1
ATOM 2929 C CA . GLY A 1 375 ? -35.771 -2.973 37.500 1.00 93.19 375 GLY A CA 1
ATOM 2930 C C . GLY A 1 375 ? -36.569 -2.122 36.513 1.00 93.19 375 GLY A C 1
ATOM 2931 O O . GLY A 1 375 ? -37.788 -2.264 36.430 1.00 93.19 375 GLY A O 1
ATOM 2932 N N . GLU A 1 376 ? -35.911 -1.283 35.710 1.00 94.50 376 GLU A N 1
ATOM 2933 C CA . GLU A 1 376 ? -36.604 -0.517 34.673 1.00 94.50 376 GLU A CA 1
ATOM 2934 C C . GLU A 1 376 ? -37.196 -1.421 33.567 1.00 94.50 376 GLU A C 1
ATOM 2936 O O . GLU A 1 376 ? -36.647 -2.490 33.263 1.00 94.50 376 GLU A O 1
ATOM 2941 N N . PRO A 1 377 ? -38.323 -1.015 32.944 1.00 93.81 377 PRO A N 1
ATOM 2942 C CA . PRO A 1 377 ? -38.924 -1.759 31.840 1.00 93.81 377 PRO A CA 1
ATOM 2943 C C . PRO A 1 377 ? -38.028 -1.751 30.584 1.00 93.81 377 PRO A C 1
ATOM 2945 O O . PRO A 1 377 ? -37.188 -0.856 30.431 1.00 93.81 377 PRO A O 1
ATOM 2948 N N . PRO A 1 378 ? -38.226 -2.702 29.645 1.00 95.31 378 PRO A N 1
ATOM 2949 C CA . PRO A 1 378 ? -37.526 -2.700 28.363 1.00 95.31 378 PRO A CA 1
ATOM 2950 C C . PRO A 1 378 ? -37.672 -1.365 27.628 1.00 95.31 378 PRO A C 1
ATOM 2952 O O . PRO A 1 378 ? -38.748 -0.762 27.619 1.00 95.31 378 PRO A O 1
ATOM 2955 N N . PHE A 1 379 ? -36.600 -0.912 26.983 1.00 95.19 379 PHE A N 1
ATOM 2956 C CA . PHE A 1 379 ? -36.547 0.390 26.319 1.00 95.19 379 PHE A CA 1
ATOM 2957 C C . PHE A 1 379 ? -36.023 0.262 24.890 1.00 95.19 379 PHE A C 1
ATOM 2959 O O . PHE A 1 379 ? -35.213 -0.609 24.584 1.00 95.19 379 PHE A O 1
ATOM 2966 N N . ALA A 1 380 ? -36.493 1.135 24.001 1.00 94.81 380 ALA A N 1
ATOM 2967 C CA . ALA A 1 380 ? -36.025 1.173 22.622 1.00 94.81 380 ALA A CA 1
ATOM 2968 C C . ALA A 1 380 ? -34.755 2.023 22.493 1.00 94.81 380 ALA A C 1
ATOM 2970 O O . ALA A 1 380 ? -34.634 3.064 23.142 1.00 94.81 380 ALA A O 1
ATOM 2971 N N . ILE A 1 381 ? -33.844 1.608 21.615 1.00 95.50 381 ILE A N 1
ATOM 2972 C CA . ILE A 1 381 ? -32.715 2.423 21.156 1.00 95.50 381 ILE A CA 1
ATOM 2973 C C . ILE A 1 381 ? -32.898 2.781 19.678 1.00 95.50 381 ILE A C 1
ATOM 2975 O O . ILE A 1 381 ? -33.439 2.001 18.892 1.00 95.50 381 ILE A O 1
ATOM 2979 N N . GLY A 1 382 ? -32.468 3.981 19.299 1.00 93.56 382 GLY A N 1
ATOM 2980 C CA . GLY A 1 382 ? -32.362 4.388 17.902 1.00 93.56 382 GLY A CA 1
ATOM 2981 C C . GLY A 1 382 ? -31.016 3.963 17.329 1.00 93.56 382 GLY A C 1
ATOM 2982 O O . GLY A 1 382 ? -29.994 4.081 18.002 1.00 93.56 382 GLY A O 1
ATOM 2983 N N . VAL A 1 383 ? -31.004 3.490 16.087 1.00 94.62 383 VAL A N 1
ATOM 2984 C CA . VAL A 1 383 ? -29.770 3.238 15.341 1.00 94.62 383 VAL A CA 1
ATOM 2985 C C . VAL A 1 383 ? -29.991 3.578 13.875 1.00 94.62 383 VAL A C 1
ATOM 2987 O O . VAL A 1 383 ? -31.012 3.202 13.296 1.00 94.62 383 VAL A O 1
ATOM 2990 N N . VAL A 1 384 ? -29.056 4.311 13.279 1.00 93.38 384 VAL A N 1
ATOM 2991 C CA . VAL A 1 384 ? -29.102 4.674 11.859 1.00 93.38 384 VAL A CA 1
ATOM 2992 C C . VAL A 1 384 ? -27.728 4.497 11.230 1.00 93.38 384 VAL A C 1
ATOM 2994 O O . VAL A 1 384 ? -26.715 4.840 11.830 1.00 93.38 384 VAL A O 1
ATOM 2997 N N . ALA A 1 385 ? -27.695 3.960 10.011 1.00 92.19 385 ALA A N 1
ATOM 2998 C CA . ALA A 1 385 ? -26.511 3.995 9.163 1.00 92.19 385 ALA A CA 1
ATOM 2999 C C . ALA A 1 385 ? -26.587 5.228 8.251 1.00 92.19 385 ALA A C 1
ATOM 3001 O O . ALA A 1 385 ? -27.641 5.489 7.666 1.00 92.19 385 ALA A O 1
ATOM 3002 N N . SER A 1 386 ? -25.482 5.952 8.066 1.00 87.75 386 SER A N 1
ATOM 3003 C CA . SER A 1 386 ? -25.413 7.167 7.231 1.00 87.75 386 SER A CA 1
ATOM 3004 C C . SER A 1 386 ? -25.841 6.951 5.775 1.00 87.75 386 SER A C 1
ATOM 3006 O O . SER A 1 386 ? -26.200 7.894 5.076 1.00 87.75 386 SER A O 1
ATOM 3008 N N . THR A 1 387 ? -25.819 5.700 5.321 1.00 83.69 387 THR A N 1
ATOM 3009 C CA . THR A 1 387 ? -26.158 5.263 3.963 1.00 83.69 387 THR A CA 1
ATOM 3010 C C . THR A 1 387 ? -27.575 4.700 3.840 1.00 83.69 387 THR A C 1
ATOM 3012 O O . THR A 1 387 ? -27.977 4.289 2.755 1.00 83.69 387 THR A O 1
ATOM 3015 N N . GLY A 1 388 ? -28.337 4.641 4.939 1.00 83.19 388 GLY A N 1
ATOM 3016 C CA . GLY A 1 388 ? -29.687 4.071 4.973 1.00 83.19 388 GLY A CA 1
ATOM 3017 C C . GLY A 1 388 ? -29.746 2.537 4.958 1.00 83.19 388 GLY A C 1
ATOM 3018 O O . GLY A 1 388 ? -30.842 1.983 4.879 1.00 83.19 388 GLY A O 1
ATOM 3019 N N . GLN A 1 389 ? -28.604 1.839 5.044 1.00 87.00 389 GLN A N 1
ATOM 3020 C CA . GLN A 1 389 ? -28.571 0.380 5.202 1.00 87.00 389 GLN A CA 1
ATOM 3021 C C . GLN A 1 389 ? -29.313 -0.053 6.477 1.00 87.00 389 GLN A C 1
ATOM 3023 O O . GLN A 1 389 ? -29.235 0.602 7.518 1.00 87.00 389 GLN A O 1
ATOM 3028 N N . THR A 1 390 ? -30.010 -1.189 6.411 1.00 89.94 390 THR A N 1
ATOM 3029 C CA . THR A 1 390 ? -30.638 -1.795 7.591 1.00 89.94 390 THR A CA 1
ATOM 3030 C C . THR A 1 390 ? -29.566 -2.228 8.591 1.00 89.94 390 THR A C 1
ATOM 3032 O O . THR A 1 390 ? -28.652 -2.975 8.240 1.00 89.94 390 THR A O 1
ATOM 3035 N N . VAL A 1 391 ? -29.702 -1.787 9.844 1.00 93.69 391 VAL A N 1
ATOM 3036 C CA . VAL A 1 391 ? -28.802 -2.153 10.944 1.00 93.69 391 VAL A CA 1
ATOM 3037 C C . VAL A 1 391 ? -29.435 -3.266 11.775 1.00 93.69 391 VAL A C 1
ATOM 3039 O O . VAL A 1 391 ? -30.571 -3.142 12.229 1.00 93.69 391 VAL A O 1
ATOM 3042 N N . THR A 1 392 ? -28.693 -4.350 11.992 1.00 94.69 392 THR A N 1
ATOM 3043 C CA . THR A 1 392 ? -29.089 -5.451 12.880 1.00 94.69 392 THR A CA 1
ATOM 3044 C C . THR A 1 392 ? -28.442 -5.261 14.245 1.00 94.69 392 THR A C 1
ATOM 3046 O O . THR A 1 392 ? -27.224 -5.105 14.326 1.00 94.69 392 THR A O 1
ATOM 3049 N N . LEU A 1 393 ? -29.245 -5.277 15.311 1.00 96.38 393 LEU A N 1
ATOM 3050 C CA . LEU A 1 393 ? -28.781 -5.078 16.684 1.00 96.38 393 LEU A CA 1
ATOM 3051 C C . LEU A 1 393 ? -28.600 -6.412 17.413 1.00 96.38 393 LEU A C 1
ATOM 3053 O O . LEU A 1 393 ? -29.463 -7.283 17.347 1.00 96.38 393 LEU A O 1
ATOM 3057 N N . THR A 1 394 ? -27.488 -6.560 18.132 1.00 96.00 394 THR A N 1
ATOM 3058 C CA . THR A 1 394 ? -27.168 -7.758 18.922 1.00 96.00 394 THR A CA 1
ATOM 3059 C C . THR A 1 394 ? -26.517 -7.364 20.247 1.00 96.00 394 THR A C 1
ATOM 3061 O O . THR A 1 394 ? -25.627 -6.514 20.270 1.00 96.00 394 THR A O 1
ATOM 3064 N N . SER A 1 395 ? -26.914 -8.001 21.351 1.00 96.88 395 SER A N 1
ATOM 3065 C CA . SER A 1 395 ? -26.226 -7.831 22.640 1.00 96.88 395 SER A CA 1
ATOM 3066 C C . SER A 1 395 ? -24.853 -8.505 22.616 1.00 96.88 395 SER A C 1
ATOM 3068 O O . SER A 1 395 ? -24.748 -9.667 22.226 1.00 96.88 395 SER A O 1
ATOM 3070 N N . GLN A 1 396 ? -23.813 -7.791 23.043 1.00 97.75 396 GLN A N 1
ATOM 3071 C CA . GLN A 1 396 ? -22.483 -8.356 23.300 1.00 97.75 396 GLN A CA 1
ATOM 3072 C C . GLN A 1 396 ? -22.321 -8.801 24.762 1.00 97.75 396 GLN A C 1
ATOM 3074 O O . GLN A 1 396 ? -21.438 -9.599 25.066 1.00 97.75 396 GLN A O 1
ATOM 3079 N N . THR A 1 397 ? -23.203 -8.350 25.661 1.00 96.69 397 THR A N 1
ATOM 3080 C CA . THR A 1 397 ? -23.253 -8.778 27.066 1.00 96.69 397 THR A CA 1
ATOM 3081 C C . THR A 1 397 ? -24.605 -9.429 27.389 1.00 96.69 397 THR A C 1
ATOM 3083 O O . THR A 1 397 ? -25.400 -8.890 28.161 1.00 96.69 397 THR A O 1
ATOM 3086 N N . PRO A 1 398 ? -24.898 -10.623 26.828 1.00 96.06 398 PRO A N 1
ATOM 3087 C CA . PRO A 1 398 ? -26.211 -11.268 26.935 1.00 96.06 398 PRO A CA 1
ATOM 3088 C C . PRO A 1 398 ? -26.600 -11.678 28.361 1.00 96.06 398 PRO A C 1
ATOM 3090 O O . PRO A 1 398 ? -27.761 -11.982 28.609 1.00 96.06 398 PRO A O 1
ATOM 3093 N N . THR A 1 399 ? -25.657 -11.692 29.306 1.00 95.25 399 THR A N 1
ATOM 3094 C CA . THR A 1 399 ? -25.944 -11.891 30.733 1.00 95.25 399 THR A CA 1
ATOM 3095 C C . THR A 1 399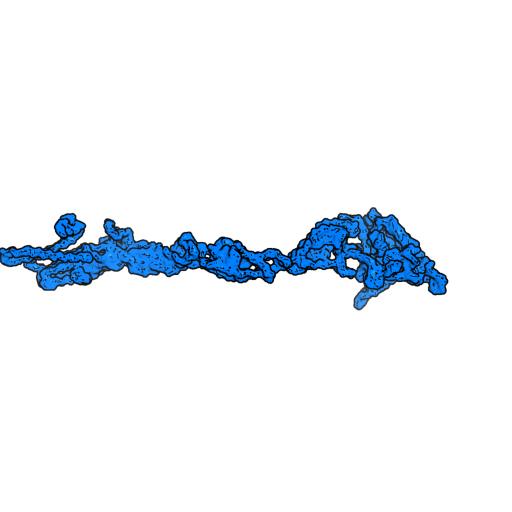 ? -26.406 -10.605 31.422 1.00 95.25 399 THR A C 1
ATOM 3097 O O . THR A 1 399 ? -27.051 -10.689 32.460 1.00 95.25 399 THR A O 1
ATOM 3100 N N . ILE A 1 400 ? -26.105 -9.428 30.864 1.00 96.56 400 ILE A N 1
ATOM 3101 C CA . ILE A 1 400 ? -26.458 -8.107 31.410 1.00 96.56 400 ILE A CA 1
ATOM 3102 C C . ILE A 1 400 ? -27.716 -7.560 30.740 1.00 96.56 400 ILE A C 1
ATOM 3104 O O . ILE A 1 400 ? -28.601 -7.044 31.421 1.00 96.56 400 ILE A O 1
ATOM 3108 N N . CYS A 1 401 ? -27.833 -7.702 29.418 1.00 96.75 401 CYS A N 1
ATOM 3109 C CA . CYS A 1 401 ? -29.009 -7.272 28.673 1.00 96.75 401 CYS A CA 1
ATOM 3110 C C . CYS A 1 401 ? -29.276 -8.140 27.439 1.00 96.75 401 CYS A C 1
ATOM 3112 O O . CYS A 1 401 ? -28.356 -8.614 26.773 1.00 96.75 401 CYS A O 1
ATOM 3114 N N . ALA A 1 402 ? -30.551 -8.311 27.098 1.00 96.69 402 ALA A N 1
ATOM 3115 C CA . ALA A 1 402 ? -30.998 -8.940 25.859 1.00 96.69 402 ALA A CA 1
ATOM 3116 C C . ALA A 1 402 ? -31.472 -7.883 24.856 1.00 96.69 402 ALA A C 1
ATOM 3118 O O . ALA A 1 402 ? -31.971 -6.828 25.243 1.00 96.69 402 ALA A O 1
ATOM 3119 N N . VAL A 1 403 ? -31.349 -8.181 23.563 1.00 96.94 403 VAL A N 1
ATOM 3120 C CA . VAL A 1 403 ? -31.788 -7.300 22.473 1.00 96.94 403 VAL A CA 1
ATOM 3121 C C . VAL A 1 403 ? -32.712 -8.077 21.544 1.00 96.94 403 VAL A C 1
ATOM 3123 O O . VAL A 1 403 ? -32.360 -9.166 21.096 1.00 96.94 403 VAL A O 1
ATOM 3126 N N . SER A 1 404 ? -33.886 -7.516 21.254 1.00 95.88 404 SER A N 1
ATOM 3127 C CA . SER A 1 404 ? -34.843 -8.050 20.280 1.00 95.88 404 SER A CA 1
ATOM 3128 C C . SER A 1 404 ? -35.393 -6.907 19.431 1.00 95.88 404 SER A C 1
ATOM 3130 O O . SER A 1 404 ? -36.058 -6.005 19.943 1.00 95.88 404 SER A O 1
ATOM 3132 N N . GLY A 1 405 ? -35.105 -6.920 18.127 1.00 92.69 405 GLY A N 1
ATOM 3133 C CA . GLY A 1 405 ? -35.357 -5.762 17.267 1.00 92.69 405 GLY A CA 1
ATOM 3134 C C . GLY A 1 405 ? -34.536 -4.561 17.742 1.00 92.69 405 GLY A C 1
ATOM 3135 O O . GLY A 1 405 ? -33.317 -4.651 17.832 1.00 92.69 405 GLY A O 1
ATOM 3136 N N . ASN A 1 406 ? -35.202 -3.455 18.077 1.00 94.00 406 ASN A N 1
ATOM 3137 C CA . ASN A 1 406 ? -34.573 -2.271 18.670 1.00 94.00 406 ASN A CA 1
ATOM 3138 C C . ASN A 1 406 ? -34.820 -2.120 20.178 1.00 94.00 406 ASN A C 1
ATOM 3140 O O . ASN A 1 406 ? -34.514 -1.069 20.738 1.00 94.00 406 ASN A O 1
ATOM 3144 N N . VAL A 1 407 ? -35.380 -3.141 20.832 1.00 96.00 407 VAL A N 1
ATOM 3145 C CA . VAL A 1 407 ? -35.704 -3.113 22.261 1.00 96.00 407 VAL A CA 1
ATOM 3146 C C . VAL A 1 407 ? -34.616 -3.825 23.057 1.00 96.00 407 VAL A C 1
ATOM 3148 O O . VAL A 1 407 ? -34.315 -4.996 22.811 1.00 96.00 407 VAL A O 1
ATOM 3151 N N . VAL A 1 408 ? -34.057 -3.114 24.034 1.00 97.25 408 VAL A N 1
ATOM 3152 C CA . VAL A 1 408 ? -33.110 -3.619 25.028 1.00 97.25 408 VAL A CA 1
ATOM 3153 C C . VAL A 1 408 ? -33.879 -3.983 26.296 1.00 97.25 408 VAL A C 1
ATOM 3155 O O . VAL A 1 408 ? -34.661 -3.187 26.815 1.00 97.25 408 VAL A O 1
ATOM 3158 N N . THR A 1 409 ? -33.646 -5.188 26.804 1.00 96.56 409 THR A N 1
ATOM 3159 C CA . THR A 1 409 ? -34.206 -5.694 28.062 1.00 96.56 409 THR A CA 1
ATOM 3160 C C . THR A 1 409 ? -33.076 -5.881 29.064 1.00 96.56 409 THR A C 1
ATOM 3162 O O . THR A 1 409 ? -32.103 -6.575 28.769 1.00 96.56 409 THR A O 1
ATOM 3165 N N . ILE A 1 410 ? -33.201 -5.267 30.238 1.00 97.00 410 ILE A N 1
ATOM 3166 C CA . ILE A 1 410 ? -32.219 -5.364 31.323 1.00 97.00 410 ILE A CA 1
ATOM 3167 C C . ILE A 1 410 ? -32.376 -6.723 32.011 1.00 97.00 410 ILE A C 1
ATOM 3169 O O . ILE A 1 410 ? -33.492 -7.129 32.322 1.00 97.00 410 ILE A O 1
ATOM 3173 N N . LEU A 1 411 ? -31.262 -7.422 32.232 1.00 94.88 411 LEU A N 1
ATOM 3174 C CA . LEU A 1 411 ? -31.227 -8.731 32.890 1.00 94.88 411 LEU A CA 1
ATOM 3175 C C . LEU A 1 411 ? -30.427 -8.712 34.190 1.00 94.88 411 LEU A C 1
ATOM 3177 O O . LEU A 1 411 ? -30.821 -9.387 35.130 1.00 94.88 411 LEU A O 1
ATOM 3181 N N . ASN A 1 412 ? -29.319 -7.969 34.244 1.00 95.25 412 ASN A N 1
ATOM 3182 C CA . ASN A 1 412 ? -28.475 -7.814 35.431 1.00 95.25 412 ASN A CA 1
ATOM 3183 C C . ASN A 1 412 ? -27.778 -6.444 35.427 1.00 95.25 412 ASN A C 1
ATOM 3185 O O . ASN A 1 412 ? -27.762 -5.741 34.418 1.00 95.25 412 ASN A O 1
ATOM 3189 N N . VAL A 1 413 ? -27.190 -6.076 36.562 1.00 95.88 413 VAL A N 1
ATOM 3190 C CA . VAL A 1 413 ? -26.318 -4.904 36.719 1.00 95.88 413 VAL A CA 1
ATOM 3191 C C . VAL A 1 413 ? -24.982 -5.129 36.027 1.00 95.88 413 VAL A C 1
ATOM 3193 O O . VAL A 1 413 ? -24.397 -6.207 36.120 1.00 95.88 413 VAL A O 1
ATOM 3196 N N . GLY A 1 414 ? -24.471 -4.085 35.383 1.00 95.38 414 GLY A N 1
ATOM 3197 C CA . GLY A 1 414 ? -23.209 -4.113 34.655 1.00 95.38 414 GLY A CA 1
ATOM 3198 C C . GLY A 1 414 ? -23.274 -3.294 33.374 1.00 95.38 414 GLY A C 1
ATOM 3199 O O . GLY A 1 414 ? -24.200 -2.517 33.145 1.00 95.38 414 GLY A O 1
ATOM 3200 N N . GLU A 1 415 ? -22.280 -3.481 32.516 1.00 97.00 415 GLU A N 1
ATOM 3201 C CA . GLU A 1 415 ? -22.200 -2.780 31.241 1.00 97.00 415 GLU A CA 1
ATOM 3202 C C . GLU A 1 415 ? -23.008 -3.518 30.158 1.00 97.00 415 GLU A C 1
ATOM 3204 O O . GLU A 1 415 ? -22.673 -4.634 29.748 1.00 97.00 415 GLU A O 1
ATOM 3209 N N . CYS A 1 416 ? -24.107 -2.912 29.702 1.00 97.12 416 CYS A N 1
ATOM 3210 C CA . CYS A 1 416 ? -24.892 -3.412 28.577 1.00 97.12 416 CYS A CA 1
ATOM 3211 C C . CYS A 1 416 ? -24.282 -2.897 27.269 1.00 97.12 416 CYS A C 1
ATOM 3213 O O . CYS A 1 416 ? -24.430 -1.721 26.933 1.00 97.12 416 CYS A O 1
ATOM 3215 N N . VAL A 1 417 ? -23.600 -3.775 26.531 1.00 97.44 417 VAL A N 1
ATOM 3216 C CA . VAL A 1 417 ? -22.959 -3.441 25.255 1.00 97.44 417 VAL A CA 1
ATOM 3217 C C . VAL A 1 417 ? -23.830 -3.955 24.118 1.00 97.44 417 VAL A C 1
ATOM 3219 O O . VAL A 1 417 ? -24.087 -5.157 24.011 1.00 97.44 417 VAL A O 1
ATOM 3222 N N . VAL A 1 418 ? -24.276 -3.051 23.248 1.00 97.38 418 VAL A N 1
ATOM 3223 C CA . VAL A 1 418 ? -25.102 -3.377 22.082 1.00 97.38 418 VAL A CA 1
ATOM 3224 C C . VAL A 1 418 ? -24.333 -3.056 20.809 1.00 97.38 418 VAL A C 1
ATOM 3226 O O . VAL A 1 418 ? -23.887 -1.928 20.613 1.00 97.38 418 VAL A O 1
ATOM 3229 N N . ARG A 1 419 ? -24.216 -4.049 19.924 1.00 96.50 419 ARG A N 1
ATOM 3230 C CA . ARG A 1 419 ? -23.604 -3.919 18.599 1.00 96.50 419 ARG A CA 1
ATOM 3231 C C . ARG A 1 419 ? -24.673 -3.742 17.533 1.00 96.50 419 ARG A C 1
ATOM 3233 O O . ARG A 1 419 ? -25.636 -4.502 17.499 1.00 96.50 419 ARG A O 1
ATOM 3240 N N . GLY A 1 420 ? -24.460 -2.788 16.636 1.00 95.62 420 GLY A N 1
ATOM 3241 C CA . GLY A 1 420 ? -25.229 -2.585 15.415 1.00 95.62 420 GLY A CA 1
ATOM 3242 C C . GLY A 1 420 ? -24.360 -2.906 14.212 1.00 95.62 420 GLY A C 1
ATOM 3243 O O . GLY A 1 420 ? -23.255 -2.382 14.108 1.00 95.62 420 GLY A O 1
ATOM 3244 N N . SER A 1 421 ? -24.834 -3.775 13.323 1.00 94.12 421 SER A N 1
ATOM 3245 C CA . SER A 1 421 ? -24.085 -4.225 12.144 1.00 94.12 421 SER A CA 1
ATOM 3246 C C . SER A 1 421 ? -24.887 -4.047 10.861 1.00 94.12 421 SER A C 1
ATOM 3248 O O . SER A 1 421 ? -26.094 -4.301 10.844 1.00 94.12 421 SER A O 1
ATOM 3250 N N . THR A 1 422 ? -24.214 -3.659 9.780 1.00 92.62 422 THR A N 1
ATOM 3251 C CA . THR A 1 422 ? -24.772 -3.673 8.423 1.00 92.62 422 THR A CA 1
ATOM 3252 C C . THR A 1 422 ? -24.115 -4.763 7.578 1.00 92.62 422 THR A C 1
ATOM 3254 O O . THR A 1 422 ? -23.019 -5.237 7.878 1.00 92.62 422 THR A O 1
ATOM 3257 N N . VAL A 1 423 ? -24.795 -5.179 6.510 1.00 87.25 423 VAL A N 1
ATOM 3258 C CA . VAL A 1 423 ? -24.241 -6.085 5.492 1.00 87.25 423 VAL A CA 1
ATOM 3259 C C . VAL A 1 423 ? -23.668 -5.282 4.325 1.00 87.25 423 VAL A C 1
ATOM 3261 O O . VAL A 1 423 ? -24.107 -4.163 4.074 1.00 87.25 423 VAL A O 1
ATOM 3264 N N . ALA A 1 424 ? -22.711 -5.852 3.591 1.00 82.56 424 ALA A N 1
ATOM 3265 C CA . ALA A 1 424 ? -22.132 -5.189 2.425 1.00 82.56 424 ALA A CA 1
ATOM 3266 C C . ALA A 1 424 ? -23.208 -4.871 1.368 1.00 82.56 424 ALA A C 1
ATOM 3268 O O . ALA A 1 424 ? -24.122 -5.662 1.125 1.00 82.56 424 ALA A O 1
ATOM 3269 N N . SER A 1 425 ? -23.083 -3.712 0.726 1.00 77.00 425 SER A N 1
ATOM 3270 C CA . SER A 1 425 ? -23.964 -3.243 -0.350 1.00 77.00 425 SER A CA 1
ATOM 3271 C C . SER A 1 425 ? -23.128 -2.587 -1.459 1.00 77.00 425 SER A C 1
ATOM 3273 O O . SER A 1 425 ? -21.957 -2.286 -1.234 1.00 77.00 425 SER A O 1
ATOM 3275 N N . PRO A 1 426 ? -23.655 -2.372 -2.678 1.00 73.38 426 PRO A N 1
ATOM 3276 C CA . PRO A 1 426 ? -22.866 -1.776 -3.757 1.00 73.38 426 PRO A CA 1
ATOM 3277 C C . PRO A 1 426 ? -22.223 -0.438 -3.347 1.00 73.38 426 PRO A C 1
ATOM 3279 O O . PRO A 1 426 ? -22.922 0.522 -3.031 1.00 73.38 426 PRO A O 1
ATOM 3282 N N . GLY A 1 427 ? -20.886 -0.387 -3.348 1.00 71.38 427 GLY A N 1
ATOM 3283 C CA . GLY A 1 427 ? -20.093 0.789 -2.959 1.00 71.38 427 GLY A CA 1
ATOM 3284 C C . GLY A 1 427 ? -19.790 0.925 -1.461 1.00 71.38 427 GLY A C 1
ATOM 3285 O O . GLY A 1 427 ? -19.030 1.822 -1.098 1.00 71.38 427 GLY A O 1
ATOM 3286 N N . PHE A 1 428 ? -20.332 0.046 -0.606 1.00 75.88 428 PHE A N 1
ATOM 3287 C CA . PHE A 1 428 ? -20.093 0.074 0.836 1.00 75.88 428 PHE A CA 1
ATOM 3288 C C . PHE A 1 428 ? -19.831 -1.310 1.439 1.00 75.88 428 PHE A C 1
ATOM 3290 O O . PHE A 1 428 ? -20.624 -2.240 1.269 1.00 75.88 428 PHE A O 1
ATOM 3297 N N . GLY A 1 429 ? -18.755 -1.418 2.213 1.00 79.38 429 GLY A N 1
ATOM 3298 C CA . GLY A 1 429 ? -18.425 -2.628 2.962 1.00 79.38 429 GLY A CA 1
ATOM 3299 C C . GLY A 1 429 ? -19.395 -2.882 4.122 1.00 79.38 429 GLY A C 1
ATOM 3300 O O . GLY A 1 429 ? -20.124 -1.987 4.562 1.00 79.38 429 GLY A O 1
ATOM 3301 N N . ALA A 1 430 ? -19.399 -4.114 4.637 1.00 86.31 430 ALA A N 1
ATOM 3302 C CA . ALA A 1 430 ? -20.056 -4.422 5.907 1.00 86.31 430 ALA A CA 1
ATOM 3303 C C . ALA A 1 430 ? -19.309 -3.722 7.053 1.00 86.31 430 ALA A C 1
ATOM 3305 O O . ALA A 1 430 ? -18.078 -3.719 7.079 1.00 86.31 430 ALA A O 1
ATOM 3306 N N . THR A 1 431 ? -20.037 -3.153 8.011 1.00 90.38 431 THR A N 1
ATOM 3307 C CA . THR A 1 431 ? -19.438 -2.452 9.156 1.00 90.38 431 THR A CA 1
ATOM 3308 C C . THR A 1 431 ? -20.264 -2.646 10.422 1.00 90.38 431 THR A C 1
ATOM 3310 O O . THR A 1 431 ? -21.394 -3.144 10.381 1.00 90.38 431 THR A O 1
ATOM 3313 N N . PHE A 1 432 ? -19.691 -2.283 11.567 1.00 93.69 432 PHE A N 1
ATOM 3314 C CA . PHE A 1 432 ? -20.377 -2.300 12.848 1.00 93.69 432 PHE A CA 1
ATOM 3315 C C . PHE A 1 432 ? -19.927 -1.145 13.746 1.00 93.69 432 PHE A C 1
ATOM 3317 O O . PHE A 1 432 ? -18.810 -0.651 13.633 1.00 93.69 432 PHE A O 1
ATOM 3324 N N . ALA A 1 433 ? -20.799 -0.759 14.672 1.00 95.06 433 ALA A N 1
ATOM 3325 C CA . ALA A 1 433 ? -20.472 0.112 15.794 1.00 95.06 433 ALA A CA 1
ATOM 3326 C C . ALA A 1 433 ? -21.133 -0.426 17.066 1.00 95.06 433 ALA A C 1
ATOM 3328 O O . ALA A 1 433 ? -22.078 -1.221 17.003 1.00 95.06 433 ALA A O 1
ATOM 3329 N N . GLU A 1 434 ? -20.644 0.011 18.222 1.00 96.38 434 GLU A N 1
ATOM 3330 C CA . GLU A 1 434 ? -21.155 -0.404 19.527 1.00 96.38 434 GLU A CA 1
ATOM 3331 C C . GLU A 1 434 ? -21.538 0.808 20.371 1.00 96.38 434 GLU A C 1
ATOM 3333 O O . GLU A 1 434 ? -20.917 1.867 20.284 1.00 96.38 434 GLU A O 1
ATOM 3338 N N . THR A 1 435 ? -22.557 0.635 21.208 1.00 96.06 435 THR A N 1
ATOM 3339 C CA . THR A 1 435 ? -22.904 1.574 22.274 1.00 96.06 435 THR A CA 1
ATOM 3340 C C . THR A 1 435 ? -22.915 0.844 23.607 1.00 96.06 435 THR A C 1
ATOM 3342 O O . THR A 1 435 ? -23.319 -0.319 23.687 1.00 96.06 435 THR A O 1
ATOM 3345 N N . SER A 1 436 ? -22.488 1.542 24.655 1.00 96.19 436 SER A N 1
ATOM 3346 C CA . SER A 1 436 ? -22.484 1.043 26.027 1.00 96.19 436 SER A CA 1
ATOM 3347 C C . SER A 1 436 ? -23.507 1.801 26.869 1.00 96.19 436 SER A C 1
ATOM 3349 O O . SER A 1 436 ? -23.618 3.024 26.773 1.00 96.19 436 SER A O 1
ATOM 3351 N N . ILE A 1 437 ? -24.266 1.061 27.675 1.00 97.12 437 ILE A N 1
ATOM 3352 C CA . ILE A 1 437 ? -25.271 1.577 28.602 1.00 97.12 437 ILE A CA 1
ATOM 3353 C C . ILE A 1 437 ? -24.949 1.009 29.982 1.00 97.12 437 ILE A C 1
ATOM 3355 O O . ILE A 1 437 ? -24.983 -0.206 30.185 1.00 97.12 437 ILE A O 1
ATOM 3359 N N . GLN A 1 438 ? -24.645 1.876 30.945 1.00 97.44 438 GLN A N 1
ATOM 3360 C CA . GLN A 1 438 ? -24.345 1.445 32.312 1.00 97.44 438 GLN A CA 1
ATOM 3361 C C . GLN A 1 438 ? -25.636 1.105 33.062 1.00 97.44 438 GLN A C 1
ATOM 3363 O O . GLN A 1 438 ? -26.487 1.975 33.257 1.00 97.44 438 GLN A O 1
ATOM 3368 N N . ILE A 1 439 ? -25.790 -0.151 33.487 1.00 97.56 439 ILE A N 1
ATOM 3369 C CA . ILE A 1 439 ? -26.916 -0.588 34.316 1.00 97.56 439 ILE A CA 1
ATOM 3370 C C . ILE A 1 439 ? -26.504 -0.502 35.784 1.00 97.56 439 ILE A C 1
ATOM 3372 O O . ILE A 1 439 ? -25.740 -1.335 36.272 1.00 97.56 439 ILE A O 1
ATOM 3376 N N . ASN A 1 440 ? -27.021 0.504 36.481 1.00 96.56 440 ASN A N 1
ATOM 3377 C CA . ASN A 1 440 ? -26.768 0.748 37.895 1.00 96.56 440 ASN A CA 1
ATOM 3378 C C . ASN A 1 440 ? -27.587 -0.190 38.788 1.00 96.56 440 ASN A C 1
ATOM 3380 O O . ASN A 1 440 ? -28.666 -0.661 38.413 1.00 96.56 440 ASN A O 1
ATOM 3384 N N . LYS A 1 441 ? -27.078 -0.417 40.001 1.00 95.12 441 LYS A N 1
ATOM 3385 C CA . LYS A 1 441 ? -27.772 -1.178 41.043 1.00 95.12 441 LYS A CA 1
ATOM 3386 C C . LYS A 1 441 ? -29.077 -0.503 41.449 1.00 95.12 441 LYS A C 1
ATOM 3388 O O . LYS A 1 441 ? -29.138 0.716 41.559 1.00 95.12 441 LYS A O 1
ATOM 3393 N N . ALA A 1 442 ? -30.101 -1.314 41.698 1.00 94.19 442 ALA A N 1
ATOM 3394 C CA . ALA A 1 442 ? -31.307 -0.863 42.381 1.00 94.19 442 ALA A CA 1
ATOM 3395 C C . ALA A 1 442 ? -31.070 -0.813 43.896 1.00 94.19 442 ALA A C 1
ATOM 3397 O O . ALA A 1 442 ? -30.269 -1.578 44.430 1.00 94.19 442 ALA A O 1
ATOM 3398 N N . THR A 1 443 ? -31.780 0.048 44.613 1.00 93.69 443 THR A N 1
ATOM 3399 C CA . THR A 1 443 ? -31.631 0.158 46.068 1.00 93.69 443 THR A CA 1
ATOM 3400 C C . THR A 1 443 ? -32.645 -0.741 46.783 1.00 93.69 443 THR A C 1
ATOM 3402 O O . THR A 1 443 ? -33.847 -0.597 46.568 1.00 93.69 443 THR A O 1
ATOM 3405 N N . LEU A 1 444 ? -32.177 -1.636 47.659 1.00 94.81 444 LEU A N 1
ATOM 3406 C CA . LEU A 1 444 ? -33.012 -2.294 48.670 1.00 94.81 444 LEU A CA 1
ATOM 3407 C C . LEU A 1 444 ? -32.923 -1.512 49.972 1.00 94.81 444 LEU A C 1
ATOM 3409 O O . LEU A 1 444 ? -31.815 -1.310 50.484 1.00 94.81 444 LEU A O 1
ATOM 3413 N N . ASN A 1 445 ? -34.060 -1.115 50.544 1.00 92.75 445 ASN A N 1
ATOM 3414 C CA . ASN A 1 445 ? -34.042 -0.568 51.895 1.00 92.75 445 ASN A CA 1
ATOM 3415 C C . ASN A 1 445 ? -34.208 -1.695 52.905 1.00 92.75 445 ASN A C 1
ATOM 3417 O O . ASN A 1 445 ? -34.915 -2.672 52.658 1.00 92.75 445 ASN A O 1
ATOM 3421 N N . TYR A 1 446 ? -33.559 -1.564 54.057 1.00 94.31 446 TYR A N 1
ATOM 3422 C CA . TYR A 1 446 ? -33.776 -2.490 55.157 1.00 94.31 446 TYR A CA 1
ATOM 3423 C C . TYR A 1 446 ? -33.885 -1.787 56.500 1.00 94.31 446 TYR A C 1
ATOM 3425 O O . TYR A 1 446 ? -33.246 -0.762 56.744 1.00 94.31 446 TYR A O 1
ATOM 3433 N N . THR A 1 447 ? -34.698 -2.360 57.382 1.00 93.69 447 THR A N 1
ATOM 3434 C CA . THR A 1 447 ? -34.865 -1.909 58.769 1.00 93.69 447 THR A CA 1
ATOM 3435 C C . THR A 1 447 ? -34.361 -2.972 59.739 1.00 93.69 447 THR A C 1
ATOM 3437 O O . THR A 1 447 ? -34.303 -4.158 59.400 1.00 93.69 447 THR A O 1
ATOM 3440 N N . ALA A 1 448 ? -33.962 -2.542 60.937 1.00 94.12 448 ALA A N 1
ATOM 3441 C CA . ALA A 1 448 ? -33.451 -3.415 61.990 1.00 94.12 448 ALA A CA 1
ATOM 3442 C C . ALA A 1 448 ? -34.150 -3.107 63.314 1.00 94.12 448 ALA A C 1
ATOM 3444 O O . ALA A 1 448 ? -33.940 -2.040 63.882 1.00 94.12 448 ALA A O 1
ATOM 3445 N N . ASN A 1 449 ? -34.963 -4.035 63.817 1.00 93.94 449 ASN A N 1
ATOM 3446 C CA . ASN A 1 449 ? -35.740 -3.844 65.045 1.00 93.94 449 ASN A CA 1
ATOM 3447 C C . ASN A 1 449 ? -35.457 -4.958 66.055 1.00 93.94 449 ASN A C 1
ATOM 3449 O O . ASN A 1 449 ? -35.103 -6.074 65.671 1.00 93.94 449 ASN A O 1
ATOM 3453 N N . SER A 1 450 ? -35.620 -4.670 67.345 1.00 93.62 450 SER A N 1
ATOM 3454 C CA . SER A 1 450 ? -35.422 -5.644 68.425 1.00 93.62 450 SER A CA 1
ATOM 3455 C C . SER A 1 450 ? -36.296 -5.311 69.635 1.00 93.62 450 SER A C 1
ATOM 3457 O O . SER A 1 450 ? -36.606 -4.149 69.900 1.00 93.62 450 SER A O 1
ATOM 3459 N N . THR A 1 451 ? -36.655 -6.323 70.420 1.00 92.12 451 THR A N 1
ATOM 3460 C CA . THR A 1 451 ? -37.332 -6.162 71.717 1.00 92.12 451 THR A CA 1
ATOM 3461 C C . THR A 1 451 ? -36.709 -7.124 72.726 1.00 92.12 451 THR A C 1
ATOM 3463 O O . THR A 1 451 ? -36.344 -8.229 72.332 1.00 92.12 451 THR A O 1
ATOM 3466 N N . LYS A 1 452 ? -36.529 -6.690 73.979 1.00 90.94 452 LYS A N 1
ATOM 3467 C CA . LYS A 1 452 ? -35.940 -7.486 75.075 1.00 90.94 452 LYS A CA 1
ATOM 3468 C C . LYS A 1 452 ? -36.441 -7.020 76.449 1.00 90.94 452 LYS A C 1
ATOM 3470 O O . LYS A 1 452 ? -36.813 -5.849 76.564 1.00 90.94 452 LYS A O 1
ATOM 3475 N N . GLN A 1 453 ? -36.369 -7.861 77.481 1.00 91.38 453 GLN A N 1
ATOM 3476 C CA . GLN A 1 453 ? -36.558 -7.441 78.878 1.00 91.38 453 GLN A CA 1
ATOM 3477 C C . GLN A 1 453 ? -35.245 -6.925 79.489 1.00 91.38 453 GLN A C 1
ATOM 3479 O O . GLN A 1 453 ? -34.190 -6.945 78.852 1.00 91.38 453 GLN A O 1
ATOM 3484 N N . TYR A 1 454 ? -35.276 -6.327 80.676 1.00 91.75 454 TYR A N 1
ATOM 3485 C CA . TYR A 1 454 ? -34.065 -5.797 81.299 1.00 91.75 454 TYR A CA 1
ATOM 3486 C C . TYR A 1 454 ? -33.132 -6.952 81.690 1.00 91.75 454 TYR A C 1
ATOM 3488 O O . TYR A 1 454 ? -33.539 -7.875 82.359 1.00 91.75 454 TYR A O 1
ATOM 3496 N N . SER A 1 455 ? -31.845 -6.862 81.340 1.00 89.69 455 SER A N 1
ATOM 3497 C CA . SER A 1 455 ? -30.811 -7.910 81.487 1.00 89.69 455 SER A CA 1
ATOM 3498 C C . SER A 1 455 ? -30.733 -8.991 80.388 1.00 89.69 455 SER A C 1
ATOM 3500 O O . SER A 1 455 ? -29.670 -9.597 80.228 1.00 89.69 455 SER A O 1
ATOM 3502 N N . ASP A 1 456 ? -31.730 -9.079 79.503 1.00 90.50 456 ASP A N 1
ATOM 3503 C CA . ASP A 1 456 ? -31.716 -9.979 78.338 1.00 90.50 456 ASP A CA 1
ATOM 3504 C C . ASP A 1 456 ? -30.650 -9.654 77.266 1.00 90.50 456 ASP A C 1
ATOM 3506 O O . ASP A 1 456 ? -30.253 -8.485 77.085 1.00 90.50 456 ASP A O 1
ATOM 3510 N N . PRO A 1 457 ? -30.223 -10.660 76.470 1.00 88.38 457 PRO A N 1
ATOM 3511 C CA . PRO A 1 457 ? -29.423 -10.454 75.267 1.00 88.38 457 PRO A CA 1
ATOM 3512 C C . PRO A 1 457 ? -30.217 -9.738 74.160 1.00 88.38 457 PRO A C 1
ATOM 3514 O O . PRO A 1 457 ? -31.434 -9.843 74.052 1.00 88.38 457 PRO A O 1
ATOM 3517 N N . ILE A 1 458 ? -29.512 -9.003 73.297 1.00 89.25 458 ILE A N 1
ATOM 3518 C CA . ILE A 1 458 ? -30.120 -8.265 72.179 1.00 89.25 458 ILE A CA 1
ATOM 3519 C C . ILE A 1 458 ? -30.122 -9.151 70.929 1.00 89.25 458 ILE A C 1
ATOM 3521 O O . ILE A 1 458 ? -29.058 -9.598 70.499 1.00 89.25 458 ILE A O 1
ATOM 3525 N N . LEU A 1 459 ? -31.294 -9.353 70.318 1.00 88.75 459 LEU A N 1
ATOM 3526 C CA . LEU A 1 459 ? -31.451 -10.092 69.064 1.00 88.75 459 LEU A CA 1
ATOM 3527 C C . LEU A 1 459 ? -32.149 -9.232 68.004 1.00 88.75 459 LEU A C 1
ATOM 3529 O O . LEU A 1 459 ? -33.330 -8.913 68.111 1.00 88.75 459 LEU A O 1
ATOM 3533 N N . TYR A 1 460 ? -31.413 -8.883 66.950 1.00 90.75 460 TYR A N 1
ATOM 3534 C CA . TYR A 1 460 ? -31.934 -8.062 65.859 1.00 90.75 460 TYR A CA 1
ATOM 3535 C C . TYR A 1 460 ? -32.779 -8.871 64.869 1.00 90.75 460 TYR A C 1
ATOM 3537 O O . TYR A 1 460 ? -32.420 -9.982 64.482 1.00 90.75 460 TYR A O 1
ATOM 3545 N N . SER A 1 461 ? -33.863 -8.260 64.398 1.00 90.88 461 SER A N 1
ATOM 3546 C CA . SER A 1 461 ? -34.686 -8.729 63.283 1.00 90.88 461 SER A CA 1
ATOM 3547 C C . SER A 1 461 ? -34.560 -7.768 62.100 1.00 90.88 461 SER A C 1
ATOM 3549 O O . SER A 1 461 ? -34.569 -6.550 62.287 1.00 90.88 461 SER A O 1
ATOM 3551 N N . PHE A 1 462 ? -34.432 -8.312 60.886 1.00 91.38 462 PHE A N 1
ATOM 3552 C CA . PHE A 1 462 ? -34.230 -7.539 59.658 1.00 91.38 462 PHE A CA 1
ATOM 3553 C C . PHE A 1 462 ? -35.398 -7.715 58.689 1.00 91.38 462 PHE A C 1
ATOM 3555 O O . PHE A 1 462 ? -35.908 -8.823 58.529 1.00 91.38 462 PHE A O 1
ATOM 3562 N N . GLN A 1 463 ? -35.794 -6.633 58.022 1.00 91.75 463 GLN A N 1
ATOM 3563 C CA . GLN A 1 463 ? -36.797 -6.634 56.951 1.00 91.75 463 GLN A CA 1
ATOM 3564 C C . GLN A 1 463 ? -36.250 -5.854 55.758 1.00 91.75 463 GLN A C 1
ATOM 3566 O O . GLN A 1 463 ? -35.759 -4.747 55.958 1.00 91.75 463 GLN A O 1
ATOM 3571 N N . PHE A 1 464 ? -36.336 -6.427 54.554 1.00 93.50 464 PHE A N 1
ATOM 3572 C CA . PHE A 1 464 ? -35.844 -5.837 53.302 1.00 93.50 464 PHE A CA 1
ATOM 3573 C C . PHE A 1 464 ? -37.014 -5.536 52.359 1.00 93.50 464 PHE A C 1
ATOM 3575 O O . PHE A 1 464 ? -37.901 -6.375 52.197 1.00 93.50 464 PHE A O 1
ATOM 3582 N N . ASP A 1 465 ? -36.987 -4.375 51.708 1.00 92.12 465 ASP A N 1
ATOM 3583 C CA . ASP A 1 465 ? -37.950 -3.942 50.693 1.00 92.12 465 ASP A CA 1
ATOM 3584 C C . ASP A 1 465 ? -37.253 -3.442 49.414 1.00 92.12 465 ASP A C 1
ATOM 3586 O O . ASP A 1 465 ? -36.035 -3.265 49.383 1.00 92.12 465 ASP A O 1
ATOM 3590 N N . GLY A 1 466 ? -38.029 -3.238 48.343 1.00 92.38 466 GLY A N 1
ATOM 3591 C CA . GLY A 1 466 ? -37.533 -2.650 47.090 1.00 92.38 466 GLY A CA 1
ATOM 3592 C C . GLY A 1 466 ? -37.063 -3.645 46.022 1.00 92.38 466 GLY A C 1
ATOM 3593 O O . GLY A 1 466 ? -36.464 -3.220 45.030 1.00 92.38 466 GLY A O 1
ATOM 3594 N N . PHE A 1 467 ? -37.327 -4.948 46.196 1.00 93.75 467 PHE A N 1
ATOM 3595 C CA . PHE A 1 467 ? -37.015 -5.964 45.184 1.00 93.75 467 PHE A CA 1
ATOM 3596 C C . PHE A 1 467 ? -37.683 -5.622 43.846 1.00 93.75 467 PHE A C 1
ATOM 3598 O O . PHE A 1 467 ? -38.862 -5.275 43.788 1.00 93.75 467 PHE A O 1
ATOM 3605 N N . GLN A 1 468 ? -36.904 -5.710 42.775 1.00 94.38 468 GLN A N 1
ATOM 3606 C CA . GLN A 1 468 ? -37.317 -5.477 41.401 1.00 94.38 468 GLN A CA 1
ATOM 3607 C C . GLN A 1 468 ? -37.591 -6.804 40.691 1.00 94.38 468 GLN A C 1
ATOM 3609 O O . GLN A 1 468 ? -37.051 -7.855 41.047 1.00 94.38 468 GLN A O 1
ATOM 3614 N N . TYR A 1 469 ? -38.425 -6.747 39.653 1.00 91.81 469 TYR A N 1
ATOM 3615 C CA . TYR A 1 469 ? -38.870 -7.926 38.909 1.00 91.81 469 TYR A CA 1
ATOM 3616 C C . TYR A 1 469 ? -39.454 -9.008 39.843 1.00 91.81 469 TYR A C 1
ATOM 3618 O O . TYR A 1 469 ? -40.355 -8.713 40.623 1.00 91.81 469 TYR A O 1
ATOM 3626 N N . ASN A 1 470 ? -38.964 -10.251 39.754 1.00 90.25 470 ASN A N 1
ATOM 3627 C CA . ASN A 1 470 ? -39.396 -11.387 40.576 1.00 90.25 470 ASN A CA 1
ATOM 3628 C C . ASN A 1 470 ? -38.357 -11.767 41.651 1.00 90.25 470 ASN A C 1
ATOM 3630 O O . ASN A 1 470 ? -38.390 -12.890 42.163 1.00 90.25 470 ASN A O 1
ATOM 3634 N N . ASP A 1 471 ? -37.414 -10.873 41.965 1.00 94.38 471 ASP A N 1
ATOM 3635 C CA . ASP A 1 471 ? -36.403 -11.133 42.988 1.00 94.38 471 ASP A CA 1
ATOM 3636 C C . ASP A 1 471 ? -37.035 -11.194 44.388 1.00 94.38 471 ASP A C 1
ATOM 3638 O O . ASP A 1 471 ? -38.039 -10.550 44.688 1.00 94.38 471 ASP A O 1
ATOM 3642 N N . THR A 1 472 ? -36.425 -11.980 45.272 1.00 92.88 472 THR A N 1
ATOM 3643 C CA . THR A 1 472 ? -36.825 -12.117 46.682 1.00 92.88 472 THR A CA 1
ATOM 3644 C C . THR A 1 472 ? -35.585 -12.068 47.572 1.00 92.88 472 THR A C 1
ATOM 3646 O O . THR A 1 472 ? -34.464 -12.023 47.067 1.00 92.88 472 THR A O 1
ATOM 3649 N N . ALA A 1 473 ? -35.744 -12.159 48.897 1.00 90.06 473 ALA A N 1
ATOM 3650 C CA . ALA A 1 473 ? -34.625 -12.169 49.848 1.00 90.06 473 ALA A CA 1
ATOM 3651 C C . ALA A 1 473 ? -33.543 -13.237 49.566 1.00 90.06 473 ALA A C 1
ATOM 3653 O O . ALA A 1 473 ? -32.425 -13.105 50.052 1.00 90.06 473 ALA A O 1
ATOM 3654 N N . ALA A 1 474 ? -33.831 -14.251 48.741 1.00 91.75 474 ALA A N 1
ATOM 3655 C CA . ALA A 1 474 ? -32.862 -15.251 48.296 1.00 91.75 474 ALA A CA 1
ATOM 3656 C C . ALA A 1 474 ? -31.675 -14.682 47.489 1.00 91.75 474 ALA A C 1
ATOM 3658 O O . ALA A 1 474 ? -30.642 -15.341 47.399 1.00 91.75 474 ALA A O 1
ATOM 3659 N N . VAL A 1 475 ? -31.797 -13.483 46.901 1.00 93.50 475 VAL A N 1
ATOM 3660 C CA . VAL A 1 475 ? -30.691 -12.832 46.163 1.00 93.50 475 VAL A CA 1
ATOM 3661 C C . VAL A 1 475 ? -29.684 -12.133 47.082 1.00 93.50 475 VAL A C 1
ATOM 3663 O O . VAL A 1 475 ? -28.639 -11.672 46.619 1.00 93.50 475 VAL A O 1
ATOM 3666 N N . ILE A 1 476 ? -30.009 -12.023 48.372 1.00 93.88 476 ILE A N 1
ATOM 3667 C CA . ILE A 1 476 ? -29.172 -11.395 49.390 1.00 93.88 476 ILE A CA 1
ATOM 3668 C C . ILE A 1 476 ? -28.288 -12.466 50.026 1.00 93.88 476 ILE A C 1
ATOM 3670 O O . ILE A 1 476 ? -28.745 -13.542 50.406 1.00 93.88 476 ILE A O 1
ATOM 3674 N N . SER A 1 477 ? -27.012 -12.142 50.189 1.00 93.06 477 SER A N 1
ATOM 3675 C CA . SER A 1 477 ? -26.046 -12.929 50.951 1.00 93.06 477 SER A CA 1
ATOM 3676 C C . SER A 1 477 ? -25.423 -12.078 52.060 1.00 93.06 477 SER A C 1
ATOM 3678 O O . SER A 1 477 ? -25.367 -10.851 51.952 1.00 93.06 477 SER A O 1
ATOM 3680 N N . GLY A 1 478 ? -24.967 -12.731 53.132 1.00 90.62 478 GLY A N 1
ATOM 3681 C CA . GLY A 1 478 ? -24.431 -12.062 54.320 1.00 90.62 478 GLY A CA 1
ATOM 3682 C C . GLY A 1 478 ? -25.512 -11.475 55.231 1.00 90.62 478 GLY A C 1
ATOM 3683 O O . GLY A 1 478 ? -26.689 -11.814 55.126 1.00 90.62 478 GLY A O 1
ATOM 3684 N N . SER A 1 479 ? -25.104 -10.618 56.163 1.00 87.56 479 SER A N 1
ATOM 3685 C CA . SER A 1 479 ? -25.999 -10.008 57.149 1.00 87.56 479 SER A CA 1
ATOM 3686 C C . SER A 1 479 ? -25.548 -8.591 57.519 1.00 87.56 479 SER A C 1
ATOM 3688 O O . SER A 1 479 ? -24.343 -8.310 57.516 1.00 87.56 479 SER A O 1
ATOM 3690 N N . PRO A 1 480 ? -26.478 -7.692 57.891 1.00 91.19 480 PRO A N 1
ATOM 3691 C CA . PRO A 1 480 ? -26.112 -6.406 58.474 1.00 91.19 480 PRO A CA 1
ATOM 3692 C C . PRO A 1 480 ? -25.334 -6.596 59.782 1.00 91.19 480 PRO A C 1
ATOM 3694 O O . PRO A 1 480 ? -25.591 -7.538 60.532 1.00 91.19 480 PRO A O 1
ATOM 3697 N N . SER A 1 481 ? -24.424 -5.669 60.088 1.00 91.81 481 SER A N 1
ATOM 3698 C CA . SER A 1 481 ? -23.835 -5.553 61.428 1.00 91.81 481 SER A CA 1
ATOM 3699 C C . SER A 1 481 ? -24.451 -4.352 62.122 1.00 91.81 481 SER A C 1
ATOM 3701 O O . SER A 1 481 ? -24.291 -3.220 61.652 1.00 91.81 481 SER A O 1
ATOM 3703 N N . CYS A 1 482 ? -25.183 -4.608 63.203 1.00 92.88 482 CYS A N 1
ATOM 3704 C CA . CYS A 1 482 ? -25.943 -3.596 63.918 1.00 92.88 482 CYS A CA 1
ATOM 3705 C C . CYS A 1 482 ? -25.469 -3.465 65.358 1.00 92.88 482 CYS A C 1
ATOM 3707 O O . CYS A 1 482 ? -25.118 -4.446 66.011 1.00 92.88 482 CYS A O 1
ATOM 3709 N N . THR A 1 483 ? -25.471 -2.231 65.841 1.00 91.69 483 THR A N 1
ATOM 3710 C CA . THR A 1 483 ? -25.124 -1.875 67.209 1.00 91.69 483 THR A CA 1
ATOM 3711 C C . THR A 1 483 ? -26.166 -0.921 67.772 1.00 91.69 483 THR A C 1
ATOM 3713 O O . THR A 1 483 ? -26.918 -0.253 67.059 1.00 91.69 483 THR A O 1
ATOM 3716 N N . THR A 1 484 ? -26.225 -0.861 69.092 1.00 93.31 484 THR A N 1
ATOM 3717 C CA . THR A 1 484 ? -27.029 0.108 69.827 1.00 93.31 484 THR A CA 1
ATOM 3718 C C . THR A 1 484 ? -26.261 0.521 71.074 1.00 93.31 484 THR A C 1
ATOM 3720 O O . THR A 1 484 ? -25.380 -0.206 71.533 1.00 93.31 484 THR A O 1
ATOM 3723 N N . ALA A 1 485 ? -26.566 1.700 71.613 1.00 90.50 485 ALA A N 1
ATOM 3724 C CA . ALA A 1 485 ? -25.975 2.155 72.868 1.00 90.50 485 ALA A CA 1
ATOM 3725 C C . ALA A 1 485 ? -26.493 1.360 74.083 1.00 90.50 485 ALA A C 1
ATOM 3727 O O . ALA A 1 485 ? -25.876 1.408 75.145 1.00 90.50 485 ALA A O 1
ATOM 3728 N N . ALA A 1 486 ? -27.612 0.639 73.939 1.00 89.25 486 ALA A N 1
ATOM 3729 C CA . ALA A 1 486 ? -28.137 -0.204 75.001 1.00 89.25 486 ALA A CA 1
ATOM 3730 C C . ALA A 1 486 ? -27.253 -1.435 75.248 1.00 89.25 486 ALA A C 1
ATOM 3732 O O . ALA A 1 486 ? -26.857 -2.156 74.335 1.00 89.25 486 ALA A O 1
ATOM 3733 N N . THR A 1 487 ? -27.005 -1.697 76.520 1.00 87.06 487 THR A N 1
ATOM 3734 C CA . THR A 1 487 ? -26.370 -2.895 77.071 1.00 87.06 487 THR A CA 1
ATOM 3735 C C . THR A 1 487 ? -27.433 -3.847 77.639 1.00 87.06 487 THR A C 1
ATOM 3737 O O . THR A 1 487 ? -28.598 -3.459 77.788 1.00 87.06 487 THR A O 1
ATOM 3740 N N . PRO A 1 488 ? -27.065 -5.086 78.026 1.00 83.00 488 PRO A N 1
ATOM 3741 C CA . PRO A 1 488 ? -27.948 -5.960 78.795 1.00 83.00 488 PRO A CA 1
ATOM 3742 C C . PRO A 1 488 ? -28.620 -5.243 79.979 1.00 83.00 488 PRO A C 1
ATOM 3744 O O . PRO A 1 488 ? -29.829 -5.334 80.139 1.00 83.00 488 PRO A O 1
ATOM 3747 N N . THR A 1 489 ? -27.881 -4.405 80.706 1.00 84.00 489 THR A N 1
ATOM 3748 C CA . THR A 1 489 ? -28.335 -3.675 81.903 1.00 84.00 489 THR A CA 1
ATOM 3749 C C . THR A 1 489 ? -28.876 -2.263 81.636 1.00 84.00 489 THR A C 1
ATOM 3751 O O . THR A 1 489 ? -28.939 -1.441 82.553 1.00 84.00 489 THR A O 1
ATOM 3754 N N . SER A 1 490 ? -29.229 -1.930 80.395 1.00 91.44 490 SER A N 1
ATOM 3755 C CA . SER A 1 490 ? -29.845 -0.632 80.095 1.00 91.44 490 SER A CA 1
ATOM 3756 C C . SER A 1 490 ? -31.288 -0.565 80.604 1.00 91.44 490 SER A C 1
ATOM 3758 O O . SER A 1 490 ? -32.008 -1.543 80.421 1.00 91.44 490 SER A O 1
ATOM 3760 N N . PRO A 1 491 ? -31.717 0.548 81.231 1.00 90.75 491 PRO A N 1
ATOM 3761 C CA . PRO A 1 491 ? -33.082 0.700 81.732 1.00 90.75 491 PRO A CA 1
ATOM 3762 C C . PRO A 1 491 ? -34.165 0.505 80.658 1.00 90.75 491 PRO A C 1
ATOM 3764 O O . PRO A 1 491 ? -33.890 0.673 79.468 1.00 90.75 491 PRO A O 1
ATOM 3767 N N . PRO A 1 492 ? -35.416 0.219 81.051 1.00 93.56 492 PRO A N 1
ATOM 3768 C CA . PRO A 1 492 ? -36.539 0.193 80.124 1.00 93.56 492 PRO A CA 1
ATOM 3769 C C . PRO A 1 492 ? -36.669 1.502 79.331 1.00 93.56 492 PRO A C 1
ATOM 3771 O O . PRO A 1 492 ? -36.605 2.598 79.893 1.00 93.56 492 PRO A O 1
ATOM 3774 N N . GLY A 1 493 ? -36.848 1.393 78.015 1.00 93.25 493 GLY A N 1
ATOM 3775 C CA . GLY A 1 493 ? -36.835 2.534 77.102 1.00 93.25 493 GLY A CA 1
ATOM 3776 C C . GLY A 1 493 ? -36.653 2.143 75.635 1.00 93.25 493 GLY A C 1
ATOM 3777 O O . GLY A 1 493 ? -36.559 0.966 75.292 1.00 93.25 493 GLY A O 1
ATOM 3778 N N . VAL A 1 494 ? -36.604 3.146 74.755 1.00 94.12 494 VAL A N 1
ATOM 3779 C CA . VAL A 1 494 ? -36.395 2.962 73.310 1.00 94.12 494 VAL A CA 1
ATOM 3780 C C . VAL A 1 494 ? -35.018 3.487 72.924 1.00 94.12 494 VAL A C 1
ATOM 3782 O O . VAL A 1 494 ? -34.694 4.646 73.181 1.00 94.12 494 VAL A O 1
ATOM 3785 N N . TYR A 1 495 ? -34.225 2.643 72.271 1.00 93.25 495 TYR A N 1
ATOM 3786 C CA . TYR A 1 495 ? -32.852 2.933 71.877 1.00 93.25 495 TYR A CA 1
ATOM 3787 C C . TYR A 1 495 ? -32.701 2.852 70.354 1.00 93.25 495 TYR A C 1
ATOM 3789 O O . TYR A 1 495 ? -33.198 1.904 69.742 1.00 93.25 495 TYR A O 1
ATOM 3797 N N . PRO A 1 496 ? -32.014 3.808 69.707 1.00 93.25 496 PRO A N 1
ATOM 3798 C CA . PRO A 1 496 ? -31.765 3.739 68.272 1.00 93.25 496 PRO A CA 1
ATOM 3799 C C . PRO A 1 496 ? -30.813 2.584 67.937 1.00 93.25 496 PRO A C 1
ATOM 3801 O O . PRO A 1 496 ? -29.889 2.277 68.700 1.00 93.25 496 PRO A O 1
ATOM 3804 N N . ILE A 1 497 ? -31.027 1.965 66.777 1.00 95.00 497 ILE A N 1
ATOM 3805 C CA . ILE A 1 497 ? -30.118 0.974 66.201 1.00 95.00 497 ILE A CA 1
ATOM 3806 C C . ILE A 1 497 ? -29.370 1.627 65.039 1.00 95.00 497 ILE A C 1
ATOM 3808 O O . ILE A 1 497 ? -29.977 2.236 64.157 1.00 95.00 497 ILE A O 1
ATOM 3812 N N . ALA A 1 498 ? -28.049 1.483 65.028 1.00 92.81 498 ALA A N 1
ATOM 3813 C CA . ALA A 1 498 ? -27.202 1.853 63.906 1.00 92.81 498 ALA A CA 1
ATOM 3814 C C . ALA A 1 498 ? -26.718 0.578 63.218 1.00 92.81 498 ALA A C 1
ATOM 3816 O O . ALA A 1 498 ? -26.198 -0.319 63.878 1.00 92.81 498 ALA A O 1
ATOM 3817 N N . CYS A 1 499 ? -26.871 0.498 61.900 1.00 93.56 499 CYS A N 1
ATOM 3818 C CA . CYS A 1 499 ? -26.413 -0.643 61.122 1.00 93.56 499 CYS A CA 1
ATOM 3819 C C . CYS A 1 499 ? -25.429 -0.210 60.043 1.00 93.56 499 CYS A C 1
ATOM 3821 O O . CYS A 1 499 ? -25.499 0.894 59.509 1.00 93.56 499 CYS A O 1
ATOM 3823 N N . THR A 1 500 ? -24.530 -1.124 59.702 1.00 91.00 500 THR A N 1
ATOM 3824 C CA . THR A 1 500 ? -23.665 -1.032 58.527 1.00 91.00 500 THR A CA 1
ATOM 3825 C C . THR A 1 500 ? -23.929 -2.228 57.620 1.00 91.00 500 THR A C 1
ATOM 3827 O O . THR A 1 500 ? -24.289 -3.311 58.096 1.00 91.00 500 THR A O 1
ATOM 3830 N N . ASN A 1 501 ? -23.685 -2.060 56.320 1.00 88.44 501 ASN A N 1
ATOM 3831 C CA . ASN A 1 501 ? -23.866 -3.101 55.300 1.00 88.44 501 ASN A CA 1
ATOM 3832 C C . ASN A 1 501 ? -22.804 -4.223 55.361 1.00 88.44 501 ASN A C 1
ATOM 3834 O O . ASN A 1 501 ? -22.549 -4.861 54.350 1.00 88.44 501 ASN A O 1
ATOM 3838 N N . ALA A 1 502 ? -22.178 -4.449 56.523 1.00 84.06 502 ALA A N 1
ATOM 3839 C CA . ALA A 1 502 ? -20.989 -5.271 56.767 1.00 84.06 502 ALA A CA 1
ATOM 3840 C C . ALA A 1 502 ? -20.686 -6.347 55.709 1.00 84.06 502 ALA A C 1
ATOM 3842 O O . ALA A 1 502 ? -19.786 -6.154 54.898 1.00 84.06 502 ALA A O 1
ATOM 3843 N N . THR A 1 503 ? -21.421 -7.464 55.710 1.00 90.50 503 THR A N 1
ATOM 3844 C CA . THR A 1 503 ? -21.247 -8.549 54.726 1.00 90.50 503 THR A CA 1
ATOM 3845 C C . THR A 1 503 ? -22.390 -8.628 53.719 1.00 90.50 503 THR A C 1
ATOM 3847 O O . THR A 1 503 ? -22.427 -9.568 52.926 1.00 90.50 503 THR A O 1
ATOM 3850 N N . LEU A 1 504 ? -23.317 -7.664 53.736 1.00 92.88 504 LEU A N 1
ATOM 3851 C CA . LEU A 1 504 ? -24.458 -7.649 52.830 1.00 92.88 504 LEU A CA 1
ATOM 3852 C C . LEU A 1 504 ? -23.994 -7.500 51.383 1.00 92.88 504 LEU A C 1
ATOM 3854 O O . LEU A 1 504 ? -23.334 -6.527 51.015 1.00 92.88 504 LEU A O 1
ATOM 3858 N N . SER A 1 505 ? -24.396 -8.450 50.547 1.00 92.88 505 SER A N 1
ATOM 3859 C CA . SER A 1 505 ? -24.108 -8.428 49.120 1.00 92.88 505 SER A CA 1
ATOM 3860 C C . SER A 1 505 ? -25.272 -8.990 48.315 1.00 92.88 505 SER A C 1
ATOM 3862 O O . SER A 1 505 ? -25.845 -10.025 48.656 1.00 92.88 505 SER A O 1
ATOM 3864 N N . ALA A 1 506 ? -25.589 -8.303 47.222 1.00 94.50 506 ALA A N 1
ATOM 3865 C CA . ALA A 1 506 ? -26.491 -8.746 46.171 1.00 94.50 506 ALA A CA 1
ATOM 3866 C C . ALA A 1 506 ? -25.935 -8.258 44.827 1.00 94.50 506 ALA A C 1
ATOM 3868 O O . ALA A 1 506 ? -25.409 -7.142 44.726 1.00 94.50 506 ALA A O 1
ATOM 3869 N N . ALA A 1 507 ? -26.033 -9.094 43.791 1.00 92.62 507 ALA A N 1
ATOM 3870 C CA . ALA A 1 507 ? -25.453 -8.792 42.481 1.00 92.62 507 ALA A CA 1
ATOM 3871 C C . ALA A 1 507 ? -26.063 -7.518 41.871 1.00 92.62 507 ALA A C 1
ATOM 3873 O O . ALA A 1 507 ? -25.333 -6.614 41.467 1.00 92.62 507 ALA A O 1
ATOM 3874 N N . ASN A 1 508 ? -27.395 -7.410 41.915 1.00 96.12 508 ASN A N 1
ATOM 3875 C CA . ASN A 1 508 ? -28.143 -6.348 41.241 1.00 96.12 508 ASN A CA 1
ATOM 3876 C C . ASN A 1 508 ? -28.590 -5.195 42.151 1.00 96.12 508 ASN A C 1
ATOM 3878 O O . ASN A 1 508 ? -29.216 -4.245 41.678 1.00 96.12 508 ASN A O 1
ATOM 3882 N N . TYR A 1 509 ? -28.251 -5.260 43.441 1.00 96.00 509 TYR A N 1
ATOM 3883 C CA . TYR A 1 509 ? -28.725 -4.296 44.426 1.00 96.00 509 TYR A CA 1
ATOM 3884 C C . TYR A 1 509 ? -27.607 -3.690 45.267 1.00 96.00 509 TYR A C 1
ATOM 3886 O O . TYR A 1 509 ? -26.555 -4.296 45.504 1.00 96.00 509 TYR A O 1
ATOM 3894 N N . GLU A 1 510 ? -27.864 -2.473 45.718 1.00 94.81 510 GLU A N 1
ATOM 3895 C CA . GLU A 1 510 ? -27.182 -1.800 46.814 1.00 94.81 510 GLU A CA 1
ATOM 3896 C C . GLU A 1 510 ? -28.140 -1.668 48.003 1.00 94.81 510 GLU A C 1
ATOM 3898 O O . GLU A 1 510 ? -29.357 -1.697 47.833 1.00 94.81 510 GLU A O 1
ATOM 3903 N N . PHE A 1 511 ? -27.600 -1.559 49.216 1.00 94.69 511 PHE A N 1
ATOM 3904 C CA . PHE A 1 511 ? -28.400 -1.581 50.440 1.00 94.69 511 PHE A CA 1
ATOM 3905 C C . PHE A 1 511 ? -28.419 -0.213 51.106 1.00 94.69 511 PHE A C 1
ATOM 3907 O O . PHE A 1 511 ? -27.367 0.384 51.345 1.00 94.69 511 PHE A O 1
ATOM 3914 N N . ASN A 1 512 ? -29.612 0.236 51.473 1.00 94.06 512 ASN A N 1
ATOM 3915 C CA . ASN A 1 512 ? -29.826 1.448 52.243 1.00 94.06 512 ASN A CA 1
ATOM 3916 C C . ASN A 1 512 ? -30.475 1.110 53.591 1.00 94.06 512 ASN A C 1
ATOM 3918 O O . ASN A 1 512 ? -31.519 0.464 53.650 1.00 94.06 512 ASN A O 1
ATOM 3922 N N . TYR A 1 513 ? -29.867 1.550 54.691 1.00 93.44 513 TYR A N 1
ATOM 3923 C CA . TYR A 1 513 ? -30.442 1.342 56.017 1.00 93.44 513 TYR A CA 1
ATOM 3924 C C . TYR A 1 513 ? -31.491 2.421 56.309 1.00 93.44 513 TYR A C 1
ATOM 3926 O O . TYR A 1 513 ? -31.161 3.599 56.428 1.00 93.44 513 TYR A O 1
ATOM 3934 N N . ALA A 1 514 ? -32.752 2.013 56.458 1.00 91.25 514 ALA A N 1
ATOM 3935 C CA . ALA A 1 514 ? -33.892 2.903 56.686 1.00 91.25 514 ALA A CA 1
ATOM 3936 C C . ALA A 1 514 ? -34.178 3.186 58.175 1.00 91.25 514 ALA A C 1
ATOM 3938 O O . ALA A 1 514 ? -35.146 3.874 58.498 1.00 91.25 514 ALA A O 1
ATOM 3939 N N . GLY A 1 515 ? -33.334 2.691 59.086 1.00 89.38 515 GLY A N 1
ATOM 3940 C CA . GLY A 1 515 ? -33.479 2.906 60.526 1.00 89.38 515 GLY A CA 1
ATOM 3941 C C . GLY A 1 515 ? -34.241 1.793 61.252 1.00 89.38 515 GLY A C 1
ATOM 3942 O O . GLY A 1 515 ? -34.734 0.835 60.656 1.00 89.38 515 GLY A O 1
ATOM 3943 N N . GLY A 1 516 ? -34.308 1.922 62.574 1.00 91.69 516 GLY A N 1
ATOM 3944 C CA . GLY A 1 516 ? -34.996 0.989 63.459 1.00 91.69 516 GLY A CA 1
ATOM 3945 C C . GLY A 1 516 ? -34.589 1.181 64.918 1.00 91.69 516 GLY A C 1
ATOM 3946 O O . GLY A 1 516 ? -33.692 1.978 65.232 1.00 91.69 516 GLY A O 1
ATOM 3947 N N . SER A 1 517 ? -35.289 0.506 65.826 1.00 93.44 517 SER A N 1
ATOM 3948 C CA . SER A 1 517 ? -35.107 0.697 67.266 1.00 93.44 517 SER A CA 1
ATOM 3949 C C . SER A 1 517 ? -35.145 -0.602 68.065 1.00 93.44 517 SER A C 1
ATOM 3951 O O . SER A 1 517 ? -35.732 -1.614 67.677 1.00 93.44 517 SER A O 1
ATOM 3953 N N . LEU A 1 518 ? -34.464 -0.556 69.207 1.00 94.31 518 LEU A N 1
ATOM 3954 C CA . LEU A 1 518 ? -34.521 -1.545 70.268 1.00 94.31 518 LEU A CA 1
ATOM 3955 C C . LEU A 1 518 ? -35.478 -1.037 71.348 1.00 94.31 518 LEU A C 1
ATOM 3957 O O . LEU A 1 518 ? -35.271 0.051 71.885 1.00 94.31 518 LEU A O 1
ATOM 3961 N N . VAL A 1 519 ? -36.477 -1.837 71.704 1.00 94.50 519 VAL A N 1
ATOM 3962 C CA . VAL A 1 519 ? -37.354 -1.574 72.852 1.00 94.50 519 VAL A CA 1
ATOM 3963 C C . VAL A 1 519 ? -36.929 -2.469 74.015 1.00 94.50 519 VAL A C 1
ATOM 3965 O O . VAL A 1 519 ? -36.935 -3.690 73.882 1.00 94.50 519 VAL A O 1
ATOM 3968 N N . VAL A 1 520 ? -36.547 -1.864 75.140 1.00 94.56 520 VAL A N 1
ATOM 3969 C CA . VAL A 1 520 ? -36.255 -2.565 76.398 1.00 94.56 520 VAL A CA 1
ATOM 3970 C C . VAL A 1 520 ? -37.464 -2.435 77.319 1.00 94.56 520 VAL A C 1
ATOM 3972 O O . VAL A 1 520 ? -37.876 -1.317 77.637 1.00 94.56 520 VAL A O 1
ATOM 3975 N N . THR A 1 521 ? -38.034 -3.556 77.744 1.00 94.12 521 THR A N 1
ATOM 3976 C CA . THR A 1 521 ? -39.128 -3.620 78.723 1.00 94.12 521 THR A CA 1
ATOM 3977 C C . THR A 1 521 ? -38.592 -3.945 80.122 1.00 94.12 521 THR A C 1
ATOM 3979 O O . THR A 1 521 ? -37.471 -4.439 80.237 1.00 94.12 521 THR A O 1
ATOM 3982 N N . PRO A 1 522 ? -39.334 -3.636 81.201 1.00 93.50 522 PRO A N 1
ATOM 3983 C CA . PRO A 1 522 ? -38.941 -4.036 82.554 1.00 93.50 522 PRO A CA 1
ATOM 3984 C C . PRO A 1 522 ? -38.813 -5.556 82.710 1.00 93.50 522 PRO A C 1
ATOM 3986 O O . PRO A 1 522 ? -39.490 -6.305 82.006 1.00 93.50 522 PRO A O 1
ATOM 3989 N N . GLU A 1 523 ? -37.965 -5.971 83.649 1.00 92.25 523 GLU A N 1
ATOM 3990 C CA . GLU A 1 523 ? -37.804 -7.364 84.076 1.00 92.25 523 GLU A CA 1
ATOM 3991 C C . GLU A 1 523 ? -38.875 -7.768 85.096 1.00 92.25 523 GLU A C 1
ATOM 3993 O O . GLU A 1 523 ? -39.393 -6.936 85.848 1.00 92.25 523 GLU A O 1
ATOM 3998 N N . ASP A 1 524 ? -39.213 -9.046 85.154 1.00 93.19 524 ASP A N 1
ATOM 3999 C CA . ASP A 1 524 ? -40.191 -9.569 86.090 1.00 93.19 524 ASP A CA 1
ATOM 4000 C C . ASP A 1 524 ? -39.592 -9.752 87.498 1.00 93.19 524 ASP A C 1
ATOM 4002 O O . ASP A 1 524 ? -38.490 -10.261 87.705 1.00 93.19 524 ASP A O 1
ATOM 4006 N N . ALA A 1 525 ? -40.346 -9.340 88.519 1.00 93.69 525 ALA A N 1
ATOM 4007 C CA . ALA A 1 525 ? -39.988 -9.556 89.923 1.00 93.69 525 ALA A CA 1
ATOM 4008 C C . ALA A 1 525 ? -41.100 -10.280 90.689 1.00 93.69 525 ALA A C 1
ATOM 4010 O O . ALA A 1 525 ? -42.269 -10.286 90.297 1.00 93.69 525 ALA A O 1
ATOM 4011 N N . ARG A 1 526 ? -40.755 -10.849 91.843 1.00 92.31 526 ARG A N 1
ATOM 4012 C CA . ARG A 1 526 ? -41.694 -11.317 92.868 1.00 92.31 526 ARG A CA 1
ATOM 4013 C C . ARG A 1 526 ? -41.482 -10.552 94.157 1.00 92.31 526 ARG A C 1
ATOM 4015 O O . ARG A 1 526 ? -40.347 -10.259 94.535 1.00 92.31 526 ARG A O 1
ATOM 4022 N N . ALA A 1 527 ? -42.582 -10.212 94.818 1.00 92.44 527 ALA A N 1
ATOM 4023 C CA . ALA A 1 527 ? -42.569 -9.409 96.028 1.00 92.44 527 ALA A CA 1
ATOM 4024 C C . ALA A 1 527 ? -43.331 -10.128 97.141 1.00 92.44 527 ALA A C 1
ATOM 4026 O O . ALA A 1 527 ? -44.538 -10.300 97.066 1.00 92.44 527 ALA A O 1
ATOM 4027 N N . LEU A 1 528 ? -42.634 -10.532 98.201 1.00 90.12 528 LEU A N 1
ATOM 4028 C CA . LEU A 1 528 ? -43.236 -11.224 99.339 1.00 90.12 528 LEU A CA 1
ATOM 4029 C C . LEU A 1 528 ? -43.209 -10.332 100.578 1.00 90.12 528 LEU A C 1
ATOM 4031 O O . LEU A 1 528 ? -42.132 -9.956 101.042 1.00 90.12 528 LEU A O 1
ATOM 4035 N N . TYR A 1 529 ? -44.373 -10.013 101.146 1.00 91.56 529 TYR A N 1
ATOM 4036 C CA . TYR A 1 529 ? -44.457 -9.229 102.380 1.00 91.56 529 TYR A CA 1
ATOM 4037 C C . TYR A 1 529 ? -43.784 -9.951 103.560 1.00 91.56 529 TYR A C 1
ATOM 4039 O O . TYR A 1 529 ? -44.039 -11.127 103.810 1.00 91.56 529 TYR A O 1
ATOM 4047 N N . SER A 1 530 ? -42.947 -9.235 104.311 1.00 87.50 530 SER A N 1
ATOM 4048 C CA . SER A 1 530 ? -42.173 -9.762 105.448 1.00 87.50 530 SER A CA 1
ATOM 4049 C C . SER A 1 530 ? -42.271 -8.908 106.718 1.00 87.50 530 SER A C 1
ATOM 4051 O O . SER A 1 530 ? -41.652 -9.231 107.733 1.00 87.50 530 SER A O 1
ATOM 4053 N N . GLY A 1 531 ? -43.042 -7.815 106.682 1.00 86.50 531 GLY A N 1
ATOM 4054 C CA . GLY A 1 531 ? -43.288 -6.962 107.843 1.00 86.50 531 GLY A CA 1
ATOM 4055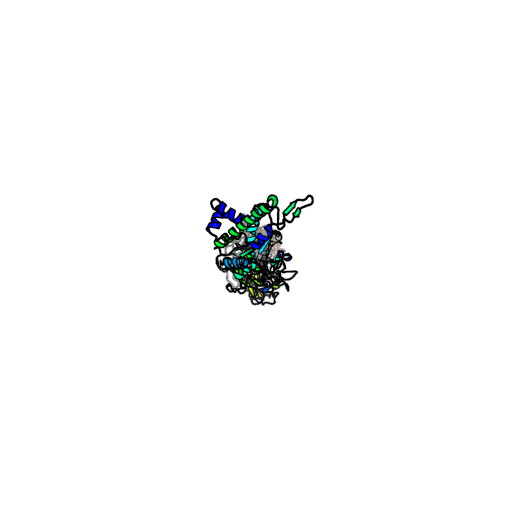 C C . GLY A 1 531 ? -44.173 -7.623 108.904 1.00 86.50 531 GLY A C 1
ATOM 4056 O O . GLY A 1 531 ? -44.817 -8.648 108.675 1.00 86.50 531 GLY A O 1
ATOM 4057 N N . LEU A 1 532 ? -44.255 -7.002 110.083 1.00 82.94 532 LEU A N 1
ATOM 4058 C CA . LEU A 1 532 ? -45.213 -7.434 111.102 1.00 82.94 532 LEU A CA 1
ATOM 4059 C C . LEU A 1 532 ? -46.644 -7.183 110.608 1.00 82.94 532 LEU A C 1
ATOM 4061 O O . LEU A 1 532 ? -46.943 -6.144 110.021 1.00 82.94 532 LEU A O 1
ATOM 4065 N N . GLN A 1 533 ? -47.531 -8.144 110.860 1.00 83.44 533 GLN A N 1
ATOM 4066 C CA . GLN A 1 533 ? -48.946 -8.071 110.478 1.00 83.44 533 GLN A CA 1
ATOM 4067 C C . GLN A 1 533 ? -49.851 -7.609 111.627 1.00 83.44 533 GLN A C 1
ATOM 4069 O O . GLN A 1 533 ? -51.017 -7.305 111.405 1.00 83.44 533 GLN A O 1
ATOM 4074 N N . PHE A 1 534 ? -49.332 -7.526 112.854 1.00 82.94 534 PHE A N 1
ATOM 4075 C CA . PHE A 1 534 ? -50.079 -7.054 114.016 1.00 82.94 534 PHE A CA 1
ATOM 4076 C C . PHE A 1 534 ? -49.238 -6.079 114.843 1.00 82.94 534 PHE A C 1
ATOM 4078 O O . PHE A 1 534 ? -48.128 -6.415 115.261 1.00 82.94 534 PHE A O 1
ATOM 4085 N N . ILE A 1 535 ? -49.762 -4.871 115.071 1.00 86.50 535 ILE A N 1
ATOM 4086 C CA . ILE A 1 535 ? -49.063 -3.784 115.763 1.00 86.50 535 ILE A CA 1
ATOM 4087 C C . ILE A 1 535 ? -49.993 -3.133 116.793 1.00 86.50 535 ILE A C 1
ATOM 4089 O O . ILE A 1 535 ? -51.128 -2.763 116.488 1.00 86.50 535 ILE A O 1
ATOM 4093 N N . LEU A 1 536 ? -49.494 -2.949 118.018 1.00 84.69 536 LEU A N 1
ATOM 4094 C CA . LEU A 1 536 ? -50.196 -2.209 119.066 1.00 84.69 536 LEU A CA 1
ATOM 4095 C C . LEU A 1 536 ? -49.780 -0.738 119.075 1.00 84.69 536 LEU A C 1
ATOM 4097 O O . LEU A 1 536 ? -48.596 -0.423 118.950 1.00 84.69 536 LEU A O 1
ATOM 4101 N N . THR A 1 537 ? -50.735 0.167 119.291 1.00 87.38 537 THR A N 1
ATOM 4102 C CA . THR A 1 537 ? -50.414 1.558 119.625 1.00 87.38 537 THR A CA 1
ATOM 4103 C C . THR A 1 537 ? -49.758 1.635 121.011 1.00 87.38 537 THR A C 1
ATOM 4105 O O . THR A 1 537 ? -49.909 0.746 121.849 1.00 87.38 537 THR A O 1
ATOM 4108 N N . SER A 1 538 ? -49.000 2.703 121.272 1.00 86.25 538 SER A N 1
ATOM 4109 C CA . SER A 1 538 ? -48.207 2.845 122.506 1.00 86.25 538 SER A CA 1
ATOM 4110 C C . SER A 1 538 ? -49.041 2.958 123.787 1.00 86.25 538 SER A C 1
ATOM 4112 O O . SER A 1 538 ? -48.516 2.775 124.885 1.00 86.25 538 SER A O 1
ATOM 4114 N N . SER A 1 539 ? -50.331 3.276 123.672 1.00 85.94 539 SER A N 1
ATOM 4115 C CA . SER A 1 539 ? -51.255 3.368 124.797 1.00 85.94 539 SER A CA 1
ATOM 4116 C C . SER A 1 539 ? -52.711 3.249 124.327 1.00 85.94 539 SER A C 1
ATOM 4118 O O . SER A 1 539 ? -53.005 3.514 123.159 1.00 85.94 539 SER A O 1
ATOM 4120 N N . PRO A 1 540 ? -53.657 2.952 125.239 1.00 82.81 540 PRO A N 1
ATOM 4121 C CA . PRO A 1 540 ? -55.094 2.960 124.946 1.00 82.81 540 PRO A CA 1
ATOM 4122 C C . PRO A 1 540 ? -55.634 4.266 124.343 1.00 82.81 540 PRO A C 1
ATOM 4124 O O . PRO A 1 540 ? -56.684 4.255 123.710 1.00 82.81 540 PRO A O 1
ATOM 4127 N N . SER A 1 541 ? -54.955 5.394 124.574 1.00 86.06 541 SER A N 1
ATOM 4128 C CA . SER A 1 541 ? -55.350 6.720 124.083 1.00 86.06 541 SER A CA 1
ATOM 4129 C C . SER A 1 541 ? -54.609 7.150 122.815 1.00 86.06 541 SER A C 1
ATOM 4131 O O . SER A 1 541 ? -54.957 8.179 122.237 1.00 86.06 541 SER A O 1
ATOM 4133 N N . SER A 1 542 ? -53.599 6.393 122.370 1.00 90.44 542 SER A N 1
ATOM 4134 C CA . SER A 1 542 ? -52.898 6.687 121.124 1.00 90.44 542 SER A CA 1
ATOM 4135 C C . SER A 1 542 ? -53.680 6.145 119.933 1.00 90.44 542 SER A C 1
ATOM 4137 O O . SER A 1 542 ? -53.964 4.949 119.852 1.00 90.44 542 SER A O 1
ATOM 4139 N N . ASN A 1 543 ? -53.978 7.029 118.983 1.00 90.81 543 ASN A N 1
ATOM 4140 C CA . ASN A 1 543 ? -54.621 6.673 117.718 1.00 90.81 543 ASN A CA 1
ATOM 4141 C C . ASN A 1 543 ? -53.601 6.380 116.611 1.00 90.81 543 ASN A C 1
ATOM 4143 O O . ASN A 1 543 ? -53.990 5.923 115.545 1.00 90.81 543 ASN A O 1
ATOM 4147 N N . LYS A 1 544 ? -52.305 6.629 116.849 1.00 92.00 544 LYS A N 1
ATOM 4148 C CA . LYS A 1 544 ? -51.252 6.495 115.837 1.00 92.00 544 LYS A CA 1
ATOM 4149 C C . LYS A 1 544 ? -50.136 5.560 116.282 1.00 92.00 544 LYS A C 1
ATOM 4151 O O . LYS A 1 544 ? -49.788 5.515 117.465 1.00 92.00 544 LYS A O 1
ATOM 4156 N N . VAL A 1 545 ? -49.546 4.853 115.321 1.00 93.12 545 VAL A N 1
ATOM 4157 C CA . VAL A 1 545 ? -48.339 4.044 115.528 1.00 93.12 545 VAL A CA 1
ATOM 4158 C C . VAL A 1 545 ? -47.478 4.004 114.269 1.00 93.12 545 VAL A C 1
ATOM 4160 O O . VAL A 1 545 ? -47.991 3.988 113.151 1.00 93.12 545 VAL A O 1
ATOM 4163 N N . SER A 1 546 ? -46.159 3.981 114.457 1.00 92.12 546 SER A N 1
ATOM 4164 C CA . SER A 1 546 ? -45.212 3.709 113.378 1.00 92.12 546 SER A CA 1
ATOM 4165 C C . SER A 1 546 ? -45.226 2.221 113.042 1.00 92.12 546 SER A C 1
ATOM 4167 O O . SER A 1 546 ? -44.895 1.385 113.881 1.00 92.12 546 SER A O 1
ATOM 4169 N N . VAL A 1 547 ? -45.590 1.901 111.807 1.00 93.12 547 VAL A N 1
ATOM 4170 C CA . VAL A 1 547 ? -45.585 0.559 111.235 1.00 93.12 547 VAL A CA 1
ATOM 4171 C C . VAL A 1 547 ? -44.359 0.421 110.342 1.00 93.12 547 VAL A C 1
ATOM 4173 O O . VAL A 1 547 ? -44.159 1.208 109.417 1.00 93.12 547 VAL A O 1
ATOM 4176 N N . TYR A 1 548 ? -43.536 -0.585 110.623 1.00 92.62 548 TYR A N 1
ATOM 4177 C CA . TYR A 1 548 ? -42.419 -0.962 109.765 1.00 92.62 548 TYR A CA 1
ATOM 4178 C C . TYR A 1 548 ? -42.911 -1.954 108.708 1.00 92.62 548 TYR A C 1
ATOM 4180 O O . TYR A 1 548 ? -43.253 -3.093 109.033 1.00 92.62 548 TYR A O 1
ATOM 4188 N N . LEU A 1 549 ? -42.979 -1.500 107.457 1.00 95.62 549 LEU A N 1
ATOM 4189 C CA . LEU A 1 549 ? -43.354 -2.312 106.305 1.00 95.62 549 LEU A CA 1
ATOM 4190 C C . LEU A 1 549 ? -42.085 -2.853 105.652 1.00 95.62 549 LEU A C 1
ATOM 4192 O O . LEU A 1 549 ? -41.125 -2.110 105.437 1.00 95.62 549 LEU A O 1
ATOM 4196 N N . ALA A 1 550 ? -42.088 -4.144 105.335 1.00 93.75 550 ALA A N 1
ATOM 4197 C CA . ALA A 1 550 ? -40.971 -4.810 104.686 1.00 93.75 550 ALA A CA 1
ATOM 4198 C C . ALA A 1 550 ? -41.464 -5.854 103.679 1.00 93.75 550 ALA A C 1
ATOM 4200 O O . ALA A 1 550 ? -42.526 -6.453 103.867 1.00 93.75 550 ALA A O 1
ATOM 4201 N N . ALA A 1 551 ? -40.692 -6.055 102.614 1.00 94.25 551 ALA A N 1
ATOM 4202 C CA . ALA A 1 551 ? -40.914 -7.080 101.605 1.00 94.25 551 ALA A CA 1
ATOM 4203 C C . ALA A 1 551 ? -39.580 -7.638 101.095 1.00 94.25 551 ALA A C 1
ATOM 4205 O O . ALA A 1 551 ? -38.597 -6.905 100.979 1.00 94.25 551 ALA A O 1
ATOM 4206 N N . SER A 1 552 ? -39.553 -8.929 100.772 1.00 92.50 552 SER A N 1
ATOM 4207 C CA . SER A 1 552 ? -38.486 -9.551 99.991 1.00 92.50 552 SER A CA 1
ATOM 4208 C C . SER A 1 552 ? -38.812 -9.405 98.510 1.00 92.50 552 SER A C 1
ATOM 4210 O O . SER A 1 552 ? -39.860 -9.873 98.074 1.00 92.50 552 SER A O 1
ATOM 4212 N N . ILE A 1 553 ? -37.918 -8.783 97.750 1.00 95.06 553 ILE A N 1
ATOM 4213 C CA . ILE A 1 553 ? -38.010 -8.642 96.299 1.00 95.06 553 ILE A CA 1
ATOM 4214 C C . ILE A 1 553 ? -37.010 -9.596 95.662 1.00 95.06 553 ILE A C 1
ATOM 4216 O O . ILE A 1 553 ? -35.842 -9.624 96.060 1.00 95.06 553 ILE A O 1
ATOM 4220 N N . GLN A 1 554 ? -37.477 -10.387 94.707 1.00 92.56 554 GLN A N 1
ATOM 4221 C CA . GLN A 1 554 ? -36.685 -11.403 94.028 1.00 92.56 554 GLN A CA 1
ATOM 4222 C C . GLN A 1 554 ? -36.882 -11.292 92.523 1.00 92.56 554 GLN A C 1
ATOM 4224 O O . GLN A 1 554 ? -38.006 -11.157 92.049 1.00 92.56 554 GLN A O 1
ATOM 4229 N N . ASP A 1 555 ? -35.781 -11.346 91.793 1.00 93.62 555 ASP A N 1
ATOM 4230 C CA . ASP A 1 555 ? -35.756 -11.599 90.361 1.00 93.62 555 ASP A CA 1
ATOM 4231 C C . ASP A 1 555 ? -36.252 -13.028 90.088 1.00 93.62 555 ASP A C 1
ATOM 4233 O O . ASP A 1 555 ? -35.931 -13.965 90.831 1.00 93.62 555 ASP A O 1
ATOM 4237 N N . ILE A 1 556 ? -37.046 -13.197 89.034 1.00 90.94 556 ILE A N 1
ATOM 4238 C CA . ILE A 1 556 ? -37.654 -14.485 88.674 1.00 90.94 556 ILE A CA 1
ATOM 4239 C C . ILE A 1 556 ? -36.628 -15.582 88.356 1.00 90.94 556 ILE A C 1
ATOM 4241 O O . ILE A 1 556 ? -36.924 -16.760 88.560 1.00 90.94 556 ILE A O 1
ATOM 4245 N N . THR A 1 557 ? -35.401 -15.232 87.957 1.00 90.12 557 THR A N 1
ATOM 4246 C CA . THR A 1 557 ? -34.333 -16.202 87.660 1.00 90.12 557 THR A CA 1
ATOM 4247 C C . THR A 1 557 ? -33.929 -17.021 88.893 1.00 90.12 557 THR A C 1
ATOM 4249 O O . THR A 1 557 ? -33.419 -18.137 88.765 1.00 90.12 557 THR A O 1
ATOM 4252 N N . ASP A 1 558 ? -34.138 -16.493 90.102 1.00 84.38 558 ASP A N 1
ATOM 4253 C CA . ASP A 1 558 ? -33.872 -17.203 91.362 1.00 84.38 558 ASP A CA 1
ATOM 4254 C C . ASP A 1 558 ? -35.102 -17.978 91.886 1.00 84.38 558 ASP A C 1
ATOM 4256 O O . ASP A 1 558 ? -35.062 -18.550 92.979 1.00 84.38 558 ASP A O 1
ATOM 4260 N N . LEU A 1 559 ? -36.174 -18.065 91.087 1.00 85.56 559 LEU A N 1
ATOM 4261 C CA . LEU A 1 559 ? -37.403 -18.811 91.366 1.00 85.56 559 LEU A CA 1
ATOM 4262 C C . LEU A 1 559 ? -37.670 -19.877 90.285 1.00 85.56 559 LEU A C 1
ATOM 4264 O O . LEU A 1 559 ? -38.581 -19.734 89.466 1.00 85.56 559 LEU A O 1
ATOM 4268 N N . PRO A 1 560 ? -36.898 -20.983 90.269 1.00 75.00 560 PRO A N 1
ATOM 4269 C CA . PRO A 1 560 ? -37.101 -22.061 89.307 1.00 75.00 560 PRO A CA 1
ATOM 4270 C C . PRO A 1 560 ? -38.483 -22.701 89.510 1.00 75.00 560 PRO A C 1
ATOM 4272 O O . PRO A 1 560 ? -38.734 -23.360 90.520 1.00 75.00 560 PRO A O 1
ATOM 4275 N N . GLY A 1 561 ? -39.378 -22.492 88.543 1.00 80.19 561 GLY A N 1
ATOM 4276 C CA . GLY A 1 561 ? -40.784 -22.913 88.596 1.00 80.19 561 GLY A CA 1
ATOM 4277 C C . GLY A 1 561 ? -41.789 -21.770 88.443 1.00 80.19 561 GLY A C 1
ATOM 4278 O O . GLY A 1 561 ? -42.985 -22.036 88.327 1.00 80.19 561 GLY A O 1
ATOM 4279 N N . ASP A 1 562 ? -41.325 -20.520 88.415 1.00 87.94 562 ASP A N 1
ATOM 4280 C CA . ASP A 1 562 ? -42.175 -19.375 88.114 1.00 87.94 562 ASP A CA 1
ATOM 4281 C C . ASP A 1 562 ? -42.647 -19.384 86.637 1.00 87.94 562 ASP A C 1
ATOM 4283 O O . ASP A 1 562 ? -41.839 -19.665 85.749 1.00 87.94 562 ASP A O 1
ATOM 4287 N N . PRO A 1 563 ? -43.924 -19.075 86.327 1.00 85.19 563 PRO A N 1
ATOM 4288 C CA . PRO A 1 563 ? -44.422 -19.041 84.947 1.00 85.19 563 PRO A CA 1
ATOM 4289 C C . PRO A 1 563 ? -43.713 -18.046 84.020 1.00 85.19 563 PRO A C 1
ATOM 4291 O O . PRO A 1 563 ? -43.749 -18.234 82.806 1.00 85.19 563 PRO A O 1
ATOM 4294 N N . ALA A 1 564 ? -43.112 -16.992 84.575 1.00 87.62 564 ALA A N 1
ATOM 4295 C CA . ALA A 1 564 ? -42.356 -15.991 83.831 1.00 87.62 564 ALA A CA 1
ATOM 4296 C C . ALA A 1 564 ? -40.851 -16.300 83.776 1.00 87.62 564 ALA A C 1
ATOM 4298 O O . ALA A 1 564 ? -40.120 -15.519 83.194 1.00 87.62 564 ALA A O 1
ATOM 4299 N N . TYR A 1 565 ? -40.385 -17.413 84.362 1.00 88.81 565 TYR A N 1
ATOM 4300 C CA . TYR A 1 565 ? -38.962 -17.740 84.492 1.00 88.81 565 TYR A CA 1
ATOM 4301 C C . TYR A 1 565 ? -38.179 -17.618 83.175 1.00 88.81 565 TYR A C 1
ATOM 4303 O O . TYR A 1 565 ? -38.491 -18.290 82.186 1.00 88.81 565 TYR A O 1
ATOM 4311 N N . ASP A 1 566 ? -37.074 -16.880 83.230 1.00 88.62 566 ASP A N 1
ATOM 4312 C CA . ASP A 1 566 ? -35.994 -16.931 82.258 1.00 88.62 566 ASP A CA 1
ATOM 4313 C C . ASP A 1 566 ? -34.634 -17.154 82.950 1.00 88.62 566 ASP A C 1
ATOM 4315 O O . ASP A 1 566 ? -34.527 -17.362 84.162 1.00 88.62 566 ASP A O 1
ATOM 4319 N N . GLN A 1 567 ? -33.573 -17.202 82.146 1.00 89.88 567 GLN A N 1
ATOM 4320 C CA . GLN A 1 567 ? -32.202 -17.414 82.617 1.00 89.88 567 GLN A CA 1
ATOM 4321 C C . GLN A 1 567 ? -31.417 -16.099 82.799 1.00 89.88 567 GLN A C 1
ATOM 4323 O O . GLN A 1 567 ? -30.211 -16.133 83.072 1.00 89.88 567 GLN A O 1
ATOM 4328 N N . HIS A 1 568 ? -32.058 -14.954 82.589 1.00 90.50 568 HIS A N 1
ATOM 4329 C CA . HIS A 1 568 ? -31.446 -13.644 82.448 1.00 90.50 568 HIS A CA 1
ATOM 4330 C C . HIS A 1 568 ? -31.824 -12.777 83.651 1.00 90.50 568 HIS A C 1
ATOM 4332 O O . HIS A 1 568 ? -32.704 -11.936 83.605 1.00 90.50 568 HIS A O 1
ATOM 4338 N N . GLY A 1 569 ? -31.106 -12.991 84.756 1.00 87.94 569 GLY A N 1
ATOM 4339 C CA . GLY A 1 569 ? -31.346 -12.241 85.988 1.00 87.94 569 GLY A CA 1
ATOM 4340 C C . GLY A 1 569 ? -30.635 -10.891 86.014 1.00 87.94 569 GLY A C 1
ATOM 4341 O O . GLY A 1 569 ? -29.428 -10.801 85.751 1.00 87.94 569 GLY A O 1
ATOM 4342 N N . GLY A 1 570 ? -31.364 -9.856 86.419 1.00 89.81 570 GLY A N 1
ATOM 4343 C CA . GLY A 1 570 ? -30.857 -8.502 86.604 1.00 89.81 570 GLY A CA 1
ATOM 4344 C C . GLY A 1 570 ? -30.373 -8.195 88.030 1.00 89.81 570 GLY A C 1
ATOM 4345 O O . GLY A 1 570 ? -30.226 -9.068 88.888 1.00 89.81 570 GLY A O 1
ATOM 4346 N N . ASP A 1 571 ? -30.092 -6.913 88.288 1.00 92.81 571 ASP A N 1
ATOM 4347 C CA . ASP A 1 571 ? -29.769 -6.409 89.627 1.00 92.81 571 ASP A CA 1
ATOM 4348 C C . ASP A 1 571 ? -31.000 -5.786 90.284 1.00 92.81 571 ASP A C 1
ATOM 4350 O O . ASP A 1 571 ? -31.416 -4.671 89.937 1.00 92.81 571 ASP A O 1
ATOM 4354 N N . ILE A 1 572 ? -31.539 -6.475 91.290 1.00 93.12 572 ILE A N 1
ATOM 4355 C CA . ILE A 1 572 ? -32.782 -6.104 91.965 1.00 93.12 572 ILE A CA 1
ATOM 4356 C C . ILE A 1 572 ? -32.695 -4.740 92.654 1.00 93.12 572 ILE A C 1
ATOM 4358 O O . ILE A 1 572 ? -33.715 -4.097 92.878 1.00 93.12 572 ILE A O 1
ATOM 4362 N N . ARG A 1 573 ? -31.486 -4.229 92.936 1.00 94.12 573 ARG A N 1
ATOM 4363 C CA . ARG A 1 573 ? -31.286 -2.883 93.509 1.00 94.12 573 ARG A CA 1
ATOM 4364 C C . ARG A 1 573 ? -31.759 -1.759 92.590 1.00 94.12 573 ARG A C 1
ATOM 4366 O O . ARG A 1 573 ? -31.921 -0.633 93.052 1.00 94.12 573 ARG A O 1
ATOM 4373 N N . THR A 1 574 ? -31.954 -2.049 91.306 1.00 93.62 574 THR A N 1
ATOM 4374 C CA . THR A 1 574 ? -32.476 -1.097 90.318 1.00 93.62 574 THR A CA 1
ATOM 4375 C C . THR A 1 574 ? -34.006 -1.024 90.289 1.00 93.62 574 THR A C 1
ATOM 4377 O O . THR A 1 574 ? -34.572 -0.166 89.604 1.00 93.62 574 THR A O 1
ATOM 4380 N N . ALA A 1 575 ? -34.683 -1.888 91.048 1.00 94.06 575 ALA A N 1
ATOM 4381 C CA . ALA A 1 575 ? -36.115 -1.800 91.262 1.00 94.06 575 ALA A CA 1
ATOM 4382 C C . ALA A 1 575 ? -36.469 -0.689 92.266 1.00 94.06 575 ALA A C 1
ATOM 4384 O O . ALA A 1 575 ? -35.719 -0.378 93.194 1.00 94.06 575 ALA A O 1
ATOM 4385 N N . THR A 1 576 ? -37.656 -0.116 92.110 1.00 94.56 576 THR A N 1
ATOM 4386 C CA . THR A 1 576 ? -38.295 0.751 93.105 1.00 94.56 576 THR A CA 1
ATOM 4387 C C . THR A 1 576 ? -39.431 -0.009 93.769 1.00 94.56 576 THR A C 1
ATOM 4389 O O . THR A 1 576 ? -40.119 -0.784 93.113 1.00 94.56 576 THR A O 1
ATOM 4392 N N . VAL A 1 577 ? -39.638 0.191 95.073 1.00 96.31 577 VAL A N 1
ATOM 4393 C CA . VAL A 1 577 ? -40.705 -0.499 95.814 1.00 96.31 577 VAL A CA 1
ATOM 4394 C C . VAL A 1 577 ? -41.562 0.507 96.551 1.00 96.31 577 VAL A C 1
ATOM 4396 O O . VAL A 1 577 ? -41.069 1.314 97.342 1.00 96.31 577 VAL A O 1
ATOM 4399 N N . THR A 1 578 ? -42.863 0.427 96.323 1.00 96.88 578 THR A N 1
ATOM 4400 C CA . THR A 1 578 ? -43.858 1.262 96.981 1.00 96.88 578 THR A CA 1
ATOM 4401 C C . THR A 1 578 ? -44.884 0.374 97.663 1.00 96.88 578 THR A C 1
ATOM 4403 O O . THR A 1 578 ? -45.483 -0.496 97.035 1.00 96.88 578 THR A O 1
ATOM 4406 N N . PHE A 1 579 ? -45.098 0.607 98.955 1.00 97.00 579 PHE A N 1
ATOM 4407 C CA . PHE A 1 579 ? -46.189 -0.014 99.691 1.00 97.00 579 PHE A CA 1
ATOM 4408 C C . PHE A 1 579 ? -47.429 0.864 99.556 1.00 97.00 579 PHE A C 1
ATOM 4410 O O . PHE A 1 579 ? -47.368 2.078 99.773 1.00 97.00 579 PHE A O 1
ATOM 4417 N N . VAL A 1 580 ? -48.556 0.259 99.202 1.00 96.50 580 VAL A N 1
ATOM 4418 C CA . VAL A 1 580 ? -49.820 0.956 98.942 1.00 96.50 580 VAL A CA 1
ATOM 4419 C C . VAL A 1 580 ? -50.940 0.382 99.794 1.00 96.50 580 VAL A C 1
ATOM 4421 O O . VAL A 1 580 ? -50.933 -0.797 100.131 1.00 96.50 580 VAL A O 1
ATOM 4424 N N . ASN A 1 581 ? -51.927 1.206 100.125 1.00 94.56 581 ASN A N 1
ATOM 4425 C CA . ASN A 1 581 ? -53.156 0.756 100.753 1.00 94.56 581 ASN A CA 1
ATOM 4426 C C . ASN A 1 581 ? -54.174 0.404 99.670 1.00 94.56 581 ASN A C 1
ATOM 4428 O O . ASN A 1 581 ? -54.698 1.295 98.993 1.00 94.56 581 ASN A O 1
ATOM 4432 N N . ARG A 1 582 ? -54.471 -0.886 99.518 1.00 92.69 582 ARG A N 1
ATOM 4433 C CA . ARG A 1 582 ? -55.462 -1.367 98.550 1.00 92.69 582 ARG A CA 1
ATOM 4434 C C . ARG A 1 582 ? -56.875 -0.905 98.906 1.00 92.69 582 ARG A C 1
ATOM 4436 O O . ARG A 1 582 ? -57.639 -0.592 98.000 1.00 92.69 582 ARG A O 1
ATOM 4443 N N . ASP A 1 583 ? -57.177 -0.740 100.194 1.00 90.50 583 ASP A N 1
ATOM 4444 C CA . ASP A 1 583 ? -58.496 -0.298 100.674 1.00 90.50 583 ASP A CA 1
ATOM 4445 C C . ASP A 1 583 ? -58.756 1.194 100.393 1.00 90.50 583 ASP A C 1
ATOM 4447 O O . ASP A 1 583 ? -59.888 1.668 100.473 1.00 90.50 583 ASP A O 1
ATOM 4451 N N . ALA A 1 584 ? -57.707 1.951 100.055 1.00 89.69 584 ALA A N 1
ATOM 4452 C CA . ALA A 1 584 ? -57.761 3.387 99.797 1.00 89.69 584 ALA A CA 1
ATOM 4453 C C . ALA A 1 584 ? -57.276 3.733 98.379 1.00 89.69 584 ALA A C 1
ATOM 4455 O O . ALA A 1 584 ? -56.464 4.640 98.203 1.00 89.69 584 ALA A O 1
ATOM 4456 N N . ASN A 1 585 ? -57.758 3.004 97.365 1.00 89.75 585 ASN A N 1
ATOM 4457 C CA . ASN A 1 585 ? -57.444 3.230 95.946 1.00 89.75 585 ASN A CA 1
ATOM 4458 C C . ASN A 1 585 ? -55.928 3.301 95.659 1.00 89.75 585 ASN A C 1
ATOM 4460 O O . ASN A 1 585 ? -55.445 4.213 94.989 1.00 89.75 585 ASN A O 1
ATOM 4464 N N . ASN A 1 586 ? -55.169 2.348 96.212 1.00 91.50 586 ASN A N 1
ATOM 4465 C CA . ASN A 1 586 ? -53.707 2.282 96.118 1.00 91.50 586 ASN A CA 1
ATOM 4466 C C . ASN A 1 586 ? -52.984 3.535 96.652 1.00 91.50 586 ASN A C 1
ATOM 4468 O O . ASN A 1 586 ? -51.894 3.864 96.181 1.00 91.50 586 ASN A O 1
ATOM 4472 N N . ALA A 1 587 ? -53.556 4.235 97.638 1.00 93.62 587 ALA A N 1
ATOM 4473 C CA . ALA A 1 587 ? -52.876 5.346 98.297 1.00 93.62 587 ALA A CA 1
ATOM 4474 C C . ALA A 1 587 ? -51.502 4.895 98.821 1.00 93.62 587 ALA A C 1
ATOM 4476 O O . ALA A 1 587 ? -51.397 3.890 99.524 1.00 93.62 587 ALA A O 1
ATOM 4477 N N . VAL A 1 588 ? -50.447 5.637 98.478 1.00 95.62 588 VAL A N 1
ATOM 4478 C CA . VAL A 1 588 ? -49.076 5.309 98.887 1.00 95.62 588 VAL A CA 1
ATOM 4479 C C . VAL A 1 588 ? -48.954 5.407 100.405 1.00 95.62 588 VAL A C 1
ATOM 4481 O O . VAL A 1 588 ? -49.172 6.469 100.986 1.00 95.62 588 VAL A O 1
ATOM 4484 N N . LEU A 1 589 ? -48.583 4.295 101.039 1.00 95.88 589 LEU A N 1
ATOM 4485 C CA . LEU A 1 589 ? -48.287 4.232 102.468 1.00 95.88 589 LEU A CA 1
ATOM 4486 C C . LEU A 1 589 ? -46.881 4.762 102.728 1.00 95.88 589 LEU A C 1
ATOM 4488 O O . LEU A 1 589 ? -46.682 5.682 103.520 1.00 95.88 589 LEU A O 1
ATOM 4492 N N . CYS A 1 590 ? -45.907 4.188 102.023 1.00 96.00 590 CYS A N 1
ATOM 4493 C CA . CYS A 1 590 ? -44.538 4.671 101.968 1.00 96.00 590 CYS A CA 1
ATOM 4494 C C . CYS A 1 590 ? -43.808 4.092 100.749 1.00 96.00 590 CYS A C 1
ATOM 4496 O O . CYS A 1 590 ? -44.176 3.045 100.213 1.00 96.00 590 CYS A O 1
ATOM 4498 N N . THR A 1 591 ? -42.748 4.777 100.326 1.00 95.56 591 THR A N 1
ATOM 4499 C CA . THR A 1 591 ? -41.799 4.274 99.327 1.00 95.56 591 THR A CA 1
ATOM 4500 C C . THR A 1 591 ? -40.566 3.767 100.057 1.00 95.56 591 THR A C 1
ATOM 4502 O O . THR A 1 591 ? -40.031 4.462 100.925 1.00 95.56 591 THR A O 1
ATOM 4505 N N . ALA A 1 592 ? -40.137 2.548 99.738 1.00 93.75 592 ALA A N 1
ATOM 4506 C CA . ALA A 1 592 ? -38.948 1.958 100.327 1.00 93.75 592 ALA A CA 1
ATOM 4507 C C . ALA A 1 592 ? -37.692 2.754 99.946 1.00 93.75 592 ALA A C 1
ATOM 4509 O O . ALA A 1 592 ? -37.606 3.333 98.861 1.00 93.75 592 ALA A O 1
ATOM 4510 N N . GLY A 1 593 ? -36.699 2.749 100.837 1.00 88.00 593 GLY A N 1
ATOM 4511 C CA . GLY A 1 593 ? -35.340 3.134 100.458 1.00 88.00 593 GLY A CA 1
ATOM 4512 C C . GLY A 1 593 ? -34.722 2.131 99.467 1.00 88.00 593 GLY A C 1
ATOM 4513 O O . GLY A 1 593 ? -35.379 1.162 99.080 1.00 88.00 593 GLY A O 1
ATOM 4514 N N . PRO A 1 594 ? -33.449 2.321 99.073 1.00 91.38 594 PRO A N 1
ATOM 4515 C CA . PRO A 1 594 ? -32.750 1.377 98.202 1.00 91.38 594 PRO A CA 1
ATOM 4516 C C . PRO A 1 594 ? -32.830 -0.054 98.743 1.00 91.38 594 PRO A C 1
ATOM 4518 O O . PRO A 1 594 ? -32.584 -0.274 99.935 1.00 91.38 594 PRO A O 1
ATOM 4521 N N . ILE A 1 595 ? -33.147 -1.017 97.873 1.00 94.50 595 ILE A N 1
ATOM 4522 C CA . ILE A 1 595 ? -33.212 -2.434 98.246 1.00 94.50 595 ILE A CA 1
ATOM 4523 C C . ILE A 1 595 ? -31.857 -2.877 98.803 1.00 94.50 595 ILE A C 1
ATOM 4525 O O . ILE A 1 595 ? -30.807 -2.633 98.205 1.00 94.50 595 ILE A O 1
ATOM 4529 N N . GLN A 1 596 ? -31.888 -3.530 99.960 1.00 93.06 596 GLN A N 1
ATOM 4530 C CA . GLN A 1 596 ? -30.709 -4.111 100.597 1.00 93.06 596 GLN A CA 1
ATOM 4531 C C . GLN A 1 596 ? -30.634 -5.592 100.230 1.00 93.06 596 GLN A C 1
ATOM 4533 O O . GLN A 1 596 ? -31.579 -6.325 100.490 1.00 93.06 596 GLN A O 1
ATOM 4538 N N . LEU A 1 597 ? -29.542 -6.047 99.614 1.00 93.38 597 LEU A N 1
ATOM 4539 C CA . LEU A 1 597 ? -29.412 -7.447 99.187 1.00 93.38 597 LEU A CA 1
ATOM 4540 C C . LEU A 1 597 ? -29.423 -8.412 100.380 1.00 93.38 597 LEU A C 1
ATOM 4542 O O . LEU A 1 597 ? -28.837 -8.115 101.422 1.00 93.38 597 LEU A O 1
ATOM 4546 N N . HIS A 1 598 ? -30.037 -9.585 100.202 1.00 88.12 598 HIS A N 1
ATOM 4547 C CA . HIS A 1 598 ? -30.025 -10.649 101.217 1.00 88.12 598 HIS A CA 1
ATOM 4548 C C . HIS A 1 598 ? -28.636 -11.291 101.352 1.00 88.12 598 HIS A C 1
ATOM 4550 O O . HIS A 1 598 ? -28.177 -11.547 102.463 1.00 88.12 598 HIS A O 1
ATOM 4556 N N . ASP A 1 599 ? -27.945 -11.507 100.227 1.00 88.19 599 ASP A N 1
ATOM 4557 C CA . ASP A 1 599 ? -26.515 -11.839 100.155 1.00 88.19 599 ASP A CA 1
ATOM 4558 C C . ASP A 1 599 ? -25.836 -10.766 99.285 1.00 88.19 599 ASP A C 1
ATOM 4560 O O . ASP A 1 599 ? -26.227 -10.607 98.129 1.00 88.19 599 ASP A O 1
ATOM 4564 N N . PRO A 1 600 ? -24.807 -10.043 99.768 1.00 86.50 600 PRO A N 1
ATOM 4565 C CA . PRO A 1 600 ? -24.087 -9.041 98.975 1.00 86.50 600 PRO A CA 1
ATOM 4566 C C . PRO A 1 600 ? -23.510 -9.552 97.644 1.00 86.50 600 PRO A C 1
ATOM 4568 O O . PRO A 1 600 ? -23.170 -8.746 96.780 1.00 86.50 600 PRO A O 1
ATOM 4571 N N . ARG A 1 601 ? -23.357 -10.873 97.486 1.00 88.94 601 ARG A N 1
ATOM 4572 C CA . ARG A 1 601 ? -22.868 -11.529 96.265 1.00 88.94 601 ARG A CA 1
ATOM 4573 C C . ARG A 1 601 ? -23.988 -11.963 95.323 1.00 88.94 601 ARG A C 1
ATOM 4575 O O . ARG A 1 601 ? -23.688 -12.299 94.181 1.00 88.94 601 ARG A O 1
ATOM 4582 N N . ASN A 1 602 ? -25.239 -11.976 95.783 1.00 89.38 602 ASN A N 1
ATOM 4583 C CA . ASN A 1 602 ? -26.392 -12.305 94.959 1.00 89.38 602 ASN A CA 1
ATOM 4584 C C . ASN A 1 602 ? -27.217 -11.036 94.672 1.00 89.38 602 ASN A C 1
ATOM 4586 O O . ASN A 1 602 ? -27.989 -10.606 95.529 1.00 89.38 602 ASN A O 1
ATOM 4590 N N . PRO A 1 603 ? -27.091 -10.435 93.475 1.00 91.12 603 PRO A N 1
ATOM 4591 C CA . PRO A 1 603 ? -27.817 -9.217 93.128 1.00 91.12 603 PRO A CA 1
ATOM 4592 C C . PRO A 1 603 ? -29.308 -9.450 92.841 1.00 91.12 603 PRO A C 1
ATOM 4594 O O . PRO A 1 603 ? -30.028 -8.489 92.601 1.00 91.12 603 PRO A O 1
ATOM 4597 N N . LYS A 1 604 ? -29.784 -10.696 92.864 1.00 92.56 604 LYS A N 1
ATOM 4598 C CA . LYS A 1 604 ? -31.129 -11.070 92.415 1.00 92.56 604 LYS A CA 1
ATOM 4599 C C . LYS A 1 604 ? -32.185 -11.061 93.515 1.00 92.56 604 LYS A C 1
ATOM 4601 O O . LYS A 1 604 ? -33.367 -11.196 93.229 1.00 92.56 604 LYS A O 1
ATOM 4606 N N . ALA A 1 605 ? -31.791 -10.913 94.778 1.00 92.00 605 ALA A N 1
ATOM 4607 C CA . ALA A 1 605 ? -32.723 -10.979 95.896 1.00 92.00 605 ALA A CA 1
ATOM 4608 C C . ALA A 1 605 ? -32.351 -9.988 97.006 1.00 92.00 605 ALA A C 1
ATOM 4610 O O . ALA A 1 605 ? -31.206 -9.939 97.464 1.00 92.00 605 ALA A O 1
ATOM 4611 N N . GLY A 1 606 ? -33.328 -9.221 97.486 1.00 92.50 606 GLY A N 1
ATOM 4612 C CA . GLY A 1 606 ? -33.110 -8.251 98.556 1.00 92.50 606 GLY A CA 1
ATOM 4613 C C . GLY A 1 606 ? -34.370 -7.858 99.315 1.00 92.50 606 GLY A C 1
ATOM 4614 O O . GLY A 1 606 ? -35.484 -8.230 98.962 1.00 92.50 606 GLY A O 1
ATOM 4615 N N . ALA A 1 607 ? -34.190 -7.102 100.391 1.00 92.12 607 ALA A N 1
ATOM 4616 C CA . ALA A 1 607 ? -35.244 -6.563 101.228 1.00 92.12 607 ALA A CA 1
ATOM 4617 C C . ALA A 1 607 ? -35.495 -5.081 100.918 1.00 92.12 607 ALA A C 1
ATOM 4619 O O . ALA A 1 607 ? -34.577 -4.256 100.923 1.00 92.12 607 ALA A O 1
ATOM 4620 N N . ALA A 1 608 ? -36.762 -4.737 100.718 1.00 95.50 608 ALA A N 1
ATOM 4621 C CA . ALA A 1 608 ? -37.260 -3.371 100.678 1.00 95.50 608 ALA A CA 1
ATOM 4622 C C . ALA A 1 608 ? -38.005 -3.075 101.979 1.00 95.50 608 ALA A C 1
ATOM 4624 O O . ALA A 1 608 ? -38.806 -3.892 102.429 1.00 95.50 608 ALA A O 1
ATOM 4625 N N . SER A 1 609 ? -37.770 -1.912 102.586 1.00 94.44 609 SER A N 1
ATOM 4626 C CA . SER A 1 609 ? -38.517 -1.507 103.779 1.00 94.44 609 SER A CA 1
ATOM 4627 C C . SER A 1 609 ? -38.697 0.001 103.893 1.00 94.44 609 SER A C 1
ATOM 4629 O O . SER A 1 609 ? -37.892 0.785 103.382 1.00 94.44 609 SER A O 1
ATOM 4631 N N . CYS A 1 610 ? -39.769 0.402 104.571 1.00 95.75 610 CYS A N 1
ATOM 4632 C CA . CYS A 1 610 ? -40.025 1.777 104.980 1.00 95.75 610 CYS A CA 1
ATOM 4633 C C . CYS A 1 610 ? -40.934 1.823 106.208 1.00 95.75 610 CYS A C 1
ATOM 4635 O O . CYS A 1 610 ? -41.588 0.847 106.572 1.00 95.75 610 CYS A O 1
ATOM 4637 N N . THR A 1 611 ? -40.975 2.987 106.850 1.00 94.69 611 THR A N 1
ATOM 4638 C CA . THR A 1 611 ? -41.871 3.238 107.976 1.00 94.69 611 THR A CA 1
ATOM 4639 C C . THR A 1 611 ? -43.053 4.068 107.503 1.00 94.69 611 THR A C 1
ATOM 4641 O O . THR A 1 611 ? -42.875 5.119 106.889 1.00 94.69 611 THR A O 1
ATOM 4644 N N . TRP A 1 612 ? -44.256 3.618 107.836 1.00 95.44 612 TRP A N 1
ATOM 4645 C CA . TRP A 1 612 ? -45.504 4.337 107.624 1.00 95.44 612 TRP A CA 1
ATOM 4646 C C . TRP A 1 612 ? -46.167 4.623 108.976 1.00 95.44 612 TRP A C 1
ATOM 4648 O O . TRP A 1 612 ? -46.086 3.816 109.895 1.00 95.44 612 TRP A O 1
ATOM 4658 N N . THR A 1 613 ? -46.823 5.773 109.126 1.00 94.19 613 THR A N 1
ATOM 4659 C CA . THR A 1 613 ? -47.591 6.085 110.341 1.00 94.19 613 THR A CA 1
ATOM 4660 C C . THR A 1 613 ? -49.049 5.705 110.122 1.00 94.19 613 THR A C 1
ATOM 4662 O O . THR A 1 613 ? -49.770 6.419 109.425 1.00 94.19 613 THR A O 1
ATOM 4665 N N . ALA A 1 614 ? -49.486 4.614 110.747 1.00 92.38 614 ALA A N 1
ATOM 4666 C CA . ALA A 1 614 ? -50.882 4.198 110.735 1.00 92.38 614 ALA A CA 1
ATOM 4667 C C . ALA A 1 614 ? -51.705 5.027 111.724 1.00 92.38 614 ALA A C 1
ATOM 4669 O O . ALA A 1 614 ? -51.248 5.293 112.839 1.00 92.38 614 ALA A O 1
ATOM 4670 N N . ASP A 1 615 ? -52.925 5.399 111.334 1.00 91.75 615 ASP A N 1
ATOM 4671 C CA . ASP A 1 615 ? -53.901 6.085 112.185 1.00 91.75 615 ASP A CA 1
ATOM 4672 C C . ASP A 1 615 ? -55.184 5.250 112.254 1.00 91.75 615 ASP A C 1
ATOM 4674 O O . ASP A 1 615 ? -55.845 5.032 111.240 1.00 91.75 615 ASP A O 1
ATOM 4678 N N . VAL A 1 616 ? -55.524 4.762 113.447 1.00 88.31 616 VAL A N 1
ATOM 4679 C CA . VAL A 1 616 ? -56.769 4.017 113.701 1.00 88.31 616 VAL A CA 1
ATOM 4680 C C . VAL A 1 616 ? -57.933 4.940 114.073 1.00 88.31 616 VAL A C 1
ATOM 4682 O O . VAL A 1 616 ? -59.056 4.482 114.287 1.00 88.31 616 VAL A O 1
ATOM 4685 N N . GLY A 1 617 ? -57.689 6.250 114.180 1.00 88.69 617 GLY A N 1
ATOM 4686 C CA . GLY A 1 617 ? -58.682 7.241 114.569 1.00 88.69 617 GLY A CA 1
ATOM 4687 C C . GLY A 1 617 ? -59.377 6.876 115.883 1.00 88.69 617 GLY A C 1
ATOM 4688 O O . GLY A 1 617 ? -58.749 6.501 116.876 1.00 88.69 617 GLY A O 1
ATOM 4689 N N . GLY A 1 618 ? -60.707 6.976 115.893 1.00 83.62 618 GLY A N 1
ATOM 4690 C CA . GLY A 1 618 ? -61.531 6.602 117.044 1.00 83.62 618 GLY A CA 1
ATOM 4691 C C . GLY A 1 618 ? -61.701 5.093 117.252 1.00 83.62 618 GLY A C 1
ATOM 4692 O O . GLY A 1 618 ? -62.184 4.706 118.310 1.00 83.62 618 GLY A O 1
ATOM 4693 N N . ALA A 1 619 ? -61.311 4.248 116.292 1.00 84.88 619 ALA A N 1
ATOM 4694 C CA . ALA A 1 619 ? -61.536 2.807 116.370 1.00 84.88 619 ALA A CA 1
ATOM 4695 C C . ALA A 1 619 ? -60.609 2.126 117.393 1.00 84.88 619 ALA A C 1
ATOM 4697 O O . ALA A 1 619 ? -59.521 2.623 117.705 1.00 84.88 619 ALA A O 1
ATOM 4698 N N . ASP A 1 620 ? -61.049 0.974 117.905 1.00 84.88 620 ASP A N 1
ATOM 4699 C CA . ASP A 1 620 ? -60.253 0.112 118.790 1.00 84.88 620 ASP A CA 1
ATOM 4700 C C . ASP A 1 620 ? -59.197 -0.681 117.994 1.00 84.88 620 ASP A C 1
ATOM 4702 O O . ASP A 1 620 ? -58.107 -0.959 118.502 1.00 84.88 620 ASP A O 1
ATOM 4706 N N . SER A 1 621 ? -59.502 -1.008 116.731 1.00 84.06 621 SER A N 1
ATOM 4707 C CA . SER A 1 621 ? -58.592 -1.624 115.763 1.00 84.06 621 SER A CA 1
ATOM 4708 C C . SER A 1 621 ? -59.017 -1.321 114.319 1.00 84.06 621 SER A C 1
ATOM 4710 O O . SER A 1 621 ? -60.209 -1.165 114.055 1.00 84.06 621 SER A O 1
ATOM 4712 N N . VAL A 1 622 ? -58.049 -1.238 113.400 1.00 88.75 622 VAL A N 1
ATOM 4713 C CA . VAL A 1 622 ? -58.253 -1.114 111.946 1.00 88.75 622 VAL A CA 1
ATOM 4714 C C . VAL A 1 622 ? -57.332 -2.099 111.224 1.00 88.75 622 VAL A C 1
ATOM 4716 O O . VAL A 1 622 ? -56.183 -2.288 111.631 1.00 88.75 622 VAL A O 1
ATOM 4719 N N . GLN A 1 623 ? -57.838 -2.721 110.161 1.00 88.25 623 GLN A N 1
ATOM 4720 C CA . GLN A 1 623 ? -57.058 -3.541 109.235 1.00 88.25 623 GLN A CA 1
ATOM 4721 C C . GLN A 1 623 ? -56.750 -2.740 107.971 1.00 88.25 623 GLN A C 1
ATOM 4723 O O . GLN A 1 623 ? -57.601 -1.991 107.498 1.00 88.25 623 GLN A O 1
ATOM 4728 N N . PHE A 1 624 ? -55.538 -2.904 107.452 1.00 90.25 624 PHE A N 1
ATOM 4729 C CA . PHE A 1 624 ? -55.086 -2.311 106.201 1.00 90.25 624 PHE A CA 1
ATOM 4730 C C . PHE A 1 624 ? -54.613 -3.420 105.265 1.00 90.25 624 PHE A C 1
ATOM 4732 O O . PHE A 1 624 ? -53.709 -4.183 105.616 1.00 90.25 624 PHE A O 1
ATOM 4739 N N . THR A 1 625 ? -55.187 -3.488 104.071 1.00 93.25 625 THR A N 1
ATOM 4740 C CA . THR A 1 625 ? -54.710 -4.338 102.983 1.00 93.25 625 THR A CA 1
ATOM 4741 C C . THR A 1 625 ? -53.519 -3.657 102.317 1.00 93.25 625 THR A C 1
ATOM 4743 O O . THR A 1 625 ? -53.664 -2.729 101.518 1.00 93.25 625 THR A O 1
ATOM 4746 N N . VAL A 1 626 ? -52.315 -4.105 102.656 1.00 94.50 626 VAL A N 1
ATOM 4747 C CA . VAL A 1 626 ? -51.057 -3.560 102.143 1.00 94.50 626 VAL A CA 1
ATOM 4748 C C . VAL A 1 626 ? -50.660 -4.296 100.870 1.00 94.50 626 VAL A C 1
ATOM 4750 O O . VAL A 1 626 ? -50.415 -5.499 100.894 1.00 94.50 626 VAL A O 1
ATOM 4753 N N . GLY A 1 627 ? -50.564 -3.564 99.763 1.00 94.69 627 GLY A N 1
ATOM 4754 C CA . GLY A 1 627 ? -49.999 -4.046 98.508 1.00 94.69 627 GLY A CA 1
ATOM 4755 C C . GLY A 1 627 ? -48.557 -3.615 98.304 1.00 94.69 627 GLY A C 1
ATOM 4756 O O . GLY A 1 627 ? -48.134 -2.579 98.821 1.00 94.69 627 GLY A O 1
ATOM 4757 N N . ILE A 1 628 ? -47.822 -4.392 97.510 1.00 96.12 628 ILE A N 1
ATOM 4758 C CA . ILE A 1 628 ? -46.444 -4.100 97.116 1.00 96.12 628 ILE A CA 1
ATOM 4759 C C . ILE A 1 628 ? -46.427 -3.838 95.610 1.00 96.12 628 ILE A C 1
ATOM 4761 O O . ILE A 1 628 ? -46.883 -4.665 94.822 1.00 96.12 628 ILE A O 1
ATOM 4765 N N . VAL A 1 629 ? -45.925 -2.672 95.215 1.00 96.25 629 VAL A N 1
ATOM 4766 C CA . VAL A 1 629 ? -45.737 -2.292 93.812 1.00 96.25 629 VAL A CA 1
ATOM 4767 C C . VAL A 1 629 ? -44.242 -2.184 93.552 1.00 96.25 629 VAL A C 1
ATOM 4769 O O . VAL A 1 629 ? -43.567 -1.368 94.181 1.00 96.25 629 VAL A O 1
ATOM 4772 N N . VAL A 1 630 ? -43.737 -3.009 92.638 1.00 96.06 630 VAL A N 1
ATOM 4773 C CA . VAL A 1 630 ? -42.356 -2.985 92.151 1.00 96.06 630 VAL A CA 1
ATOM 4774 C C . VAL A 1 630 ? -42.325 -2.290 90.792 1.00 96.06 630 VAL A C 1
ATOM 4776 O O . VAL A 1 630 ? -43.099 -2.633 89.896 1.00 96.06 630 VAL A O 1
ATOM 4779 N N . GLY A 1 631 ? -41.443 -1.305 90.655 1.00 92.44 631 GLY A N 1
ATOM 4780 C CA . GLY A 1 631 ? -41.202 -0.539 89.434 1.00 92.44 631 GLY A CA 1
ATOM 4781 C C . GLY A 1 631 ? -39.706 -0.349 89.164 1.00 92.44 631 GLY A C 1
ATOM 4782 O O . GLY A 1 631 ? -38.861 -1.041 89.731 1.00 92.44 631 GLY A O 1
ATOM 4783 N N . GLY A 1 632 ? -39.354 0.629 88.324 1.00 92.19 632 GLY A N 1
ATOM 4784 C CA . GLY A 1 632 ? -37.966 0.886 87.924 1.00 92.19 632 GLY A CA 1
ATOM 4785 C C . GLY A 1 632 ? -37.568 0.009 86.741 1.00 92.19 632 GLY A C 1
ATOM 4786 O O . GLY A 1 632 ? -38.279 -0.022 85.739 1.00 92.19 632 GLY A O 1
ATOM 4787 N N . ASN A 1 633 ? -36.446 -0.703 86.853 1.00 94.38 633 ASN A N 1
ATOM 4788 C CA . ASN A 1 633 ? -36.060 -1.695 85.841 1.00 94.38 633 ASN A CA 1
ATOM 4789 C C . ASN A 1 633 ? -36.839 -3.010 85.956 1.00 94.38 633 ASN A C 1
ATOM 4791 O O . ASN A 1 633 ? -36.700 -3.861 85.086 1.00 94.38 633 ASN A O 1
ATOM 4795 N N . TYR A 1 634 ? -37.651 -3.151 87.002 1.00 95.12 634 TYR A N 1
ATOM 4796 C CA . TYR A 1 634 ? -38.492 -4.310 87.252 1.00 95.12 634 TYR A CA 1
ATOM 4797 C C . TYR A 1 634 ? -39.970 -3.932 87.246 1.00 95.12 634 TYR A C 1
ATOM 4799 O O . TYR A 1 634 ? -40.323 -2.757 87.380 1.00 95.12 634 TYR A O 1
ATOM 4807 N N . ILE A 1 635 ? -40.840 -4.931 87.146 1.00 95.12 635 ILE A N 1
ATOM 4808 C CA . ILE A 1 635 ? -42.282 -4.763 87.255 1.00 95.12 635 ILE A CA 1
ATOM 4809 C C . ILE A 1 635 ? -42.907 -5.866 88.109 1.00 95.12 635 ILE A C 1
ATOM 4811 O O . ILE A 1 635 ? -42.652 -7.054 87.927 1.00 95.12 635 ILE A O 1
ATOM 4815 N N . ARG A 1 636 ? -43.753 -5.463 89.063 1.00 94.56 636 ARG A N 1
ATOM 4816 C CA . ARG A 1 636 ? -44.665 -6.363 89.783 1.00 94.56 636 ARG A CA 1
ATOM 4817 C C . ARG A 1 636 ? -45.762 -5.572 90.487 1.00 94.56 636 ARG A C 1
ATOM 4819 O O . ARG A 1 636 ? -45.492 -4.561 91.125 1.00 94.56 636 ARG A O 1
ATOM 4826 N N . ASN A 1 637 ? -47.004 -6.038 90.404 1.00 94.06 637 ASN A N 1
ATOM 4827 C CA . ASN A 1 637 ? -48.131 -5.481 91.155 1.00 94.06 637 ASN A CA 1
ATOM 4828 C C . ASN A 1 637 ? -49.267 -6.512 91.211 1.00 94.06 637 ASN A C 1
ATOM 4830 O O . ASN A 1 637 ? -50.225 -6.409 90.449 1.00 94.06 637 ASN A O 1
ATOM 4834 N N . ALA A 1 638 ? -49.147 -7.524 92.070 1.00 89.88 638 ALA A N 1
ATOM 4835 C CA . ALA A 1 638 ? -50.167 -8.563 92.196 1.00 89.88 638 ALA A CA 1
ATOM 4836 C C . ALA A 1 638 ? -50.954 -8.479 93.494 1.00 89.88 638 ALA A C 1
ATOM 4838 O O . ALA A 1 638 ? -50.439 -8.096 94.543 1.00 89.88 638 ALA A O 1
ATOM 4839 N N . SER A 1 639 ? -52.222 -8.875 93.407 1.00 86.94 639 SER A N 1
ATOM 4840 C CA . SER A 1 639 ? -53.125 -8.964 94.552 1.00 86.94 639 SER A CA 1
ATOM 4841 C C . SER A 1 639 ? -52.793 -10.137 95.479 1.00 86.94 639 SER A C 1
ATOM 4843 O O . SER A 1 639 ? -52.997 -10.030 96.684 1.00 86.94 639 SER A O 1
ATOM 4845 N N . GLU A 1 640 ? -52.235 -11.217 94.933 1.00 84.31 640 GLU A N 1
ATOM 4846 C CA . GLU A 1 640 ? -51.838 -12.442 95.646 1.00 84.31 640 GLU A CA 1
ATOM 4847 C C . GLU A 1 640 ? -50.752 -12.195 96.708 1.00 84.31 640 GLU A C 1
ATOM 4849 O O . GLU A 1 640 ? -50.644 -12.920 97.691 1.00 84.31 640 GLU A O 1
ATOM 4854 N N . GLU A 1 641 ? -49.956 -11.142 96.516 1.00 87.00 641 GLU A N 1
ATOM 4855 C CA . GLU A 1 641 ? -48.830 -10.750 97.369 1.00 87.00 641 GLU A CA 1
ATOM 4856 C C . GLU A 1 641 ? -49.227 -9.712 98.438 1.00 87.00 641 GLU A C 1
ATOM 4858 O O . GLU A 1 641 ? -48.388 -9.259 99.222 1.00 87.00 641 GLU A O 1
ATOM 4863 N N . ASN A 1 642 ? -50.505 -9.313 98.477 1.00 90.50 642 ASN A N 1
ATOM 4864 C CA . ASN A 1 642 ? -51.010 -8.369 99.468 1.00 90.50 642 ASN A CA 1
ATOM 4865 C C . ASN A 1 642 ? -51.013 -8.993 100.877 1.00 90.50 642 ASN A C 1
ATOM 4867 O O . ASN A 1 642 ? -51.354 -10.160 101.066 1.00 90.50 642 ASN A O 1
ATOM 4871 N N . ALA A 1 643 ? -50.727 -8.182 101.895 1.00 86.75 643 ALA A N 1
ATOM 4872 C CA . ALA A 1 643 ? -50.768 -8.593 103.296 1.00 86.75 643 ALA A CA 1
ATOM 4873 C C . ALA A 1 643 ? -51.768 -7.762 104.103 1.00 86.75 643 ALA A C 1
ATOM 4875 O O . ALA A 1 643 ? -51.885 -6.555 103.907 1.00 86.75 643 ALA A O 1
ATOM 4876 N N . ILE A 1 644 ? -52.451 -8.393 105.060 1.00 87.00 644 ILE A N 1
ATOM 4877 C CA . ILE A 1 644 ? -53.298 -7.679 106.019 1.00 87.00 644 ILE A CA 1
ATOM 4878 C C . ILE A 1 644 ? -52.454 -7.249 107.216 1.00 87.00 644 ILE A C 1
ATOM 4880 O O . ILE A 1 644 ? -51.898 -8.082 107.932 1.00 87.00 644 ILE A O 1
ATOM 4884 N N . VAL A 1 645 ? -52.391 -5.940 107.457 1.00 87.69 645 VAL A N 1
ATOM 4885 C CA . VAL A 1 645 ? -51.741 -5.352 108.629 1.00 87.69 645 VAL A CA 1
ATOM 4886 C C . VAL A 1 645 ? -52.806 -4.801 109.566 1.00 87.69 645 VAL A C 1
ATOM 4888 O O . VAL A 1 645 ? -53.540 -3.875 109.231 1.00 87.69 645 VAL A O 1
ATOM 4891 N N . THR A 1 646 ? -52.891 -5.372 110.760 1.00 86.38 646 THR A N 1
ATOM 4892 C CA . THR A 1 646 ? -53.843 -4.985 111.801 1.00 86.38 646 THR A CA 1
ATOM 4893 C C . THR A 1 646 ? -53.164 -4.076 112.819 1.00 86.38 646 THR A C 1
ATOM 4895 O O . THR A 1 646 ? -52.154 -4.443 113.422 1.00 86.38 646 THR A O 1
ATOM 4898 N N . VAL A 1 647 ? -53.749 -2.904 113.053 1.00 87.81 647 VAL A N 1
ATOM 4899 C CA . VAL A 1 647 ? -53.318 -1.967 114.094 1.00 87.81 647 VAL A CA 1
ATOM 4900 C C . VAL A 1 647 ? -54.393 -1.889 115.171 1.00 87.81 647 VAL A C 1
ATOM 4902 O O . VAL A 1 647 ? -55.574 -1.750 114.852 1.00 87.81 647 VAL A O 1
ATOM 4905 N N . ALA A 1 648 ? -54.014 -1.993 116.446 1.00 85.69 648 ALA A N 1
ATOM 4906 C CA . ALA A 1 648 ? -54.963 -2.020 117.562 1.00 85.69 648 ALA A CA 1
ATOM 4907 C C . ALA A 1 648 ? -54.480 -1.238 118.794 1.00 85.69 648 ALA A C 1
ATOM 4909 O O . ALA A 1 648 ? -53.282 -1.092 119.027 1.00 85.69 648 ALA A O 1
ATOM 4910 N N . LYS A 1 649 ? -55.419 -0.761 119.619 1.00 84.44 649 LYS A N 1
ATOM 4911 C CA . LYS A 1 649 ? -55.130 -0.127 120.917 1.00 84.44 649 LYS A CA 1
ATOM 4912 C C . LYS A 1 649 ? -54.990 -1.184 122.027 1.00 84.44 649 LYS A C 1
ATOM 4914 O O . LYS A 1 649 ? -55.800 -2.111 122.074 1.00 84.44 649 LYS A O 1
ATOM 4919 N N . PRO A 1 650 ? -54.029 -1.059 122.966 1.00 81.94 650 PRO A N 1
ATOM 4920 C CA . PRO A 1 650 ? -53.828 -2.028 124.051 1.00 81.94 650 PRO A CA 1
ATOM 4921 C C . PRO A 1 650 ? -54.866 -1.869 125.188 1.00 81.94 650 PRO A C 1
ATOM 4923 O O . PRO A 1 650 ? -54.540 -1.433 126.290 1.00 81.94 650 PRO A O 1
ATOM 4926 N N . LEU A 1 651 ? -56.140 -2.181 124.923 1.00 79.38 651 LEU A N 1
ATOM 4927 C CA . LEU A 1 651 ? -57.270 -2.033 125.859 1.00 79.38 651 LEU A CA 1
ATOM 4928 C C . LEU A 1 651 ? -57.371 -3.193 126.877 1.00 79.38 651 LEU A C 1
ATOM 4930 O O . LEU A 1 651 ? -56.980 -4.322 126.595 1.00 79.38 651 LEU A O 1
ATOM 4934 N N . SER A 1 652 ? -57.926 -2.944 128.074 1.00 67.50 652 SER A N 1
ATOM 4935 C CA . SER A 1 652 ? -58.121 -3.990 129.096 1.00 67.50 652 SER A CA 1
ATOM 4936 C C . SER A 1 652 ? -59.359 -4.858 128.817 1.00 67.50 652 SER A C 1
ATOM 4938 O O . SER A 1 652 ? -60.408 -4.354 128.415 1.00 67.50 652 SER A O 1
ATOM 4940 N N . GLY A 1 653 ? -59.247 -6.178 129.030 1.00 62.84 653 GLY A N 1
ATOM 4941 C CA . GLY A 1 653 ? -60.315 -7.142 128.707 1.00 62.84 653 GLY A CA 1
ATOM 4942 C C . GLY A 1 653 ? -60.538 -7.345 127.202 1.00 62.84 653 GLY A C 1
ATOM 4943 O O . GLY A 1 653 ? -61.614 -7.792 126.799 1.00 62.84 653 GLY A O 1
ATOM 4944 N N . PHE A 1 654 ? -59.542 -6.977 126.392 1.00 61.19 654 PHE A N 1
ATOM 4945 C CA . PHE A 1 654 ? -59.541 -7.044 124.937 1.00 61.19 654 PHE A CA 1
ATOM 4946 C C . PHE A 1 654 ? -58.497 -8.069 124.478 1.00 61.19 654 PHE A C 1
ATOM 4948 O O . PHE A 1 654 ? -57.315 -7.928 124.789 1.00 61.19 654 PHE A O 1
ATOM 4955 N N . VAL A 1 655 ? -58.931 -9.113 123.771 1.00 58.88 655 VAL A N 1
ATOM 4956 C CA . VAL A 1 655 ? -58.041 -10.057 123.081 1.00 58.88 655 VAL A CA 1
ATOM 4957 C C . VAL A 1 655 ? -58.193 -9.802 121.596 1.00 58.88 655 VAL A C 1
ATOM 4959 O O . VAL A 1 655 ? -59.255 -10.044 121.029 1.00 58.88 655 VAL A O 1
ATOM 4962 N N . VAL A 1 656 ? -57.131 -9.317 120.975 1.00 61.28 656 VAL A N 1
ATOM 4963 C CA . VAL A 1 656 ? -57.035 -9.197 119.524 1.00 61.28 656 VAL A CA 1
ATOM 4964 C C . VAL A 1 656 ? -55.949 -10.125 119.033 1.00 61.28 656 VAL A C 1
ATOM 4966 O O . VAL A 1 656 ? -54.857 -10.175 119.594 1.00 61.28 656 VAL A O 1
ATOM 4969 N N . GLY A 1 657 ? -56.287 -10.887 118.008 1.00 58.56 657 GLY A N 1
ATOM 4970 C CA . GLY A 1 657 ? -55.392 -11.821 117.358 1.00 58.56 657 GLY A CA 1
ATOM 4971 C C . GLY A 1 657 ? -55.673 -11.816 115.871 1.00 58.56 657 GLY A C 1
ATOM 4972 O O . GLY A 1 657 ? -56.780 -11.522 115.426 1.00 58.56 657 GLY A O 1
ATOM 4973 N N . GLY A 1 658 ? -54.659 -12.135 115.096 1.00 63.28 658 GLY A N 1
ATOM 4974 C CA . GLY A 1 658 ? -54.779 -12.292 113.663 1.00 63.28 658 GLY A CA 1
ATOM 4975 C C . GLY A 1 658 ? -53.608 -13.098 113.151 1.00 63.28 658 GLY A C 1
ATOM 4976 O O . GLY A 1 658 ? -52.623 -13.311 113.860 1.00 63.28 658 GLY A O 1
ATOM 4977 N N . GLY A 1 659 ? -53.736 -13.560 111.925 1.00 61.88 659 GLY A N 1
ATOM 4978 C CA . GLY A 1 659 ? -52.714 -14.326 111.246 1.00 61.88 659 GLY A CA 1
ATOM 4979 C C . GLY A 1 659 ? -53.234 -14.785 109.902 1.00 61.88 659 GLY A C 1
ATOM 4980 O O . GLY A 1 659 ? -54.203 -14.243 109.372 1.00 61.88 659 GLY A O 1
ATOM 4981 N N . TYR A 1 660 ? -52.606 -15.816 109.368 1.00 64.69 660 TYR A N 1
ATOM 4982 C CA . TYR A 1 660 ? -53.054 -16.459 108.149 1.00 64.69 660 TYR A CA 1
ATOM 4983 C C . TYR A 1 660 ? -52.981 -17.973 108.298 1.00 64.69 660 TYR A C 1
ATOM 4985 O O . TYR A 1 660 ? -52.274 -18.503 109.158 1.00 64.69 660 TYR A O 1
ATOM 4993 N N . LEU A 1 661 ? -53.742 -18.669 107.465 1.00 64.69 661 LEU A N 1
ATOM 4994 C CA . LEU A 1 661 ? -53.613 -20.100 107.235 1.00 64.69 661 LEU A CA 1
ATOM 4995 C C . LEU A 1 661 ? -53.176 -20.296 105.790 1.00 64.69 661 LEU A C 1
ATOM 4997 O O . LEU A 1 661 ? -53.772 -19.712 104.891 1.00 64.69 661 LEU A O 1
ATOM 5001 N N . THR A 1 662 ? -52.161 -21.120 105.552 1.00 68.75 662 THR A N 1
ATOM 5002 C CA . THR A 1 662 ? -51.877 -21.608 104.199 1.00 68.75 662 THR A CA 1
ATOM 5003 C C . THR A 1 662 ? -52.840 -22.752 103.911 1.00 68.75 662 THR A C 1
ATOM 5005 O O . THR A 1 662 ? -52.816 -23.778 104.596 1.00 68.75 662 THR A O 1
ATOM 5008 N N . ASN A 1 663 ? -53.720 -22.574 102.932 1.00 70.62 663 ASN A N 1
ATOM 5009 C CA . ASN A 1 663 ? -54.724 -23.576 102.599 1.00 70.62 663 ASN A CA 1
ATOM 5010 C C . ASN A 1 663 ? -54.041 -24.833 102.055 1.00 70.62 663 ASN A C 1
ATOM 5012 O O . ASN A 1 663 ? -53.290 -24.761 101.088 1.00 70.62 663 ASN A O 1
ATOM 5016 N N . GLN A 1 664 ? -54.295 -25.995 102.659 1.00 74.25 664 GLN A N 1
ATOM 5017 C CA . GLN A 1 664 ? -53.796 -27.277 102.134 1.00 74.25 664 GLN A CA 1
ATOM 5018 C C . GLN A 1 664 ? -54.914 -28.159 101.574 1.00 74.25 664 GLN A C 1
ATOM 5020 O O . GLN A 1 664 ? -54.729 -28.808 100.551 1.00 74.25 664 GLN A O 1
ATOM 5025 N N . ALA A 1 665 ? -56.083 -28.156 102.217 1.00 73.44 665 ALA A N 1
ATOM 5026 C CA . ALA A 1 665 ? -57.279 -28.858 101.761 1.00 73.44 665 ALA A CA 1
ATOM 5027 C C . ALA A 1 665 ? -58.522 -28.119 102.281 1.00 73.44 665 ALA A C 1
ATOM 5029 O O . ALA A 1 665 ? -59.109 -28.500 103.294 1.00 73.44 665 ALA A O 1
ATOM 5030 N N . SER A 1 666 ? -58.869 -27.002 101.639 1.00 73.81 666 SER A N 1
ATOM 5031 C CA . SER A 1 666 ? -60.056 -26.216 101.990 1.00 73.81 666 SER A CA 1
ATOM 5032 C C . SER A 1 666 ? -61.309 -26.826 101.340 1.00 73.81 666 SER A C 1
ATOM 5034 O O . SER A 1 666 ? -61.229 -27.386 100.249 1.00 73.81 666 SER A O 1
ATOM 5036 N N . ALA A 1 667 ? -62.465 -26.760 102.005 1.00 72.38 667 ALA A N 1
ATOM 5037 C CA . ALA A 1 667 ? -63.733 -27.317 101.520 1.00 72.38 667 ALA A CA 1
ATOM 5038 C C . ALA A 1 667 ? -64.903 -26.369 101.827 1.00 72.38 667 ALA A C 1
ATOM 5040 O O . ALA A 1 667 ? -64.845 -25.595 102.780 1.00 72.38 667 ALA A O 1
ATOM 5041 N N . GLY A 1 668 ? -65.982 -26.455 101.045 1.00 75.69 668 GLY A N 1
ATOM 5042 C CA . GLY A 1 668 ? -67.164 -25.595 101.162 1.00 75.69 668 GLY A CA 1
ATOM 5043 C C . GLY A 1 668 ? -67.489 -24.879 99.851 1.00 75.69 668 GLY A C 1
ATOM 5044 O O . GLY A 1 668 ? -66.791 -25.053 98.857 1.00 75.69 668 GLY A O 1
ATOM 5045 N N . ALA A 1 669 ? -68.557 -24.076 99.845 1.00 59.03 669 ALA A N 1
ATOM 5046 C CA . ALA A 1 669 ? -68.991 -23.332 98.655 1.00 59.03 669 ALA A CA 1
ATOM 5047 C C . ALA A 1 669 ? -67.983 -22.255 98.199 1.00 59.03 669 ALA A C 1
ATOM 5049 O O . ALA A 1 669 ? -68.038 -21.826 97.054 1.00 59.03 669 ALA A O 1
ATOM 5050 N N . ALA A 1 670 ? -67.061 -21.862 99.083 1.00 59.31 670 ALA A N 1
ATOM 5051 C CA . ALA A 1 670 ? -65.951 -20.954 98.813 1.00 59.31 670 ALA A CA 1
ATOM 5052 C C . ALA A 1 670 ? -64.673 -21.507 99.471 1.00 59.31 670 ALA A C 1
ATOM 5054 O O . ALA A 1 670 ? -64.201 -21.001 100.489 1.00 59.31 670 ALA A O 1
ATOM 5055 N N . ALA A 1 671 ? -64.176 -22.632 98.954 1.00 69.50 671 ALA A N 1
ATOM 5056 C CA . ALA A 1 671 ? -62.915 -23.217 99.399 1.00 69.50 671 ALA A CA 1
ATOM 5057 C C . ALA A 1 671 ? -61.737 -22.337 98.947 1.00 69.50 671 ALA A C 1
ATOM 5059 O O . ALA A 1 671 ? -61.684 -21.933 97.791 1.00 69.50 671 ALA A O 1
ATOM 5060 N N . GLY A 1 672 ? -60.798 -22.047 99.850 1.00 68.38 672 GLY A N 1
ATOM 5061 C CA . GLY A 1 672 ? -59.575 -21.315 99.505 1.00 68.38 672 GLY A CA 1
ATOM 5062 C C . GLY A 1 672 ? -58.588 -22.175 98.707 1.00 68.38 672 GLY A C 1
ATOM 5063 O O . GLY A 1 672 ? -58.428 -23.362 99.011 1.00 68.38 672 GLY A O 1
ATOM 5064 N N . ASP A 1 673 ? -57.914 -21.577 97.720 1.00 69.19 673 ASP A N 1
ATOM 5065 C CA . ASP A 1 673 ? -56.990 -22.285 96.826 1.00 69.19 673 ASP A CA 1
ATOM 5066 C C . ASP A 1 673 ? -55.773 -22.842 97.568 1.00 69.19 673 ASP A C 1
ATOM 5068 O O . ASP A 1 673 ? -55.175 -22.179 98.421 1.00 69.19 673 ASP A O 1
ATOM 5072 N N . ALA A 1 674 ? -55.399 -24.078 97.228 1.00 66.00 674 ALA A N 1
ATOM 5073 C CA . ALA A 1 674 ? -54.278 -24.771 97.846 1.00 66.00 674 ALA A CA 1
ATOM 5074 C C . ALA A 1 674 ? -52.961 -24.006 97.625 1.00 66.00 674 ALA A C 1
ATOM 5076 O O . ALA A 1 674 ? -52.629 -23.621 96.509 1.00 66.00 674 ALA A O 1
ATOM 5077 N N . GLY A 1 675 ? -52.201 -23.804 98.700 1.00 57.75 675 GLY A N 1
ATOM 5078 C CA . GLY A 1 675 ? -50.949 -23.047 98.703 1.00 57.75 675 GLY A CA 1
ATOM 5079 C C . GLY A 1 675 ? -51.109 -21.545 98.952 1.00 57.75 675 GLY A C 1
ATOM 5080 O O . GLY A 1 675 ? -50.123 -20.910 99.319 1.00 57.75 675 GLY A O 1
ATOM 5081 N N . LEU A 1 676 ? -52.320 -20.980 98.842 1.00 62.34 676 LEU A N 1
ATOM 5082 C CA . LEU A 1 676 ? -52.564 -19.560 99.113 1.00 62.34 676 LEU A CA 1
ATOM 5083 C C . LEU A 1 676 ? -52.879 -19.290 100.591 1.00 62.34 676 LEU A C 1
ATOM 5085 O O . LEU A 1 676 ? -53.396 -20.145 101.319 1.00 62.34 676 LEU A O 1
ATOM 5089 N N . CYS A 1 677 ? -52.562 -18.074 101.037 1.00 61.41 677 CYS A N 1
ATOM 5090 C CA . CYS A 1 677 ? -52.804 -17.617 102.402 1.00 61.41 677 CYS A CA 1
ATOM 5091 C C . CYS A 1 677 ? -54.230 -17.068 102.560 1.00 61.41 677 CYS A C 1
ATOM 5093 O O . CYS A 1 677 ? -54.607 -16.096 101.911 1.00 61.41 677 CYS A O 1
ATOM 5095 N N . THR A 1 678 ? -55.004 -17.627 103.490 1.00 67.19 678 THR A N 1
ATOM 5096 C CA . THR A 1 678 ? -56.255 -17.032 103.975 1.00 67.19 678 THR A CA 1
ATOM 5097 C C . THR A 1 678 ? -55.985 -16.288 105.273 1.00 67.19 678 THR A C 1
ATOM 5099 O O . THR A 1 678 ? -55.708 -16.893 106.311 1.00 67.19 678 THR A O 1
ATOM 5102 N N . ASN A 1 679 ? -56.062 -14.962 105.208 1.00 62.22 679 ASN A N 1
ATOM 5103 C CA . ASN A 1 679 ? -55.883 -14.091 106.364 1.00 62.22 679 ASN A CA 1
ATOM 5104 C C . ASN A 1 679 ? -57.120 -14.140 107.272 1.00 62.22 679 ASN A C 1
ATOM 5106 O O . ASN A 1 679 ? -58.253 -14.179 106.796 1.00 62.22 679 ASN A O 1
ATOM 5110 N N . TRP A 1 680 ? -56.910 -14.105 108.583 1.00 61.75 680 TRP A N 1
ATOM 5111 C CA . TRP A 1 680 ? -57.976 -14.017 109.573 1.00 61.75 680 TRP A CA 1
ATOM 5112 C C . TRP A 1 680 ? -57.600 -13.043 110.688 1.00 61.75 680 TRP A C 1
ATOM 5114 O O . TRP A 1 680 ? -56.432 -12.848 111.025 1.00 61.75 680 TRP A O 1
ATOM 5124 N N . GLY A 1 681 ? -58.618 -12.437 111.287 1.00 54.41 681 GLY A N 1
ATOM 5125 C CA . GLY A 1 681 ? -58.489 -11.595 112.467 1.00 54.41 681 GLY A CA 1
ATOM 5126 C C . GLY A 1 681 ? -59.688 -11.790 113.380 1.00 54.41 681 GLY A C 1
ATOM 5127 O O . GLY A 1 681 ? -60.788 -12.088 112.920 1.00 54.41 681 GLY A O 1
ATOM 5128 N N . PHE A 1 682 ? -59.482 -11.628 114.680 1.00 58.41 682 PHE A N 1
ATOM 5129 C CA . PHE A 1 682 ? -60.558 -11.575 115.655 1.00 58.41 682 PHE A CA 1
ATOM 5130 C C . PHE A 1 682 ? -60.269 -10.520 116.720 1.00 58.41 682 PHE A C 1
ATOM 5132 O O . PHE A 1 682 ? -59.124 -10.283 117.107 1.00 58.41 682 PHE A O 1
ATOM 5139 N N . GLY A 1 683 ? -61.340 -9.916 117.228 1.00 54.41 683 GLY A N 1
ATOM 5140 C CA . GLY A 1 683 ? -61.322 -9.069 118.413 1.00 54.41 683 GLY A CA 1
ATOM 5141 C C . GLY A 1 683 ? -62.398 -9.537 119.382 1.00 54.41 683 GLY A C 1
ATOM 5142 O O . GLY A 1 683 ? -63.572 -9.601 119.026 1.00 54.41 683 GLY A O 1
ATOM 5143 N N . VAL A 1 684 ? -62.006 -9.879 120.606 1.00 56.00 684 VAL A N 1
ATOM 5144 C CA . VAL A 1 684 ? -62.908 -10.308 121.680 1.00 56.00 684 VAL A CA 1
ATOM 5145 C C . VAL A 1 684 ? -62.834 -9.295 122.814 1.00 56.00 684 VAL A C 1
ATOM 5147 O O . VAL A 1 684 ? -61.747 -8.962 123.283 1.00 56.00 684 VAL A O 1
ATOM 5150 N N . ARG A 1 685 ? -63.993 -8.830 123.289 1.00 53.19 685 ARG A N 1
ATOM 5151 C CA . ARG A 1 685 ? -64.114 -7.947 124.457 1.00 53.19 685 ARG A CA 1
ATOM 5152 C C . ARG A 1 685 ? -65.018 -8.586 125.508 1.00 53.19 685 ARG A C 1
ATOM 5154 O O . ARG A 1 685 ? -66.159 -8.923 125.208 1.00 53.19 685 ARG A O 1
ATOM 5161 N N . THR A 1 686 ? -64.551 -8.712 126.748 1.00 52.97 686 THR A N 1
ATOM 5162 C CA . THR A 1 686 ? -65.377 -9.220 127.862 1.00 52.97 686 THR A CA 1
ATOM 5163 C C . THR A 1 686 ? -66.066 -8.076 128.618 1.00 52.97 686 THR A C 1
ATOM 5165 O O . THR A 1 686 ? -65.396 -7.135 129.046 1.00 52.97 686 THR A O 1
ATOM 5168 N N . ALA A 1 687 ? -67.386 -8.154 128.824 1.00 49.84 687 ALA A N 1
ATOM 5169 C CA . ALA A 1 687 ? -68.150 -7.213 129.656 1.00 49.84 687 ALA A CA 1
ATOM 5170 C C . ALA A 1 687 ? -68.200 -7.656 131.138 1.00 49.84 687 ALA A C 1
ATOM 5172 O O . ALA A 1 687 ? -68.130 -8.843 131.441 1.00 49.84 687 ALA A O 1
ATOM 5173 N N . LYS A 1 688 ? -68.337 -6.704 132.079 1.00 50.97 688 LYS A N 1
ATOM 5174 C CA . LYS A 1 688 ? -68.280 -6.931 133.545 1.00 50.97 688 LYS A CA 1
ATOM 5175 C C . LYS A 1 688 ? -69.491 -7.658 134.174 1.00 50.97 688 LYS A C 1
ATOM 5177 O O . LYS A 1 688 ? -69.470 -7.886 135.379 1.00 50.97 688 LYS A O 1
ATOM 5182 N N . SER A 1 689 ? -70.523 -8.044 133.422 1.00 47.34 689 SER A N 1
ATOM 5183 C CA . SER A 1 689 ? -71.652 -8.848 133.924 1.00 47.34 689 SER A CA 1
ATOM 5184 C C . SER A 1 689 ? -71.752 -10.156 133.136 1.00 47.34 689 SER A C 1
ATOM 5186 O O . SER A 1 689 ? -71.797 -10.137 131.911 1.00 47.34 689 SER A O 1
ATOM 5188 N N . GLY A 1 690 ? -71.736 -11.293 133.839 1.00 46.75 690 GLY A N 1
ATOM 5189 C CA . GLY A 1 690 ? -71.580 -12.646 133.285 1.00 46.75 690 GLY A CA 1
ATOM 5190 C C . GLY A 1 690 ? -72.718 -13.158 132.394 1.00 46.75 690 GLY A C 1
ATOM 5191 O O . GLY A 1 690 ? -73.375 -14.131 132.745 1.00 46.75 690 GLY A O 1
ATOM 5192 N N . ALA A 1 691 ? -72.905 -12.565 131.217 1.00 37.12 691 ALA A N 1
ATOM 5193 C CA . ALA A 1 691 ? -73.709 -13.112 130.131 1.00 37.12 691 ALA A CA 1
ATOM 5194 C C . ALA A 1 691 ? -72.883 -13.100 128.834 1.00 37.12 691 ALA A C 1
ATOM 5196 O O . ALA A 1 691 ? -72.531 -12.038 128.321 1.00 37.12 691 ALA A O 1
ATOM 5197 N N . PHE A 1 692 ? -72.558 -14.287 128.314 1.00 39.25 692 PHE A N 1
ATOM 5198 C CA . PHE A 1 692 ? -72.007 -14.450 126.967 1.00 39.25 692 PHE A CA 1
ATOM 5199 C C . PHE A 1 692 ? -73.065 -13.999 125.950 1.00 39.25 692 PHE A C 1
ATOM 5201 O O . PHE A 1 692 ? -74.090 -14.658 125.795 1.00 39.25 692 PHE A O 1
ATOM 5208 N N . PHE A 1 693 ? -72.818 -12.891 125.250 1.00 37.72 693 PHE A N 1
ATOM 5209 C CA . PHE A 1 693 ? -73.574 -12.515 124.057 1.00 37.72 693 PHE A CA 1
ATOM 5210 C C . PHE A 1 693 ? -72.767 -12.874 122.807 1.00 37.72 693 PHE A C 1
ATOM 5212 O O . PHE A 1 693 ? -71.654 -12.393 122.634 1.00 37.72 693 PHE A O 1
ATOM 5219 N N . GLY A 1 694 ? -73.369 -13.745 121.990 1.00 34.03 694 GLY A N 1
ATOM 5220 C CA . GLY A 1 694 ? -73.210 -13.931 120.543 1.00 34.03 694 GLY A CA 1
ATOM 5221 C C . GLY A 1 694 ? -71.829 -13.756 119.908 1.00 34.03 694 GLY A C 1
ATOM 5222 O O . GLY A 1 694 ? -71.324 -12.645 119.785 1.00 34.03 694 GLY A O 1
ATOM 5223 N N . ILE A 1 695 ? -71.302 -14.848 119.346 1.00 35.78 695 ILE A N 1
ATOM 5224 C CA . ILE A 1 695 ? -70.281 -14.808 118.293 1.00 35.78 695 ILE A CA 1
ATOM 5225 C C . ILE A 1 695 ? -70.893 -14.078 117.090 1.00 35.78 695 ILE A C 1
ATOM 5227 O O . ILE A 1 695 ? -71.611 -14.667 116.285 1.00 35.78 695 ILE A O 1
ATOM 5231 N N . GLY A 1 696 ? -70.639 -12.777 116.981 1.00 32.69 696 GLY A N 1
ATOM 5232 C CA . GLY A 1 696 ? -70.818 -12.040 115.740 1.00 32.69 696 GLY A CA 1
ATOM 5233 C C . GLY A 1 696 ? -69.674 -12.398 114.803 1.00 32.69 696 GLY A C 1
ATOM 5234 O O . GLY A 1 696 ? -68.685 -11.676 114.742 1.00 32.69 696 GLY A O 1
ATOM 5235 N N . ALA A 1 697 ? -69.782 -13.530 114.105 1.00 32.97 697 ALA A N 1
ATOM 5236 C CA . ALA A 1 697 ? -68.930 -13.826 112.961 1.00 32.97 697 ALA A CA 1
ATOM 5237 C C . ALA A 1 697 ? -69.325 -12.880 111.817 1.00 32.97 697 ALA A C 1
ATOM 5239 O O . ALA A 1 697 ? -70.087 -13.232 110.922 1.00 32.97 697 ALA A O 1
ATOM 5240 N N . GLY A 1 698 ? -68.847 -11.640 111.886 1.00 30.00 698 GLY A N 1
ATOM 5241 C CA . GLY A 1 698 ? -68.836 -10.730 110.752 1.00 30.00 698 GLY A CA 1
ATOM 5242 C C . GLY A 1 698 ? -67.733 -11.158 109.796 1.00 30.00 698 GLY A C 1
ATOM 5243 O O . GLY A 1 698 ? -66.667 -10.555 109.785 1.00 30.00 698 GLY A O 1
ATOM 5244 N N . ALA A 1 699 ? -67.966 -12.218 109.022 1.00 30.89 699 ALA A N 1
ATOM 5245 C CA . ALA A 1 699 ? -67.182 -12.469 107.823 1.00 30.89 699 ALA A CA 1
ATOM 5246 C C . ALA A 1 699 ? -67.562 -11.385 106.804 1.00 30.89 699 ALA A C 1
ATOM 5248 O O . ALA A 1 699 ? -68.513 -11.543 106.042 1.00 30.89 699 ALA A O 1
ATOM 5249 N N . GLN A 1 700 ? -66.855 -10.252 106.814 1.00 28.25 700 GLN A N 1
ATOM 5250 C CA . GLN A 1 700 ? -66.793 -9.407 105.626 1.00 28.25 700 GLN A CA 1
ATOM 5251 C C . GLN A 1 700 ? -65.908 -10.128 104.606 1.00 28.25 700 GLN A C 1
ATOM 5253 O O . GLN A 1 700 ? -64.711 -9.887 104.504 1.00 28.25 700 GLN A O 1
ATOM 5258 N N . LEU A 1 701 ? -66.519 -11.064 103.881 1.00 29.95 701 LEU A N 1
ATOM 5259 C CA . LEU A 1 701 ? -66.027 -11.512 102.587 1.00 29.95 701 LEU A CA 1
ATOM 5260 C C . LEU A 1 701 ? -66.228 -10.344 101.620 1.00 29.95 701 LEU A C 1
ATOM 5262 O O . LEU A 1 701 ? -67.333 -10.109 101.137 1.00 29.95 701 LEU A O 1
ATOM 5266 N N . VAL A 1 702 ? -65.172 -9.567 101.395 1.00 27.17 702 VAL A N 1
ATOM 5267 C CA . VAL A 1 702 ? -65.098 -8.695 100.223 1.00 27.17 702 VAL A CA 1
ATOM 5268 C C . VAL A 1 702 ? -64.506 -9.545 99.104 1.00 27.17 702 VAL A C 1
ATOM 5270 O O . VAL A 1 702 ? -63.293 -9.647 98.960 1.00 27.17 702 VAL A O 1
ATOM 5273 N N . GLU A 1 703 ? -65.381 -10.209 98.349 1.00 26.78 703 GLU A N 1
ATOM 5274 C CA . GLU A 1 703 ? -65.047 -10.757 97.035 1.00 26.78 703 GLU A CA 1
ATOM 5275 C C . GLU A 1 703 ? -64.935 -9.591 96.043 1.00 26.78 703 GLU A C 1
ATOM 5277 O O . GLU A 1 703 ? -65.923 -8.914 95.751 1.00 26.78 703 GLU A O 1
ATOM 5282 N N . GLN A 1 704 ? -63.738 -9.352 95.505 1.00 24.45 704 GLN A N 1
ATOM 5283 C CA . GLN A 1 704 ? -63.603 -8.735 94.188 1.00 24.45 704 GLN A CA 1
ATOM 5284 C C . GLN A 1 704 ? -63.380 -9.852 93.169 1.00 24.45 704 GLN A C 1
ATOM 5286 O O . GLN A 1 704 ? -62.346 -10.516 93.169 1.00 24.45 704 GLN A O 1
ATOM 5291 N N . HIS A 1 705 ? -64.387 -10.060 92.321 1.00 25.20 705 HIS A N 1
ATOM 5292 C CA . HIS A 1 705 ? -64.253 -10.796 91.072 1.00 25.20 705 HIS A CA 1
ATOM 5293 C C . HIS A 1 705 ? -63.466 -9.958 90.057 1.00 25.20 705 HIS A C 1
ATOM 5295 O O . HIS A 1 705 ? -63.868 -8.829 89.787 1.00 25.20 705 HIS A O 1
ATOM 5301 N N . GLN A 1 706 ? -62.439 -10.610 89.497 1.00 29.88 706 GLN A N 1
ATOM 5302 C CA . GLN A 1 706 ? -61.671 -10.332 88.270 1.00 29.88 706 GLN A CA 1
ATOM 5303 C C . GLN A 1 706 ? -61.011 -8.960 88.112 1.00 29.88 706 GLN A C 1
ATOM 5305 O O . GLN A 1 706 ? -61.716 -7.950 87.902 1.00 29.88 706 GLN A O 1
#

Foldseek 3Di:
DVLLVVCLVVCCVPPPLSVLLVVQDDDDDDPPLQVQQVVCCVPPNVPRQFHQDAPFDCDPAPNDPVLSSQAHENLQQQADPQHVVVQWDAADCDRSDPRNNPPHRPPDPSNVVVVCVCVVCLPQAAEEAEAADALAKAAPDQIARPVVRHTDDDDFPLVQQLLVVLVVLLQVLLCVLPNDHRDPLRYYHNVRNPNGRHRGVRRNSCPVRVHRYMYGHFFHWDWDQDPVGTDTHGCDRDHDCVPGVVSSSVSNSSSVSSRSVSVSCLSPDPDFWDKAKVVQADEDQAWDKIDMDTDPGRWWKFKDWAQDETDPPGDTFGAPDVVHDTDIDTHQAWTKMKIKTAHSSGHIDDIDIGIYHHAHAWDKDKADDQEDEPQDAKDFIDIATNVRFDKDKAWPCVCQWGDDGRIIGGNAFAKTKMKIWGPDDVRHHIDIDIDIYGYAAWEKEKEWEFEEEQQDDTDIDMDIDDDHDPDDCVQKDDDKDKDWPDDSHDAFDKTWIDIDCVVIDGRRHDYDYPTYIYGYHAAAKDKAWDFDQEAADPALPDQKDKGKTKIKIFGLCVVPPDPRHDVRADQLQQKWKFKAFVVVVRHTQDTWDGFAAPDPVDRGMGMTIDIGMDGNDPDQKDKTFIWMAIDGSYGDTDSQNTGIHMYGYPDPQKDKDKDWDQQCDADDPDGDDHRGIDIDIDIDHDDPDPDDDDDPPPPPPPDDDD